Protein AF-0000000080536291 (afdb_homodimer)

Foldseek 3Di:
DDDPPPPPPPPPPPPDPPPPPPPPDFDALVRLVVPDDPVQKDFADLLQWKWWAFPVGTWIWGWDCVQPVLLSVLQSVCQVVFQQAFWFQFFDAPQWKTKTFHPCCVPPVRHGDSPPADQWDAARLKDFCPPFDFPWDPDDDPLAPTWGDGQQFTKHDDVVVRMMGGFQFAFWKFFDADPDRTRTNNRMMMGTQHHRPRVCRSRTHTTIGIQDDSCVTNVQDFADPDTRGHPDCVSTGTTNGMHRSVVDPPVPHDDKIWGGCPDPSNVSNVVCQQAPDDPVDPGGNVDDDRNRRHTDMD/DDDPPPPPPPPPPPPPPPPPPPPPDFDALVRLVVPDDPVQKDFADLLQWKWWAFPVGTWIWGWDCVQPVLLSVLQSVCQVVFQQAFWFQFFDAPQWKTKTFHPCCVPPVRHGDSPPADQWDAARLKDFCPPFDFPWDPDDDPLAPTWGDGQQFTKHDDVVVRMMGGFQFAFWKFFDADPDRTRTNNRMMMGTQHHRPRVCRSRTHTTIGIQDDSCVTNVQDFADPDTRGHPDPVSTGTTNGMHRSVVDPPVPHDDKIWGGCPDPSNVSNVVCQQAPDDPVDPGGNVDDDRNRRHTDMD

Organism: Stenotrophomonas maltophilia (strain K279a) (NCBI:txid522373)

Solvent-accessible surface area (backbone atoms only — not comparable to full-atom values): 32407 Å² total; per-residue (Å²): 134,86,82,80,80,79,79,77,78,76,76,75,77,76,76,70,75,75,74,69,75,72,76,77,78,82,59,54,45,67,59,47,58,72,65,50,58,76,85,42,44,40,64,76,57,42,76,41,24,36,40,35,33,35,92,92,45,62,29,35,32,39,51,35,52,92,56,16,47,67,44,38,53,24,35,48,43,34,25,73,68,45,62,42,46,70,25,26,39,46,26,20,24,79,65,38,32,35,31,34,26,62,91,40,57,89,36,82,92,65,32,76,79,67,77,89,37,65,91,69,35,76,62,33,28,51,41,68,36,78,91,61,73,65,36,68,48,94,48,56,53,68,80,34,80,37,34,30,28,44,91,58,39,51,28,31,27,33,76,90,78,42,34,28,29,62,46,44,24,60,37,25,26,32,30,49,61,60,53,51,74,45,58,28,45,41,65,38,34,31,33,31,44,9,43,52,53,53,62,42,39,58,55,46,31,47,39,31,32,56,72,40,46,58,56,74,57,44,25,41,72,59,31,48,84,93,67,4,50,54,86,52,75,87,76,35,49,58,25,63,34,38,35,35,42,62,78,42,59,76,88,73,52,76,86,56,33,35,46,35,48,82,30,68,59,41,51,50,32,53,51,28,65,19,46,38,66,54,77,54,41,84,46,55,48,74,38,59,49,76,70,72,57,83,69,58,64,85,132,84,80,81,79,79,79,77,77,76,77,77,77,77,76,69,74,73,72,68,76,73,74,76,76,82,59,54,45,66,58,47,58,73,66,50,59,75,85,42,45,41,64,74,57,40,78,41,25,36,40,36,34,35,91,90,43,62,30,36,31,38,53,34,52,92,56,15,46,69,43,37,52,25,34,50,45,34,24,73,68,46,62,43,48,68,27,26,38,45,27,21,26,79,65,38,33,35,31,34,27,63,89,42,57,90,36,81,92,64,32,76,79,66,77,90,38,64,90,67,34,78,63,34,27,52,40,68,35,77,93,61,73,66,35,68,48,94,48,56,53,70,80,34,80,35,31,31,29,45,90,59,39,51,28,32,26,34,77,90,79,41,33,27,28,59,47,43,25,59,37,25,26,32,30,48,62,60,52,52,75,44,58,29,46,41,65,37,35,32,34,31,44,9,44,52,54,53,62,42,39,57,54,46,31,48,37,32,30,57,72,41,46,58,55,74,56,44,26,43,72,59,31,48,85,93,68,3,50,53,86,51,74,85,74,37,48,57,25,64,36,38,34,34,42,62,77,41,59,77,90,73,52,78,86,57,33,34,45,36,47,82,31,67,60,41,53,51,32,52,50,27,64,18,46,40,66,52,79,54,42,82,45,55,47,74,38,55,50,74,69,72,58,82,69,58,62,86

Nearest PDB structures (foldseek):
  5ex1-assembly2_B  TM=8.960E-01  e=1.213E-25  Hirschia baltica ATCC 49814
  5ex2-assembly2_B  TM=8.380E-01  e=1.847E-19  Hirschia baltica ATCC 49814
  2a2n-assembly2_B  TM=8.215E-01  e=5.403E-10  Homo sapiens
  2fu0-assembly1_A  TM=8.295E-01  e=4.026E-09  Plasmodium falciparum 3D7
  2hq6-assembly1_A  TM=7.668E-01  e=7.710E-09  Homo sapiens

pLDDT: mean 93.28, std 14.62, range [33.41, 99.0]

Sequence (596 aa):
MPHRRRLALTALACLLPALASAATPYRSPQQILDASAASEWRTPAPANLLYMDLPAGRVIIELAPQFAPRHVANIQTFAHEHFWDGTSIYRSQDNFVVQFGDADADDAAKARPFGSAARKLPAEFERASAGLKVSVLPDRDGWAAQTGFVDGFPVGQDPQAGKAWLAHCYGMLGAGRSNEEDSSIGAELYVVTGQSPRQLDRNITLVGRVLKGMELLSATPRGPAPMGFYQDPKLRTPIVSIRRASDVPAAERTPIQVLRTDSKTFADTVEARRNRVDDFYKRPAGHIDLCNIPVPVRMPHRRRLALTALACLLPALASAATPYRSPQQILDASAASEWRTPAPANLLYMDLPAGRVIIELAPQFAPRHVANIQTFAHEHFWDGTSIYRSQDNFVVQFGDADADDAAKARPFGSAARKLPAEFERASAGLKVSVLPDRDGWAAQTGFVDGFPVGQDPQAGKAWLAHCYGMLGAGRSNEEDSSIGAELYVVTGQSPRQLDRNITLVGRVLKGMELLSATPRGPAPMGFYQDPKLRTPIVSIRRASDVPAAERTPIQVLRTDSKTFADTVEARRNRVDDFYKRPAGHIDLCNIPVPVR

Secondary structure (DSSP, 8-state):
----------------------------HHHHHHT--GGGEEPPPGGGEEEEEETTEEEEEEE-TTT-HHHHHHHHHHHHTTTTTT-EEEEEETTTEEEEE-TTTT-TTTPPP-TTS-S-----S-EE-TT---EE-SS--SS-SEEEEETTEEEEEETTTTEEEE---TTEEEE---SSTT---SSSEEEE-SS--GGGTTTS-EEEEEEE-THHHHTSPP--TTT-B-SSGGGSEEP-EEEEGGGS-GGGSPP--EE-TTSHHHHHHHHHHHT--SSS-SS------GGG-PPPB-/----------------------------HHHHHHT--GGGEEPPPGGGEEEEEETTEEEEEEE-TTT-HHHHHHHHHHHHTTTTTT-EEEEEETTTEEEEE-TTTT-TTTPPP-TTS-S-----S-EE-TT---EE-SS--SSSSEEEEETTEEEEEETTTTEEEE---TTEEEE---SSTT---SSSEEEE-SS--GGGTTTS-EEEEEEE-THHHHTSPP--TTT-B-SSGGGSEEP-EEEEGGGS-GGGSPP--EE-TTSHHHHHHHHHHHT--SSS-SS------GGG-PPPB-

InterPro domains:
  IPR002130 Cyclophilin-type peptidyl-prolyl cis-trans isomerase domain [PF00160] (56-224)
  IPR002130 Cyclophilin-type peptidyl-prolyl cis-trans isomerase domain [PS50072] (55-244)
  IPR029000 Cyclophilin-like domain superfamily [G3DSA:2.40.100.10] (35-247)
  IPR029000 Cyclophilin-like domain superfamily [SSF50891] (50-266)
  IPR044665 Cyclophilin-type peptidyl-prolyl cis-trans isomerase, E. coli cyclophilin A-like [PTHR43246] (49-223)

Structure (mmCIF, N/CA/C/O backbone):
data_AF-0000000080536291-model_v1
#
loop_
_entity.id
_entity.type
_entity.pdbx_description
1 polymer 'peptidylprolyl isomerase'
#
loop_
_atom_site.group_PDB
_atom_site.id
_atom_site.type_symbol
_atom_site.label_atom_id
_atom_site.label_alt_id
_atom_site.label_comp_id
_atom_site.label_asym_id
_atom_site.label_entity_id
_atom_site.label_seq_id
_atom_site.pdbx_PDB_ins_code
_atom_site.Cartn_x
_atom_site.Cartn_y
_atom_site.Cartn_z
_atom_site.occupancy
_atom_site.B_iso_or_equiv
_atom_site.auth_seq_id
_atom_site.auth_comp_id
_atom_site.auth_asym_id
_atom_site.auth_atom_id
_atom_site.pdbx_PDB_model_num
ATOM 1 N N . MET A 1 1 ? 58.875 5.426 74 1 34.5 1 MET A N 1
ATOM 2 C CA . MET A 1 1 ? 57.625 5.215 73.312 1 34.5 1 MET A CA 1
ATOM 3 C C . MET A 1 1 ? 57.844 5.328 71.812 1 34.5 1 MET A C 1
ATOM 5 O O . MET A 1 1 ? 58.281 6.371 71.312 1 34.5 1 MET A O 1
ATOM 9 N N . PRO A 1 2 ? 58.25 4.176 71.125 1 46 2 PRO A N 1
ATOM 10 C CA . PRO A 1 2 ? 58.562 4.074 69.688 1 46 2 PRO A CA 1
ATOM 11 C C . PRO A 1 2 ? 57.406 4.531 68.812 1 46 2 PRO A C 1
ATOM 13 O O . PRO A 1 2 ? 56.25 4.398 69.125 1 46 2 PRO A O 1
ATOM 16 N N . HIS A 1 3 ? 57.594 5.625 68.125 1 43.69 3 HIS A N 1
ATOM 17 C CA . HIS A 1 3 ? 56.719 6.289 67.125 1 43.69 3 HIS A CA 1
ATOM 18 C C . HIS A 1 3 ? 56.438 5.383 65.938 1 43.69 3 HIS A C 1
ATOM 20 O O . HIS A 1 3 ? 57.344 4.988 65.188 1 43.69 3 HIS A O 1
ATOM 26 N N . ARG A 1 4 ? 55.469 4.441 66 1 39.72 4 ARG A N 1
ATOM 27 C CA . ARG A 1 4 ? 55 3.617 64.938 1 39.72 4 ARG A CA 1
ATOM 28 C C . ARG A 1 4 ? 54.469 4.484 63.781 1 39.72 4 ARG A C 1
ATOM 30 O O . ARG A 1 4 ? 53.531 5.277 63.969 1 39.72 4 ARG A O 1
ATOM 37 N N . ARG A 1 5 ? 55.25 4.75 62.719 1 39.5 5 ARG A N 1
ATOM 38 C CA . ARG A 1 5 ? 54.906 5.418 61.469 1 39.5 5 ARG A CA 1
ATOM 39 C C . ARG A 1 5 ? 53.844 4.613 60.719 1 39.5 5 ARG A C 1
ATOM 41 O O . ARG A 1 5 ? 54.062 3.445 60.406 1 39.5 5 ARG A O 1
ATOM 48 N N . ARG A 1 6 ? 52.594 4.816 60.938 1 37.25 6 ARG A N 1
ATOM 49 C CA . ARG A 1 6 ? 51.469 4.238 60.188 1 37.25 6 ARG A CA 1
ATOM 50 C C . ARG A 1 6 ? 51.625 4.551 58.688 1 37.25 6 ARG A C 1
ATOM 52 O O . ARG A 1 6 ? 51.75 5.711 58.312 1 37.25 6 ARG A O 1
ATOM 59 N N . LEU A 1 7 ? 52.125 3.643 57.844 1 39.19 7 LEU A N 1
ATOM 60 C CA . LEU A 1 7 ? 52.188 3.693 56.406 1 39.19 7 LEU A CA 1
ATOM 61 C C . LEU A 1 7 ? 50.781 3.812 55.812 1 39.19 7 LEU A C 1
ATOM 63 O O . LEU A 1 7 ? 49.938 2.934 56.031 1 39.19 7 LEU A O 1
ATOM 67 N N . ALA A 1 8 ? 50.281 5.004 55.688 1 39.78 8 ALA A N 1
ATOM 68 C CA . ALA A 1 8 ? 49 5.25 54.969 1 39.78 8 ALA A CA 1
ATOM 69 C C . ALA A 1 8 ? 49.062 4.711 53.562 1 39.78 8 ALA A C 1
ATOM 71 O O . ALA A 1 8 ? 49.906 5.141 52.75 1 39.78 8 ALA A O 1
ATOM 72 N N . LEU A 1 9 ? 48.719 3.42 53.281 1 40.41 9 LEU A N 1
ATOM 73 C CA . LEU A 1 9 ? 48.531 2.889 51.938 1 40.41 9 LEU A CA 1
ATOM 74 C C . LEU A 1 9 ? 47.531 3.725 51.156 1 40.41 9 LEU A C 1
ATOM 76 O O . LEU A 1 9 ? 46.375 3.811 51.531 1 40.41 9 LEU A O 1
ATOM 80 N N . THR A 1 10 ? 48.031 4.719 50.469 1 43.41 10 THR A N 1
ATOM 81 C CA . THR A 1 10 ? 47.219 5.461 49.5 1 43.41 10 THR A CA 1
ATOM 82 C C . THR A 1 10 ? 46.719 4.535 48.406 1 43.41 10 THR A C 1
ATOM 84 O O . THR A 1 10 ? 47.5 3.932 47.688 1 43.41 10 THR A O 1
ATOM 87 N N . ALA A 1 11 ? 45.594 3.846 48.562 1 42.19 11 ALA A N 1
ATOM 88 C CA . ALA A 1 11 ? 44.906 3.176 47.5 1 42.19 11 ALA A CA 1
ATOM 89 C C . ALA A 1 11 ? 44.656 4.125 46.312 1 42.19 11 ALA A C 1
ATOM 91 O O . ALA A 1 11 ? 43.938 5.117 46.438 1 42.19 11 ALA A O 1
ATOM 92 N N . LEU A 1 12 ? 45.625 4.082 45.406 1 45.31 12 LEU A N 1
ATOM 93 C CA . LEU A 1 12 ? 45.406 4.711 44.094 1 45.31 12 LEU A CA 1
ATOM 94 C C . LEU A 1 12 ? 44.219 4.07 43.375 1 45.31 12 LEU A C 1
ATOM 96 O O . LEU A 1 12 ? 44.25 2.887 43.031 1 45.31 12 LEU A O 1
ATOM 100 N N . ALA A 1 13 ? 43 4.5 43.656 1 46.62 13 ALA A N 1
ATOM 101 C CA . ALA A 1 13 ? 41.875 4.137 42.781 1 46.62 13 ALA A CA 1
ATOM 102 C C . ALA A 1 13 ? 42.188 4.484 41.344 1 46.62 13 ALA A C 1
ATOM 104 O O . ALA A 1 13 ? 42.281 5.66 40.969 1 46.62 13 ALA A O 1
ATOM 105 N N . CYS A 1 14 ? 42.781 3.578 40.531 1 45.53 14 CYS A N 1
ATOM 106 C CA . CYS A 1 14 ? 42.875 3.672 39.094 1 45.53 14 CYS A CA 1
ATOM 107 C C . CYS A 1 14 ? 41.5 3.865 38.469 1 45.53 14 CYS A C 1
ATOM 109 O O . CYS A 1 14 ? 40.625 2.994 38.594 1 45.53 14 CYS A O 1
ATOM 111 N N . LEU A 1 15 ? 41.062 5.086 38.344 1 46.31 15 LEU A N 1
ATOM 112 C CA . LEU A 1 15 ? 39.906 5.359 37.5 1 46.31 15 LEU A CA 1
ATOM 113 C C . LEU A 1 15 ? 40.125 4.801 36.094 1 46.31 15 LEU A C 1
ATOM 115 O O . LEU A 1 15 ? 41 5.258 35.375 1 46.31 15 LEU A O 1
ATOM 119 N N . LEU A 1 16 ? 39.781 3.557 35.844 1 49.56 16 LEU A N 1
ATOM 120 C CA . LEU A 1 16 ? 39.688 3.092 34.469 1 49.56 16 LEU A CA 1
ATOM 121 C C . LEU A 1 16 ? 38.812 4.035 33.625 1 49.56 16 LEU A C 1
ATOM 123 O O . LEU A 1 16 ? 37.719 4.395 34.031 1 49.56 16 LEU A O 1
ATOM 127 N N . PRO A 1 17 ? 39.5 4.719 32.688 1 50.69 17 PRO A N 1
ATOM 128 C CA . PRO A 1 17 ? 38.625 5.488 31.797 1 50.69 17 PRO A CA 1
ATOM 129 C C . PRO A 1 17 ? 37.469 4.656 31.219 1 50.69 17 PRO A C 1
ATOM 131 O O . PRO A 1 17 ? 37.688 3.52 30.797 1 50.69 17 PRO A O 1
ATOM 134 N N . ALA A 1 18 ? 36.25 4.914 31.656 1 45.53 18 ALA A N 1
ATOM 135 C CA . ALA A 1 18 ? 35.125 4.375 30.891 1 45.53 18 ALA A CA 1
ATOM 136 C C . ALA A 1 18 ? 35.312 4.617 29.406 1 45.53 18 ALA A C 1
ATOM 138 O O . ALA A 1 18 ? 35.406 5.766 28.953 1 45.53 18 ALA A O 1
ATOM 139 N N . LEU A 1 19 ? 35.969 3.764 28.734 1 44.28 19 LEU A N 1
ATOM 140 C CA . LEU A 1 19 ? 35.875 3.838 27.281 1 44.28 19 LEU A CA 1
ATOM 141 C C . LEU A 1 19 ? 34.438 4.152 26.875 1 44.28 19 LEU A C 1
ATOM 143 O O . LEU A 1 19 ? 33.531 3.35 27.094 1 44.28 19 LEU A O 1
ATOM 147 N N . ALA A 1 20 ? 34.062 5.383 26.938 1 43.19 20 ALA A N 1
ATOM 148 C CA . ALA A 1 20 ? 32.844 5.711 26.219 1 43.19 20 ALA A CA 1
ATOM 149 C C . ALA A 1 20 ? 32.75 4.961 24.906 1 43.19 20 ALA A C 1
ATOM 151 O O . ALA A 1 20 ? 33.625 5.094 24.047 1 43.19 20 ALA A O 1
ATOM 152 N N . SER A 1 21 ? 32.188 3.811 24.797 1 43.31 21 SER A N 1
ATOM 153 C CA . SER A 1 21 ? 31.859 3.215 23.516 1 43.31 21 SER A CA 1
ATOM 154 C C . SER A 1 21 ? 31.391 4.27 22.516 1 43.31 21 SER A C 1
ATOM 156 O O . SER A 1 21 ? 30.391 4.938 22.734 1 43.31 21 SER A O 1
ATOM 158 N N . ALA A 1 22 ? 32.25 4.984 21.922 1 48.53 22 ALA A N 1
ATOM 159 C CA . ALA A 1 22 ? 31.906 5.91 20.844 1 48.53 22 ALA A CA 1
ATOM 160 C C . ALA A 1 22 ? 30.75 5.371 20 1 48.53 22 ALA A C 1
ATOM 162 O O . ALA A 1 22 ? 30.828 4.266 19.469 1 48.53 22 ALA A O 1
ATOM 163 N N . ALA A 1 23 ? 29.547 5.707 20.25 1 57.34 23 ALA A N 1
ATOM 164 C CA . ALA A 1 23 ? 28.375 5.352 19.453 1 57.34 23 ALA A CA 1
ATOM 165 C C . ALA A 1 23 ? 28.672 5.461 17.953 1 57.34 23 ALA A C 1
ATOM 167 O O . ALA A 1 23 ? 29.25 6.453 17.5 1 57.34 23 ALA A O 1
ATOM 168 N N . THR A 1 24 ? 28.812 4.324 17.141 1 67.69 24 THR A N 1
ATOM 169 C CA . THR A 1 24 ? 28.953 4.328 15.695 1 67.69 24 THR A CA 1
ATOM 170 C C . THR A 1 24 ? 27.969 5.312 15.062 1 67.69 24 THR A C 1
ATOM 172 O O . THR A 1 24 ? 26.781 5.293 15.359 1 67.69 24 THR A O 1
ATOM 175 N N . PRO A 1 25 ? 28.516 6.238 14.367 1 83.56 25 PRO A N 1
ATOM 176 C CA . PRO A 1 25 ? 27.641 7.219 13.727 1 83.56 25 PRO A CA 1
ATOM 177 C C . PRO A 1 25 ? 26.578 6.57 12.836 1 83.56 25 PRO A C 1
ATOM 179 O O . PRO A 1 25 ? 26.859 5.559 12.188 1 83.56 25 PRO A O 1
ATOM 182 N N . TYR A 1 26 ? 25.328 7.023 12.914 1 87.38 26 TYR A N 1
ATOM 183 C CA . TYR A 1 26 ? 24.234 6.559 12.062 1 87.38 26 TYR A CA 1
ATOM 184 C C . TYR A 1 26 ? 24.578 6.727 10.586 1 87.38 26 TYR A C 1
ATOM 186 O O . TYR A 1 26 ? 25.094 7.773 10.18 1 87.38 26 TYR A O 1
ATOM 194 N N . ARG A 1 27 ? 24.453 5.676 9.852 1 93.19 27 ARG A N 1
ATOM 195 C CA . ARG A 1 27 ? 24.516 5.703 8.391 1 93.19 27 ARG A CA 1
ATOM 196 C C . ARG A 1 27 ? 23.125 5.477 7.785 1 93.19 27 ARG A C 1
ATOM 198 O O . ARG A 1 27 ? 22.406 4.562 8.195 1 93.19 27 ARG A O 1
ATOM 205 N N . SER A 1 28 ? 22.719 6.332 6.785 1 94.5 28 SER A N 1
ATOM 206 C CA . SER A 1 28 ? 21.453 6.133 6.082 1 94.5 28 SER A CA 1
ATOM 207 C C . SER A 1 28 ? 21.484 4.852 5.258 1 94.5 28 SER A C 1
ATOM 209 O O . SER A 1 28 ? 22.547 4.336 4.93 1 94.5 28 SER A O 1
ATOM 211 N N . PRO A 1 29 ? 20.281 4.379 4.914 1 95.12 29 PRO A N 1
ATOM 212 C CA . PRO A 1 29 ? 20.234 3.191 4.055 1 95.12 29 PRO A CA 1
ATOM 213 C C . PRO A 1 29 ? 21.016 3.377 2.756 1 95.12 29 PRO A C 1
ATOM 215 O O . PRO A 1 29 ? 21.719 2.463 2.32 1 95.12 29 PRO A O 1
ATOM 218 N N . GLN A 1 30 ? 20.859 4.523 2.168 1 94.75 30 GLN A N 1
ATOM 219 C CA . GLN A 1 30 ? 21.562 4.758 0.908 1 94.75 30 GLN A CA 1
ATOM 220 C C . GLN A 1 30 ? 23.078 4.75 1.107 1 94.75 30 GLN A C 1
ATOM 222 O O . GLN A 1 30 ? 23.812 4.215 0.278 1 94.75 30 GLN A O 1
ATOM 227 N N . GLN A 1 31 ? 23.531 5.336 2.205 1 96.69 31 GLN A N 1
ATOM 228 C CA . GLN A 1 31 ? 24.953 5.328 2.506 1 96.69 31 GLN A CA 1
ATOM 229 C C . GLN A 1 31 ? 25.469 3.904 2.689 1 96.69 31 GLN A C 1
ATOM 231 O O . GLN A 1 31 ? 26.578 3.574 2.242 1 96.69 31 GLN A O 1
ATOM 236 N N . ILE A 1 32 ? 24.719 3.098 3.326 1 98 32 ILE A N 1
ATOM 237 C CA . ILE A 1 32 ? 25.078 1.703 3.562 1 98 32 ILE A CA 1
ATOM 238 C C . ILE A 1 32 ? 25.156 0.958 2.232 1 98 32 ILE A C 1
ATOM 240 O O . ILE A 1 32 ? 26.109 0.223 1.978 1 98 32 ILE A O 1
ATOM 244 N N . LEU A 1 33 ? 24.234 1.196 1.343 1 97.88 33 LEU A N 1
ATOM 245 C CA . LEU A 1 33 ? 24.188 0.54 0.041 1 97.88 33 LEU A CA 1
ATOM 246 C C . LEU A 1 33 ? 25.344 0.973 -0.837 1 97.88 33 LEU A C 1
ATOM 248 O O . LEU A 1 33 ? 25.938 0.152 -1.546 1 97.88 33 LEU A O 1
ATOM 252 N N . ASP A 1 34 ? 25.672 2.236 -0.75 1 97.75 34 ASP A N 1
ATOM 253 C CA . ASP A 1 34 ? 26.766 2.77 -1.554 1 97.75 34 ASP A CA 1
ATOM 254 C C . ASP A 1 34 ? 28.094 2.117 -1.173 1 97.75 34 ASP A C 1
ATOM 256 O O . ASP A 1 34 ? 29.016 2.018 -1.999 1 97.75 34 ASP A O 1
ATOM 260 N N . ALA A 1 35 ? 28.172 1.665 0.019 1 98 35 ALA A N 1
ATOM 261 C CA . ALA A 1 35 ? 29.406 1.077 0.522 1 98 35 ALA A CA 1
ATOM 262 C C . ALA A 1 35 ? 29.406 -0.439 0.351 1 98 35 ALA A C 1
ATOM 264 O O . ALA A 1 35 ? 30.359 -1.118 0.749 1 98 35 ALA A O 1
ATOM 265 N N . SER A 1 36 ? 28.406 -0.955 -0.234 1 98.38 36 SER A N 1
ATOM 266 C CA . SER A 1 36 ? 28.266 -2.402 -0.35 1 98.38 36 SER A CA 1
ATOM 267 C C . SER A 1 36 ? 29.328 -2.994 -1.268 1 98.38 36 SER A C 1
ATOM 269 O O . SER A 1 36 ? 29.75 -2.348 -2.227 1 98.38 36 SER A O 1
ATOM 271 N N . ALA A 1 37 ? 29.719 -4.23 -0.982 1 98.25 37 ALA A N 1
ATOM 272 C CA . ALA A 1 37 ? 30.672 -4.953 -1.827 1 98.25 37 ALA A CA 1
ATOM 273 C C . ALA A 1 37 ? 29.953 -5.617 -3.004 1 98.25 37 ALA A C 1
ATOM 275 O O . ALA A 1 37 ? 28.781 -6.008 -2.893 1 98.25 37 ALA A O 1
ATOM 276 N N . ALA A 1 38 ? 30.656 -5.785 -4.074 1 97.88 38 ALA A N 1
ATOM 277 C CA . ALA A 1 38 ? 30.109 -6.426 -5.266 1 97.88 38 ALA A CA 1
ATOM 278 C C . ALA A 1 38 ? 29.641 -7.844 -4.957 1 97.88 38 ALA A C 1
ATOM 280 O O . ALA A 1 38 ? 28.656 -8.312 -5.527 1 97.88 38 ALA A O 1
ATOM 281 N N . SER A 1 39 ? 30.297 -8.492 -4.035 1 98.12 39 SER A N 1
ATOM 282 C CA . SER A 1 39 ? 30.016 -9.883 -3.705 1 98.12 39 SER A CA 1
ATOM 283 C C . SER A 1 39 ? 28.672 -10.008 -2.98 1 98.12 39 SER A C 1
ATOM 285 O O . SER A 1 39 ? 28.141 -11.109 -2.838 1 98.12 39 SER A O 1
ATOM 287 N N . GLU A 1 40 ? 28.156 -8.93 -2.588 1 98.62 40 GLU A N 1
ATOM 288 C CA . GLU A 1 40 ? 26.906 -8.961 -1.845 1 98.62 40 GLU A CA 1
ATOM 289 C C . GLU A 1 40 ? 25.703 -8.82 -2.779 1 98.62 40 GLU A C 1
ATOM 291 O O . GLU A 1 40 ? 24.562 -8.758 -2.324 1 98.62 40 GLU A O 1
ATOM 296 N N . TRP A 1 41 ? 25.969 -8.805 -4.012 1 98.69 41 TRP A N 1
ATOM 297 C CA . TRP A 1 41 ? 24.922 -8.719 -5.027 1 98.69 41 TRP A CA 1
ATOM 298 C C . TRP A 1 41 ? 24.859 -10 -5.852 1 98.69 41 TRP A C 1
ATOM 300 O O . TRP A 1 41 ? 25.891 -10.539 -6.25 1 98.69 41 TRP A O 1
ATOM 310 N N . ARG A 1 42 ? 23.688 -10.438 -6.051 1 98.44 42 ARG A N 1
ATOM 311 C CA . ARG A 1 42 ? 23.5 -11.633 -6.867 1 98.44 42 ARG A CA 1
ATOM 312 C C . ARG A 1 42 ? 22.812 -11.289 -8.188 1 98.44 42 ARG A C 1
ATOM 314 O O . ARG A 1 42 ? 22.031 -10.336 -8.258 1 98.44 42 ARG A O 1
ATOM 321 N N . THR A 1 43 ? 23.062 -12.086 -9.156 1 98.19 43 THR A N 1
ATOM 322 C CA . THR A 1 43 ? 22.375 -12.031 -10.438 1 98.19 43 THR A CA 1
ATOM 323 C C . THR A 1 43 ? 21.344 -13.148 -10.547 1 98.19 43 THR A C 1
ATOM 325 O O . THR A 1 43 ? 21.688 -14.328 -10.508 1 98.19 43 THR A O 1
ATOM 328 N N . PRO A 1 44 ? 20.094 -12.781 -10.68 1 98.31 44 PRO A N 1
ATOM 329 C CA . PRO A 1 44 ? 19.109 -13.844 -10.844 1 98.31 44 PRO A CA 1
ATOM 330 C C . PRO A 1 44 ? 19.328 -14.664 -12.109 1 98.31 44 PRO A C 1
ATOM 332 O O . PRO A 1 44 ? 19.781 -14.133 -13.125 1 98.31 44 PRO A O 1
ATOM 335 N N . ALA A 1 45 ? 19 -15.977 -12 1 98.06 45 ALA A N 1
ATOM 336 C CA . ALA A 1 45 ? 19.125 -16.844 -13.172 1 98.06 45 ALA A CA 1
ATOM 337 C C . ALA A 1 45 ? 18.188 -16.391 -14.289 1 98.06 45 ALA A C 1
ATOM 339 O O . ALA A 1 45 ? 17 -16.172 -14.062 1 98.06 45 ALA A O 1
ATOM 340 N N . PRO A 1 46 ? 18.703 -16.297 -15.484 1 98.31 46 PRO A N 1
ATOM 341 C CA . PRO A 1 46 ? 17.859 -15.828 -16.578 1 98.31 46 PRO A CA 1
ATOM 342 C C . PRO A 1 46 ? 16.625 -16.688 -16.781 1 98.31 46 PRO A C 1
ATOM 344 O O . PRO A 1 46 ? 15.578 -16.188 -17.219 1 98.31 46 PRO A O 1
ATOM 347 N N . ALA A 1 47 ? 16.672 -17.969 -16.438 1 97.69 47 ALA A N 1
ATOM 348 C CA . ALA A 1 47 ? 15.531 -18.859 -16.594 1 97.69 47 ALA A CA 1
ATOM 349 C C . ALA A 1 47 ? 14.414 -18.5 -15.617 1 97.69 47 ALA A C 1
ATOM 351 O O . ALA A 1 47 ? 13.25 -18.844 -15.836 1 97.69 47 ALA A O 1
ATOM 352 N N . ASN A 1 48 ? 14.789 -17.766 -14.578 1 98.5 48 ASN A N 1
ATOM 353 C CA . ASN A 1 48 ? 13.828 -17.375 -13.555 1 98.5 48 ASN A CA 1
ATOM 354 C C . ASN A 1 48 ? 13.438 -15.906 -13.68 1 98.5 48 ASN A C 1
ATOM 356 O O . ASN A 1 48 ? 12.797 -15.352 -12.781 1 98.5 48 ASN A O 1
ATOM 360 N N . LEU A 1 49 ? 13.836 -15.297 -14.742 1 98.81 49 LEU A N 1
ATOM 361 C CA . LEU A 1 49 ? 13.484 -13.898 -14.992 1 98.81 49 LEU A CA 1
ATOM 362 C C . LEU A 1 49 ? 12.492 -13.789 -16.141 1 98.81 49 LEU A C 1
ATOM 364 O O . LEU A 1 49 ? 12.703 -14.383 -17.203 1 98.81 49 LEU A O 1
ATOM 368 N N . LEU A 1 50 ? 11.445 -13.062 -15.906 1 98.94 50 LEU A N 1
ATOM 369 C CA . LEU A 1 50 ? 10.477 -12.742 -16.953 1 98.94 50 LEU A CA 1
ATOM 370 C C . LEU A 1 50 ? 10.586 -11.281 -17.359 1 98.94 50 LEU A C 1
ATOM 372 O O . LEU A 1 50 ? 10.727 -10.398 -16.516 1 98.94 50 LEU A O 1
ATOM 376 N N . TYR A 1 51 ? 10.586 -11.086 -18.641 1 98.88 51 TYR A N 1
ATOM 377 C CA . TYR A 1 51 ? 10.414 -9.766 -19.25 1 98.88 51 TYR A CA 1
ATOM 378 C C . TYR A 1 51 ? 8.977 -9.57 -19.719 1 98.88 51 TYR A C 1
ATOM 380 O O . TYR A 1 51 ? 8.539 -10.219 -20.672 1 98.88 51 TYR A O 1
ATOM 388 N N . MET A 1 52 ? 8.281 -8.758 -19.031 1 98.94 52 MET A N 1
ATOM 389 C CA . MET A 1 52 ? 6.961 -8.32 -19.484 1 98.94 52 MET A CA 1
ATOM 390 C C . MET A 1 52 ? 7.055 -6.996 -20.234 1 98.94 52 MET A C 1
ATOM 392 O O . MET A 1 52 ? 7.305 -5.953 -19.625 1 98.94 52 MET A O 1
ATOM 396 N N . ASP A 1 53 ? 6.785 -7.055 -21.469 1 98.75 53 ASP A N 1
ATOM 397 C CA . ASP A 1 53 ? 6.863 -5.844 -22.281 1 98.75 53 ASP A CA 1
ATOM 398 C C . ASP A 1 53 ? 5.477 -5.238 -22.5 1 98.75 53 ASP A C 1
ATOM 400 O O . ASP A 1 53 ? 4.59 -5.883 -23.047 1 98.75 53 ASP A O 1
ATOM 404 N N . LEU A 1 54 ? 5.336 -4.035 -22 1 98.81 54 LEU A N 1
ATOM 405 C CA . LEU A 1 54 ? 4.16 -3.193 -22.188 1 98.81 54 LEU A CA 1
ATOM 406 C C . LEU A 1 54 ? 4.473 -2.031 -23.125 1 98.81 54 LEU A C 1
ATOM 408 O O . LEU A 1 54 ? 5.637 -1.7 -23.344 1 98.81 54 LEU A O 1
ATOM 412 N N . PRO A 1 55 ? 3.42 -1.426 -23.672 1 98.25 55 PRO A N 1
ATOM 413 C CA . PRO A 1 55 ? 3.691 -0.283 -24.547 1 98.25 55 PRO A CA 1
ATOM 414 C C . PRO A 1 55 ? 4.535 0.792 -23.875 1 98.25 55 PRO A C 1
ATOM 416 O O . PRO A 1 55 ? 5.387 1.414 -24.516 1 98.25 55 PRO A O 1
ATOM 419 N N . ALA A 1 56 ? 4.352 0.925 -22.594 1 97.62 56 ALA A N 1
ATOM 420 C CA . ALA A 1 56 ? 5.008 2.016 -21.875 1 97.62 56 ALA A CA 1
ATOM 421 C C . ALA A 1 56 ? 6.406 1.608 -21.422 1 97.62 56 ALA A C 1
ATOM 423 O O . ALA A 1 56 ? 7.176 2.441 -20.938 1 97.62 56 ALA A O 1
ATOM 424 N N . GLY A 1 57 ? 6.719 0.287 -21.5 1 98.25 57 GLY A N 1
ATOM 425 C CA . GLY A 1 57 ? 8.039 -0.153 -21.078 1 98.25 57 GLY A CA 1
ATOM 426 C C . GLY A 1 57 ? 8.07 -1.594 -20.609 1 98.25 57 GLY A C 1
ATOM 427 O O . GLY A 1 57 ? 7.082 -2.32 -20.766 1 98.25 57 GLY A O 1
ATOM 428 N N . ARG A 1 58 ? 9.234 -2.02 -20.062 1 98.56 58 ARG A N 1
ATOM 429 C CA . ARG A 1 58 ? 9.445 -3.398 -19.625 1 98.56 58 ARG A CA 1
ATOM 430 C C . ARG A 1 58 ? 9.344 -3.52 -18.109 1 98.56 58 ARG A C 1
ATOM 432 O O . ARG A 1 58 ? 9.891 -2.689 -17.375 1 98.56 58 ARG A O 1
ATOM 439 N N . VAL A 1 59 ? 8.656 -4.516 -17.688 1 98.94 59 VAL A N 1
ATOM 440 C CA . VAL A 1 59 ? 8.648 -4.965 -16.297 1 98.94 59 VAL A CA 1
ATOM 441 C C . VAL A 1 59 ? 9.5 -6.23 -16.156 1 98.94 59 VAL A C 1
ATOM 443 O O . VAL A 1 59 ? 9.375 -7.156 -16.969 1 98.94 59 VAL A O 1
ATOM 446 N N . ILE A 1 60 ? 10.391 -6.297 -15.164 1 98.94 60 ILE A N 1
ATOM 447 C CA . ILE A 1 60 ? 11.219 -7.469 -14.906 1 98.94 60 ILE A CA 1
ATOM 448 C C . ILE A 1 60 ? 10.75 -8.156 -13.633 1 98.94 60 ILE A C 1
ATOM 450 O O . ILE A 1 60 ? 10.664 -7.527 -12.57 1 98.94 60 ILE A O 1
ATOM 454 N N . ILE A 1 61 ? 10.508 -9.445 -13.766 1 99 61 ILE A N 1
ATOM 455 C CA . ILE A 1 61 ? 9.945 -10.234 -12.672 1 99 61 ILE A CA 1
ATOM 456 C C . ILE A 1 61 ? 10.852 -11.422 -12.383 1 99 61 ILE A C 1
ATOM 458 O O . ILE A 1 61 ? 11.328 -12.094 -13.305 1 99 61 ILE A O 1
ATOM 462 N N . GLU A 1 62 ? 11.141 -11.656 -11.141 1 99 62 GLU A N 1
ATOM 463 C CA . GLU A 1 62 ? 11.852 -12.859 -10.727 1 99 62 GLU A CA 1
ATOM 464 C C . GLU A 1 62 ? 10.883 -13.906 -10.172 1 99 62 GLU A C 1
ATOM 466 O O . GLU A 1 62 ? 10.07 -13.602 -9.297 1 99 62 GLU A O 1
ATOM 471 N N . LEU A 1 63 ? 11.008 -15.102 -10.695 1 98.94 63 LEU A N 1
ATOM 472 C CA . LEU A 1 63 ? 10.188 -16.219 -10.234 1 98.94 63 LEU A CA 1
ATOM 473 C C . LEU A 1 63 ? 10.805 -16.891 -9.008 1 98.94 63 LEU A C 1
ATOM 475 O O . LEU A 1 63 ? 12 -16.719 -8.75 1 98.94 63 LEU A O 1
ATOM 479 N N . ALA A 1 64 ? 9.953 -17.625 -8.289 1 98.88 64 ALA A N 1
ATOM 480 C CA . ALA A 1 64 ? 10.367 -18.234 -7.035 1 98.88 64 ALA A CA 1
ATOM 481 C C . ALA A 1 64 ? 10.219 -19.75 -7.09 1 98.88 64 ALA A C 1
ATOM 483 O O . ALA A 1 64 ? 9.43 -20.344 -6.348 1 98.88 64 ALA A O 1
ATOM 484 N N . PRO A 1 65 ? 11.094 -20.453 -7.758 1 98.69 65 PRO A N 1
ATOM 485 C CA . PRO A 1 65 ? 10.938 -21.906 -7.891 1 98.69 65 PRO A CA 1
ATOM 486 C C . PRO A 1 65 ? 11.125 -22.641 -6.562 1 98.69 65 PRO A C 1
ATOM 488 O O . PRO A 1 65 ? 10.648 -23.766 -6.402 1 98.69 65 PRO A O 1
ATOM 491 N N . GLN A 1 66 ? 11.758 -22.094 -5.574 1 97.94 66 GLN A N 1
ATOM 492 C CA . GLN A 1 66 ? 11.945 -22.734 -4.281 1 97.94 66 GLN A CA 1
ATOM 493 C C . GLN A 1 66 ? 10.625 -22.844 -3.521 1 97.94 66 GLN A C 1
ATOM 495 O O . GLN A 1 66 ? 10.477 -23.688 -2.641 1 97.94 66 GLN A O 1
ATOM 500 N N . PHE A 1 67 ? 9.68 -21.984 -3.844 1 98.81 67 PHE A N 1
ATOM 501 C CA . PHE A 1 67 ? 8.438 -21.938 -3.08 1 98.81 67 PHE A CA 1
ATOM 502 C C . PHE A 1 67 ? 7.281 -22.516 -3.887 1 98.81 67 PHE A C 1
ATOM 504 O O . PHE A 1 67 ? 6.352 -23.078 -3.318 1 98.81 67 PHE A O 1
ATOM 511 N N . ALA A 1 68 ? 7.363 -22.328 -5.191 1 98.88 68 ALA A N 1
ATOM 512 C CA . ALA A 1 68 ? 6.277 -22.812 -6.047 1 98.88 68 ALA A CA 1
ATOM 513 C C . ALA A 1 68 ? 6.824 -23.469 -7.305 1 98.88 68 ALA A C 1
ATOM 515 O O . ALA A 1 68 ? 6.555 -23.016 -8.422 1 98.88 68 ALA A O 1
ATOM 516 N N . PRO A 1 69 ? 7.492 -24.578 -7.133 1 98.81 69 PRO A N 1
ATOM 517 C CA . PRO A 1 69 ? 8.219 -25.172 -8.258 1 98.81 69 PRO A CA 1
ATOM 518 C C . PRO A 1 69 ? 7.301 -25.578 -9.406 1 98.81 69 PRO A C 1
ATOM 520 O O . PRO A 1 69 ? 7.66 -25.438 -10.578 1 98.81 69 PRO A O 1
ATOM 523 N N . ARG A 1 70 ? 6.145 -26.125 -9.164 1 98.94 70 ARG A N 1
ATOM 524 C CA . ARG A 1 70 ? 5.281 -26.609 -10.234 1 98.94 70 ARG A CA 1
ATOM 525 C C . ARG A 1 70 ? 4.641 -25.438 -10.984 1 98.94 70 ARG A C 1
ATOM 527 O O . ARG A 1 70 ? 4.578 -25.453 -12.219 1 98.94 70 ARG A O 1
ATOM 534 N N . HIS A 1 71 ? 4.23 -24.453 -10.266 1 98.94 71 HIS A N 1
ATOM 535 C CA . HIS A 1 71 ? 3.689 -23.266 -10.914 1 98.94 71 HIS A CA 1
ATOM 536 C C . HIS A 1 71 ? 4.754 -22.547 -11.742 1 98.94 71 HIS A C 1
ATOM 538 O O . HIS A 1 71 ? 4.488 -22.125 -12.867 1 98.94 71 HIS A O 1
ATOM 544 N N . VAL A 1 72 ? 5.918 -22.422 -11.18 1 98.94 72 VAL A N 1
ATOM 545 C CA . VAL A 1 72 ? 7 -21.75 -11.898 1 98.94 72 VAL A CA 1
ATOM 546 C C . VAL A 1 72 ? 7.316 -22.516 -13.18 1 98.94 72 VAL A C 1
ATOM 548 O O . VAL A 1 72 ? 7.496 -21.906 -14.242 1 98.94 72 VAL A O 1
ATOM 551 N N . ALA A 1 73 ? 7.348 -23.828 -13.102 1 98.88 73 ALA A N 1
ATOM 552 C CA . ALA A 1 73 ? 7.598 -24.609 -14.297 1 98.88 73 ALA A CA 1
ATOM 553 C C . ALA A 1 73 ? 6.531 -24.359 -15.359 1 98.88 73 ALA A C 1
ATOM 555 O O . ALA A 1 73 ? 6.848 -24.203 -16.547 1 98.88 73 ALA A O 1
ATOM 556 N N . ASN A 1 74 ? 5.285 -24.297 -14.969 1 98.94 74 ASN A N 1
ATOM 557 C CA . ASN A 1 74 ? 4.211 -24 -15.914 1 98.94 74 ASN A CA 1
ATOM 558 C C . ASN A 1 74 ? 4.34 -22.594 -16.484 1 98.94 74 ASN A C 1
ATOM 560 O O . ASN A 1 74 ? 4.105 -22.391 -17.672 1 98.94 74 ASN A O 1
ATOM 564 N N . ILE A 1 75 ? 4.684 -21.625 -15.641 1 98.94 75 ILE A N 1
ATOM 565 C CA . ILE A 1 75 ? 4.828 -20.25 -16.078 1 98.94 75 ILE A CA 1
ATOM 566 C C . ILE A 1 75 ? 5.965 -20.141 -17.094 1 98.94 75 ILE A C 1
ATOM 568 O O . ILE A 1 75 ? 5.836 -19.438 -18.109 1 98.94 75 ILE A O 1
ATOM 572 N N . GLN A 1 76 ? 7.016 -20.828 -16.812 1 98.88 76 GLN A N 1
ATOM 573 C CA . GLN A 1 76 ? 8.125 -20.859 -17.766 1 98.88 76 GLN A CA 1
ATOM 574 C C . GLN A 1 76 ? 7.691 -21.453 -19.094 1 98.88 76 GLN A C 1
ATOM 576 O O . GLN A 1 76 ? 8.078 -20.969 -20.156 1 98.88 76 GLN A O 1
ATOM 581 N N . THR A 1 77 ? 6.898 -22.5 -19.062 1 98.88 77 THR A N 1
ATOM 582 C CA . THR A 1 77 ? 6.359 -23.109 -20.281 1 98.88 77 THR A CA 1
ATOM 583 C C . THR A 1 77 ? 5.461 -22.125 -21.016 1 98.88 77 THR A C 1
ATOM 585 O O . THR A 1 77 ? 5.613 -21.938 -22.234 1 98.88 77 THR A O 1
ATOM 588 N N . PHE A 1 78 ? 4.543 -21.469 -20.281 1 98.88 78 PHE A N 1
ATOM 589 C CA . PHE A 1 78 ? 3.646 -20.469 -20.859 1 98.88 78 PHE A CA 1
ATOM 590 C C . PHE A 1 78 ? 4.441 -19.375 -21.547 1 98.88 78 P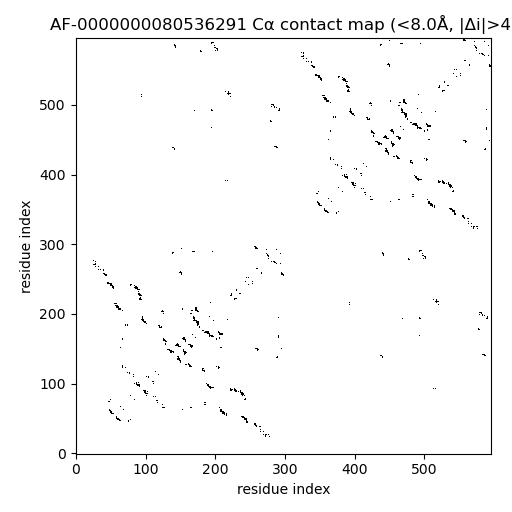HE A C 1
ATOM 592 O O . PHE A 1 78 ? 4.129 -18.984 -22.672 1 98.88 78 PHE A O 1
ATOM 599 N N . ALA A 1 79 ? 5.441 -18.875 -20.875 1 98.81 79 ALA A N 1
ATOM 600 C CA . ALA A 1 79 ? 6.266 -17.812 -21.438 1 98.81 79 ALA A CA 1
ATOM 601 C C . ALA A 1 79 ? 6.98 -18.281 -22.703 1 98.81 79 ALA A C 1
ATOM 603 O O . ALA A 1 79 ? 6.988 -17.578 -23.719 1 98.81 79 ALA A O 1
ATOM 604 N N . HIS A 1 80 ? 7.566 -19.406 -22.609 1 98.44 80 HIS A N 1
ATOM 605 C CA . HIS A 1 80 ? 8.312 -19.969 -23.734 1 98.44 80 HIS A CA 1
ATOM 606 C C . HIS A 1 80 ? 7.41 -20.172 -24.953 1 98.44 80 HIS A C 1
ATOM 608 O O . HIS A 1 80 ? 7.832 -19.922 -26.078 1 98.44 80 HIS A O 1
ATOM 614 N N . GLU A 1 81 ? 6.168 -20.547 -24.656 1 98.62 81 GLU A N 1
ATOM 615 C CA . GLU A 1 81 ? 5.238 -20.859 -25.75 1 98.62 81 GLU A CA 1
ATOM 616 C C . GLU A 1 81 ? 4.363 -19.656 -26.078 1 98.62 81 GLU A C 1
ATOM 618 O O . GLU A 1 81 ? 3.352 -19.781 -26.766 1 98.62 81 GLU A O 1
ATOM 623 N N . HIS A 1 82 ? 4.621 -18.5 -25.562 1 98.44 82 HIS A N 1
ATOM 624 C CA . HIS A 1 82 ? 4.055 -17.203 -25.953 1 98.44 82 HIS A CA 1
ATOM 625 C C . HIS A 1 82 ? 2.572 -17.125 -25.594 1 98.44 82 HIS A C 1
ATOM 627 O O . HIS A 1 82 ? 1.774 -16.578 -26.359 1 98.44 82 HIS A O 1
ATOM 633 N N . PHE A 1 83 ? 2.23 -17.75 -24.516 1 98.75 83 PHE A N 1
ATOM 634 C CA . PHE A 1 83 ? 0.845 -17.797 -24.062 1 98.75 83 PHE A CA 1
ATOM 635 C C . PHE A 1 83 ? 0.299 -16.375 -23.891 1 98.75 83 PHE A C 1
ATOM 637 O O . PHE A 1 83 ? -0.852 -16.109 -24.234 1 98.75 83 PHE A O 1
ATOM 644 N N . TRP A 1 84 ? 1.08 -15.453 -23.375 1 98.88 84 TRP A N 1
ATOM 645 C CA . TRP A 1 84 ? 0.573 -14.156 -22.938 1 98.88 84 TRP A CA 1
ATOM 646 C C . TRP A 1 84 ? 0.681 -13.125 -24.047 1 98.88 84 TRP A C 1
ATOM 648 O O . TRP A 1 84 ? 0.214 -11.992 -23.906 1 98.88 84 TRP A O 1
ATOM 658 N N . ASP A 1 85 ? 1.262 -13.469 -25.188 1 98.44 85 ASP A N 1
ATOM 659 C CA . ASP A 1 85 ? 1.394 -12.516 -26.281 1 98.44 85 ASP A CA 1
ATOM 660 C C . ASP A 1 85 ? 0.025 -12.023 -26.75 1 98.44 85 ASP A C 1
ATOM 662 O O . ASP A 1 85 ? -0.809 -12.82 -27.188 1 98.44 85 ASP A O 1
ATOM 666 N N . GLY A 1 86 ? -0.19 -10.75 -26.578 1 98.12 86 GLY A N 1
ATOM 667 C CA . GLY A 1 86 ? -1.438 -10.172 -27.062 1 98.12 86 GLY A CA 1
ATOM 668 C C . GLY A 1 86 ? -2.545 -10.203 -26.016 1 98.12 86 GLY A C 1
ATOM 669 O O . GLY A 1 86 ? -3.648 -9.719 -26.266 1 98.12 86 GLY A O 1
ATOM 670 N N . THR A 1 87 ? -2.248 -10.797 -24.859 1 98.69 87 THR A N 1
ATOM 671 C CA . THR A 1 87 ? -3.191 -10.656 -23.766 1 98.69 87 THR A CA 1
ATOM 672 C C . THR A 1 87 ? -3.115 -9.25 -23.156 1 98.69 87 THR A C 1
ATOM 674 O O . THR A 1 87 ? -2.635 -8.32 -23.812 1 98.69 87 THR A O 1
ATOM 677 N N . SER A 1 88 ? -3.689 -9.078 -21.891 1 98.88 88 SER A N 1
ATOM 678 C CA . SER A 1 88 ? -3.756 -7.727 -21.344 1 98.88 88 SER A CA 1
ATOM 679 C C . SER A 1 88 ? -3.809 -7.746 -19.812 1 98.88 88 SER A C 1
ATOM 681 O O . SER A 1 88 ? -4.059 -8.789 -19.219 1 98.88 88 SER A O 1
ATOM 683 N N . ILE A 1 89 ? -3.449 -6.672 -19.266 1 98.94 89 ILE A N 1
ATOM 684 C CA . ILE A 1 89 ? -3.926 -6.367 -17.922 1 98.94 89 ILE A CA 1
ATOM 685 C C . ILE A 1 89 ? -5.414 -6.043 -17.953 1 98.94 89 ILE A C 1
ATOM 687 O O . ILE A 1 89 ? -5.816 -5 -18.484 1 98.94 89 ILE A O 1
ATOM 691 N N . TYR A 1 90 ? -6.23 -6.918 -17.391 1 98.88 90 TYR A N 1
ATOM 692 C CA . TYR A 1 90 ? -7.672 -6.781 -17.594 1 98.88 90 TYR A CA 1
ATOM 693 C C . TYR A 1 90 ? -8.375 -6.402 -16.297 1 98.88 90 TYR A C 1
ATOM 695 O O . TYR A 1 90 ? -9.602 -6.27 -16.25 1 98.88 90 TYR A O 1
ATOM 703 N N . ARG A 1 91 ? -7.621 -6.25 -15.258 1 98.88 91 ARG A N 1
ATOM 704 C CA . ARG A 1 91 ? -8.125 -5.855 -13.945 1 98.88 91 ARG A CA 1
ATOM 705 C C . ARG A 1 91 ? -7.105 -4.988 -13.211 1 98.88 91 ARG A C 1
ATOM 707 O O . ARG A 1 91 ? -5.914 -5.301 -13.195 1 98.88 91 ARG A O 1
ATOM 714 N N . SER A 1 92 ? -7.535 -3.879 -12.742 1 98.81 92 SER A N 1
ATOM 715 C CA . SER A 1 92 ? -6.777 -3.033 -11.828 1 98.81 92 SER A CA 1
ATOM 716 C C . SER A 1 92 ? -7.648 -2.545 -10.672 1 98.81 92 SER A C 1
ATOM 718 O O . SER A 1 92 ? -8.477 -1.647 -10.852 1 98.81 92 SER A O 1
ATOM 720 N N . GLN A 1 93 ? -7.43 -3.158 -9.547 1 98.62 93 GLN A N 1
ATOM 721 C CA . GLN A 1 93 ? -8.227 -2.811 -8.367 1 98.62 93 GLN A CA 1
ATOM 722 C C . GLN A 1 93 ? -7.426 -1.941 -7.402 1 98.62 93 GLN A C 1
ATOM 724 O O . GLN A 1 93 ? -6.316 -2.307 -7 1 98.62 93 GLN A O 1
ATOM 729 N N . ASP A 1 94 ? -7.992 -0.81 -7.012 1 98.31 94 ASP A N 1
ATOM 730 C CA . ASP A 1 94 ? -7.297 0.133 -6.141 1 98.31 94 ASP A CA 1
ATOM 731 C C . ASP A 1 94 ? -6.957 -0.509 -4.797 1 98.31 94 ASP A C 1
ATOM 733 O O . ASP A 1 94 ? -7.785 -1.205 -4.211 1 98.31 94 ASP A O 1
ATOM 737 N N . ASN A 1 95 ? -5.676 -0.236 -4.371 1 98.44 95 ASN A N 1
ATOM 738 C CA . ASN A 1 95 ? -5.164 -0.675 -3.078 1 98.44 95 ASN A CA 1
ATOM 739 C C . ASN A 1 95 ? -5.215 -2.193 -2.941 1 98.44 95 ASN A C 1
ATOM 741 O O . ASN A 1 95 ? -5.543 -2.715 -1.873 1 98.44 95 ASN A O 1
ATOM 745 N N . PHE A 1 96 ? -4.988 -2.885 -4.082 1 98.69 96 PHE A N 1
ATOM 746 C CA . PHE A 1 96 ? -5.039 -4.34 -4.012 1 98.69 96 PHE A CA 1
ATOM 747 C C . PHE A 1 96 ? -4.109 -4.965 -5.047 1 98.69 96 PHE A C 1
ATOM 749 O O . PHE A 1 96 ? -2.943 -5.234 -4.758 1 98.69 96 PHE A O 1
ATOM 756 N N . VAL A 1 97 ? -4.621 -5.074 -6.422 1 98.94 97 VAL A N 1
ATOM 757 C CA . VAL A 1 97 ? -3.771 -5.781 -7.375 1 98.94 97 VAL A CA 1
ATOM 758 C C . VAL A 1 97 ? -4.082 -5.305 -8.789 1 98.94 97 VAL A C 1
ATOM 760 O O . VAL A 1 97 ? -5.133 -4.711 -9.039 1 98.94 97 VAL A O 1
ATOM 763 N N . VAL A 1 98 ? -3.092 -5.523 -9.664 1 98.94 98 VAL A N 1
ATOM 764 C CA . VAL A 1 98 ? -3.383 -5.672 -11.086 1 98.94 98 VAL A CA 1
ATOM 765 C C . VAL A 1 98 ? -3.33 -7.148 -11.477 1 98.94 98 VAL A C 1
ATOM 767 O O . VAL A 1 98 ? -2.527 -7.91 -10.93 1 98.94 98 VAL A O 1
ATOM 770 N N . GLN A 1 99 ? -4.176 -7.492 -12.375 1 98.94 99 GLN A N 1
ATOM 771 C CA . GLN A 1 99 ? -4.262 -8.875 -12.836 1 98.94 99 GLN A CA 1
ATOM 772 C C . GLN A 1 99 ? -4.195 -8.945 -14.359 1 98.94 99 GLN A C 1
ATOM 774 O O . GLN A 1 99 ? -4.715 -8.07 -15.055 1 98.94 99 GLN A O 1
ATOM 779 N N . PHE A 1 100 ? -3.535 -9.984 -14.852 1 98.94 100 PHE A N 1
ATOM 780 C CA . PHE A 1 100 ? -3.324 -10.094 -16.297 1 98.94 100 PHE A CA 1
ATOM 781 C C . PHE A 1 100 ? -3.318 -11.555 -16.719 1 98.94 100 PHE A C 1
ATOM 783 O O . PHE A 1 100 ? -3.178 -12.461 -15.891 1 98.94 100 PHE A O 1
ATOM 790 N N . GLY A 1 101 ? -3.445 -11.781 -17.969 1 98.81 101 GLY A N 1
ATOM 791 C CA . GLY A 1 101 ? -3.594 -13.078 -18.609 1 98.81 101 GLY A CA 1
ATOM 792 C C . GLY A 1 101 ? -4.676 -13.094 -19.672 1 98.81 101 GLY A C 1
ATOM 793 O O . GLY A 1 101 ? -4.809 -12.141 -20.438 1 98.81 101 GLY A O 1
ATOM 794 N N . ASP A 1 102 ? -5.348 -14.273 -19.797 1 98.62 102 ASP A N 1
ATOM 795 C CA . ASP A 1 102 ? -6.445 -14.445 -20.75 1 98.62 102 ASP A CA 1
ATOM 796 C C . ASP A 1 102 ? -7.762 -13.938 -20.156 1 98.62 102 ASP A C 1
ATOM 798 O O . ASP A 1 102 ? -8.391 -14.625 -19.359 1 98.62 102 ASP A O 1
ATOM 802 N N . ALA A 1 103 ? -8.211 -12.773 -20.641 1 97.56 103 ALA A N 1
ATOM 803 C CA . ALA A 1 103 ? -9.438 -12.164 -20.141 1 97.56 103 ALA A CA 1
ATOM 804 C C . ALA A 1 103 ? -10.648 -13.039 -20.438 1 97.56 103 ALA A C 1
ATOM 806 O O . ALA A 1 103 ? -11.719 -12.859 -19.844 1 97.56 103 ALA A O 1
ATOM 807 N N . ASP A 1 104 ? -10.492 -14.023 -21.312 1 96.62 104 ASP A N 1
ATOM 808 C CA . ASP A 1 104 ? -11.594 -14.883 -21.719 1 96.62 104 ASP A CA 1
ATOM 809 C C . ASP A 1 104 ? -11.422 -16.297 -21.156 1 96.62 104 ASP A C 1
ATOM 811 O O . ASP A 1 104 ? -12.023 -17.25 -21.672 1 96.62 104 ASP A O 1
ATOM 815 N N . ALA A 1 105 ? -10.68 -16.438 -20.172 1 96.56 105 ALA A N 1
ATOM 816 C CA . ALA A 1 105 ? -10.297 -17.75 -19.656 1 96.56 105 ALA A CA 1
ATOM 817 C C . ALA A 1 105 ? -11.523 -18.547 -19.219 1 96.56 105 ALA A C 1
ATOM 819 O O . ALA A 1 105 ? -11.523 -19.766 -19.266 1 96.56 105 ALA A O 1
ATOM 820 N N . ASP A 1 106 ? -12.625 -17.922 -18.812 1 92.44 106 ASP A N 1
ATOM 821 C CA . ASP A 1 106 ? -13.789 -18.594 -18.266 1 92.44 106 ASP A CA 1
ATOM 822 C C . ASP A 1 106 ? -14.773 -18.969 -19.375 1 92.44 106 ASP A C 1
ATOM 824 O O . ASP A 1 106 ? -15.789 -19.625 -19.109 1 92.44 106 ASP A O 1
ATOM 828 N N . ASP A 1 107 ? -14.445 -18.547 -20.578 1 94.44 107 ASP A N 1
ATOM 829 C CA . ASP A 1 107 ? -15.227 -18.906 -21.75 1 94.44 107 ASP A CA 1
ATOM 830 C C . ASP A 1 107 ? -14.539 -20.031 -22.531 1 94.44 107 ASP A C 1
ATOM 832 O O . ASP A 1 107 ? -13.602 -19.766 -23.297 1 94.44 107 ASP A O 1
ATOM 836 N N . ALA A 1 108 ? -15.055 -21.141 -22.5 1 92.69 108 ALA A N 1
ATOM 837 C CA . ALA A 1 108 ? -14.422 -22.312 -23.094 1 92.69 108 ALA A CA 1
ATOM 838 C C . ALA A 1 108 ? -14.211 -22.141 -24.594 1 92.69 108 ALA A C 1
ATOM 840 O O . ALA A 1 108 ? -13.25 -22.656 -25.156 1 92.69 108 ALA A O 1
ATOM 841 N N . ALA A 1 109 ? -15.086 -21.406 -25.234 1 95.31 109 ALA A N 1
ATOM 842 C CA . ALA A 1 109 ? -15.023 -21.203 -26.672 1 95.31 109 ALA A CA 1
ATOM 843 C C . ALA A 1 109 ? -13.938 -20.203 -27.047 1 95.31 109 ALA A C 1
ATOM 845 O O . ALA A 1 109 ? -13.461 -20.172 -28.188 1 95.31 109 ALA A O 1
ATOM 846 N N . LYS A 1 110 ? -13.555 -19.453 -26.094 1 96.56 110 LYS A N 1
ATOM 847 C CA . LYS A 1 110 ? -12.664 -18.344 -26.422 1 96.56 110 LYS A CA 1
ATOM 848 C C . LYS A 1 110 ? -11.328 -18.469 -25.688 1 96.56 110 LYS A C 1
ATOM 850 O O . LYS A 1 110 ? -10.352 -17.828 -26.047 1 96.56 110 LYS A O 1
ATOM 855 N N . ALA A 1 111 ? -11.305 -19.312 -24.734 1 97.56 111 ALA A N 1
ATOM 856 C CA . ALA A 1 111 ? -10.125 -19.438 -23.891 1 97.56 111 ALA A CA 1
ATOM 857 C C . ALA A 1 111 ? -8.906 -19.875 -24.703 1 97.56 111 ALA A C 1
ATOM 859 O O . ALA A 1 111 ? -9.023 -20.719 -25.594 1 97.56 111 ALA A O 1
ATOM 860 N N . ARG A 1 112 ? -7.781 -19.344 -24.344 1 97.81 112 ARG A N 1
ATOM 861 C CA . ARG A 1 112 ? -6.531 -19.719 -25 1 97.81 112 ARG A CA 1
ATOM 862 C C . ARG A 1 112 ? -6.109 -21.125 -24.609 1 97.81 112 ARG A C 1
ATOM 864 O O . ARG A 1 112 ? -6.27 -21.531 -23.453 1 97.81 112 ARG A O 1
ATOM 871 N N . PRO A 1 113 ? -5.531 -21.812 -25.609 1 97.31 113 PRO A N 1
ATOM 872 C CA . PRO A 1 113 ? -5.016 -23.141 -25.266 1 97.31 113 PRO A CA 1
ATOM 873 C C . PRO A 1 113 ? -3.785 -23.078 -24.359 1 97.31 113 PRO A C 1
ATOM 875 O O . PRO A 1 113 ? -2.979 -22.156 -24.469 1 97.31 113 PRO A O 1
ATOM 878 N N . PHE A 1 114 ? -3.582 -24.125 -23.594 1 97.81 114 PHE A N 1
ATOM 879 C CA . PHE A 1 114 ? -2.504 -24.141 -22.609 1 97.81 114 PHE A CA 1
ATOM 880 C C . PHE A 1 114 ? -1.239 -24.75 -23.203 1 97.81 114 PHE A C 1
ATOM 882 O O . PHE A 1 114 ? -0.183 -24.734 -22.562 1 97.81 114 PHE A O 1
ATOM 889 N N . GLY A 1 115 ? -1.35 -25.188 -24.375 1 97.94 115 GLY A N 1
ATOM 890 C CA . GLY A 1 115 ? -0.181 -25.797 -24.984 1 97.94 115 GLY A CA 1
ATOM 891 C C . GLY A 1 115 ? 0.34 -26.984 -24.188 1 97.94 115 GLY A C 1
ATOM 892 O O . GLY A 1 115 ? -0.42 -27.891 -23.859 1 97.94 115 GLY A O 1
ATOM 893 N N . SER A 1 116 ? 1.667 -27 -23.891 1 98.62 116 SER A N 1
ATOM 894 C CA . SER A 1 116 ? 2.303 -28.141 -23.234 1 98.62 116 SER A CA 1
ATOM 895 C C . SER A 1 116 ? 2.289 -28 -21.719 1 98.62 116 SER A C 1
ATOM 897 O O . SER A 1 116 ? 2.785 -28.859 -21 1 98.62 116 SER A O 1
ATOM 899 N N . ALA A 1 117 ? 1.72 -26.953 -21.203 1 98.62 117 ALA A N 1
ATOM 900 C CA . ALA A 1 117 ? 1.665 -26.734 -19.766 1 98.62 117 ALA A CA 1
ATOM 901 C C . ALA A 1 117 ? 0.744 -27.766 -19.094 1 98.62 117 ALA A C 1
ATOM 903 O O . ALA A 1 117 ? -0.199 -28.25 -19.719 1 98.62 117 ALA A O 1
ATOM 904 N N . ALA A 1 118 ? 1.064 -28.047 -17.859 1 98.69 118 ALA A N 1
ATOM 905 C CA . ALA A 1 118 ? 0.2 -28.922 -17.094 1 98.69 118 ALA A CA 1
ATOM 906 C C . ALA A 1 118 ? -1.178 -28.312 -16.875 1 98.69 118 ALA A C 1
ATOM 908 O O . ALA A 1 118 ? -1.294 -27.094 -16.672 1 98.69 118 ALA A O 1
ATOM 909 N N . ARG A 1 119 ? -2.211 -29.156 -16.844 1 97.56 119 ARG A N 1
ATOM 910 C CA . ARG A 1 119 ? -3.592 -28.688 -16.766 1 97.56 119 ARG A CA 1
ATOM 911 C C . ARG A 1 119 ? -4.082 -28.672 -15.312 1 97.56 119 ARG A C 1
ATOM 913 O O . ARG A 1 119 ? -5.141 -28.109 -15.023 1 97.56 119 ARG A O 1
ATOM 920 N N . LYS A 1 120 ? -3.336 -29.266 -14.5 1 98.38 120 LYS A N 1
ATOM 921 C CA . LYS A 1 120 ? -3.648 -29.328 -13.07 1 98.38 120 LYS A CA 1
ATOM 922 C C . LYS A 1 120 ? -2.377 -29.281 -12.227 1 98.38 120 LYS A C 1
ATOM 924 O O . LYS A 1 120 ? -1.389 -29.953 -12.555 1 98.38 120 LYS A O 1
ATOM 929 N N . LEU A 1 121 ? -2.41 -28.453 -11.227 1 98.81 121 LEU A N 1
ATOM 930 C CA . LEU A 1 121 ? -1.326 -28.344 -10.258 1 98.81 121 LEU A CA 1
ATOM 931 C C . LEU A 1 121 ? -1.868 -28.328 -8.836 1 98.81 121 LEU A C 1
ATOM 933 O O . LEU A 1 121 ? -2.945 -27.781 -8.578 1 98.81 121 LEU A O 1
ATOM 937 N N . PRO A 1 122 ? -1.181 -29 -7.957 1 98.62 122 PRO A N 1
ATOM 938 C CA . PRO A 1 122 ? -1.562 -28.797 -6.559 1 98.62 122 PRO A CA 1
ATOM 939 C C . PRO A 1 122 ? -1.309 -27.359 -6.086 1 98.62 122 PRO A C 1
ATOM 941 O O . PRO A 1 122 ? -0.478 -26.656 -6.664 1 98.62 122 PRO A O 1
ATOM 944 N N . ALA A 1 123 ? -2.02 -26.969 -5.031 1 98.62 123 ALA A N 1
ATOM 945 C CA . ALA A 1 123 ? -1.714 -25.688 -4.391 1 98.62 123 ALA A CA 1
ATOM 946 C C . ALA A 1 123 ? -0.303 -25.688 -3.809 1 98.62 123 ALA A C 1
ATOM 948 O O . ALA A 1 123 ? 0.141 -26.688 -3.238 1 98.62 123 ALA A O 1
ATOM 949 N N . GLU A 1 124 ? 0.356 -24.641 -3.941 1 98.88 124 GLU A N 1
ATOM 950 C CA . GLU A 1 124 ? 1.675 -24.438 -3.35 1 98.88 124 GLU A CA 1
ATOM 951 C C . GLU A 1 124 ? 1.688 -23.203 -2.445 1 98.88 124 GLU A C 1
ATOM 953 O O . GLU A 1 124 ? 2.557 -22.344 -2.576 1 98.88 124 GLU A O 1
ATOM 958 N N . PHE A 1 125 ? 0.796 -23.25 -1.493 1 98.75 125 PHE A N 1
ATOM 959 C CA . PHE A 1 125 ? 0.538 -22.109 -0.618 1 98.75 125 PHE A CA 1
ATOM 960 C C . PHE A 1 125 ? 1.665 -21.938 0.393 1 98.75 125 PHE A C 1
ATOM 962 O O . PHE A 1 125 ? 1.859 -20.844 0.934 1 98.75 125 PHE A O 1
ATOM 969 N N . GLU A 1 126 ? 2.299 -22.984 0.747 1 98.62 126 GLU A N 1
ATOM 970 C CA . GLU A 1 126 ? 3.381 -23.078 1.722 1 98.62 126 GLU A CA 1
ATOM 971 C C . GLU A 1 126 ? 4.281 -24.281 1.43 1 98.62 126 GLU A C 1
ATOM 973 O O . GLU A 1 126 ? 3.971 -25.094 0.563 1 98.62 126 GLU A O 1
ATOM 978 N N . ARG A 1 127 ? 5.398 -24.312 2.051 1 98.56 127 ARG A N 1
ATOM 979 C CA . ARG A 1 127 ? 6.309 -25.453 1.943 1 98.56 127 ARG A CA 1
ATOM 980 C C . ARG A 1 127 ? 6.961 -25.766 3.287 1 98.56 127 ARG A C 1
ATOM 982 O O . ARG A 1 127 ? 6.836 -24.984 4.234 1 98.56 127 ARG A O 1
ATOM 989 N N . ALA A 1 128 ? 7.598 -26.938 3.303 1 98.44 128 ALA A N 1
ATOM 990 C CA . ALA A 1 128 ? 8.422 -27.25 4.465 1 98.44 128 ALA A CA 1
ATOM 991 C C . ALA A 1 128 ? 9.578 -26.266 4.602 1 98.44 128 ALA A C 1
ATOM 993 O O . ALA A 1 128 ? 10.195 -25.875 3.605 1 98.44 128 ALA A O 1
ATOM 994 N N . SER A 1 129 ? 9.852 -25.859 5.82 1 97.12 129 SER A N 1
ATOM 995 C CA . SER A 1 129 ? 10.93 -24.906 6.07 1 97.12 129 SER A CA 1
ATOM 996 C C . SER A 1 129 ? 12.297 -25.578 5.918 1 97.12 129 SER A C 1
ATOM 998 O O . SER A 1 129 ? 13.312 -24.891 5.789 1 97.12 129 SER A O 1
ATOM 1000 N N . ALA A 1 130 ? 12.344 -26.859 6.004 1 96.38 130 ALA A N 1
ATOM 1001 C CA . ALA A 1 130 ? 13.602 -27.594 5.883 1 96.38 130 ALA A CA 1
ATOM 1002 C C . ALA A 1 130 ? 14.328 -27.219 4.59 1 96.38 130 ALA A C 1
ATOM 1004 O O . ALA A 1 130 ? 13.719 -27.188 3.52 1 96.38 130 ALA A O 1
ATOM 1005 N N . GLY A 1 131 ? 15.578 -26.875 4.754 1 95.94 131 GLY A N 1
ATOM 1006 C CA . GLY A 1 131 ? 16.406 -26.578 3.6 1 95.94 131 GLY A CA 1
ATOM 1007 C C . GLY A 1 131 ? 16.375 -25.109 3.221 1 95.94 131 GLY A C 1
ATOM 1008 O O . GLY A 1 131 ? 17.141 -24.672 2.359 1 95.94 131 GLY A O 1
ATOM 1009 N N . LEU A 1 132 ? 15.484 -24.359 3.842 1 95.5 132 LEU A N 1
ATOM 1010 C CA . LEU A 1 132 ? 15.438 -22.922 3.578 1 95.5 132 LEU A CA 1
ATOM 1011 C C . LEU A 1 132 ? 16.359 -22.172 4.523 1 95.5 132 LEU A C 1
ATOM 1013 O O . LEU A 1 132 ? 16.422 -22.484 5.715 1 95.5 132 LEU A O 1
ATOM 1017 N N . LYS A 1 133 ? 17.141 -21.312 4.016 1 94.19 133 LYS A N 1
ATOM 1018 C CA . LYS A 1 133 ? 17.938 -20.406 4.828 1 94.19 133 LYS A CA 1
ATOM 1019 C C . LYS A 1 133 ? 17.266 -19.031 4.934 1 94.19 133 LYS A C 1
ATOM 1021 O O . LYS A 1 133 ? 17.531 -18.141 4.113 1 94.19 133 LYS A O 1
ATOM 1026 N N . VAL A 1 134 ? 16.516 -18.859 5.98 1 95.88 134 VAL A N 1
ATOM 1027 C CA . VAL A 1 134 ? 15.773 -17.625 6.18 1 95.88 134 VAL A CA 1
ATOM 1028 C C . VAL A 1 134 ? 16.641 -16.609 6.926 1 95.88 134 VAL A C 1
ATOM 1030 O O . VAL A 1 134 ? 17.219 -16.922 7.969 1 95.88 134 VAL A O 1
ATOM 1033 N N . SER A 1 135 ? 16.812 -15.414 6.348 1 97.69 135 SER A N 1
ATOM 1034 C CA . SER A 1 135 ? 17.344 -14.273 7.094 1 97.69 135 SER A CA 1
ATOM 1035 C C . SER A 1 135 ? 16.266 -13.648 7.969 1 97.69 135 SER A C 1
ATOM 1037 O O . SER A 1 135 ? 15.5 -12.797 7.508 1 97.69 135 SER A O 1
ATOM 1039 N N . VAL A 1 136 ? 16.25 -14.078 9.227 1 97.31 136 VAL A N 1
ATOM 1040 C CA . VAL A 1 136 ? 15.148 -13.742 10.133 1 97.31 136 VAL A CA 1
ATOM 1041 C C . VAL A 1 136 ? 15.258 -12.273 10.547 1 97.31 136 VAL A C 1
ATOM 1043 O O . VAL A 1 136 ? 16.344 -11.789 10.852 1 97.31 136 VAL A O 1
ATOM 1046 N N . LEU A 1 137 ? 14.125 -11.586 10.516 1 97.5 137 LEU A N 1
ATOM 1047 C CA . LEU A 1 137 ? 14.062 -10.203 10.961 1 97.5 137 LEU A CA 1
ATOM 1048 C C . LEU A 1 137 ? 13.961 -10.125 12.477 1 97.5 137 LEU A C 1
ATOM 1050 O O . LEU A 1 137 ? 13.438 -11.039 13.117 1 97.5 137 LEU A O 1
ATOM 1054 N N . PRO A 1 138 ? 14.438 -9.039 13.008 1 93.69 138 PRO A N 1
ATOM 1055 C CA . PRO A 1 138 ? 14.336 -8.898 14.461 1 93.69 138 PRO A CA 1
ATOM 1056 C C . PRO A 1 138 ? 12.898 -8.641 14.922 1 93.69 138 PRO A C 1
ATOM 1058 O O . PRO A 1 138 ? 12.523 -9.039 16.031 1 93.69 138 PRO A O 1
ATOM 1061 N N . ASP A 1 139 ? 12.141 -8.008 14.094 1 94.94 139 ASP A N 1
ATOM 1062 C CA . ASP A 1 139 ? 10.766 -7.672 14.453 1 94.94 139 ASP A CA 1
ATOM 1063 C C . ASP A 1 139 ? 9.789 -8.711 13.906 1 94.94 139 ASP A C 1
ATOM 1065 O O . ASP A 1 139 ? 10.062 -9.367 12.898 1 94.94 139 ASP A O 1
ATOM 1069 N N . ARG A 1 140 ? 8.734 -8.836 14.633 1 88.5 140 ARG A N 1
ATOM 1070 C CA . ARG A 1 140 ? 7.652 -9.719 14.219 1 88.5 140 ARG A CA 1
ATOM 1071 C C . ARG A 1 140 ? 6.414 -8.93 13.812 1 88.5 140 ARG A C 1
ATOM 1073 O O . ARG A 1 140 ? 6.195 -7.816 14.305 1 88.5 140 ARG A O 1
ATOM 1080 N N . ASP A 1 141 ? 5.781 -9.492 12.766 1 91.38 141 ASP A N 1
ATOM 1081 C CA . ASP A 1 141 ? 4.449 -8.953 12.516 1 91.38 141 ASP A CA 1
ATOM 1082 C C . ASP A 1 141 ? 3.367 -9.922 13 1 91.38 141 ASP A C 1
ATOM 1084 O O . ASP A 1 141 ? 3.67 -10.922 13.648 1 91.38 141 ASP A O 1
ATOM 1088 N N . GLY A 1 142 ? 2.148 -9.586 12.891 1 93.19 142 GLY A N 1
ATOM 1089 C CA . GLY A 1 142 ? 1.081 -10.375 13.484 1 93.19 142 GLY A CA 1
ATOM 1090 C C . GLY A 1 142 ? 0.625 -11.516 12.594 1 93.19 142 GLY A C 1
ATOM 1091 O O . GLY A 1 142 ? -0.198 -12.336 13.008 1 93.19 142 GLY A O 1
ATOM 1092 N N . TRP A 1 143 ? 1.233 -11.727 11.406 1 95.44 143 TRP A N 1
ATOM 1093 C CA . TRP A 1 143 ? 0.699 -12.656 10.414 1 95.44 143 TRP A CA 1
ATOM 1094 C C . TRP A 1 143 ? 1.449 -13.984 10.461 1 95.44 143 TRP A C 1
ATOM 1096 O O . TRP A 1 143 ? 0.98 -14.992 9.914 1 95.44 143 TRP A O 1
ATOM 1106 N N . ALA A 1 144 ? 2.625 -13.969 11.078 1 96.56 144 ALA A N 1
ATOM 1107 C CA . ALA A 1 144 ? 3.451 -15.172 11.156 1 96.56 144 ALA A CA 1
ATOM 1108 C C . ALA A 1 144 ? 4.234 -15.211 12.469 1 96.56 144 ALA A C 1
ATOM 1110 O O . ALA A 1 144 ? 4.527 -14.164 13.055 1 96.56 144 ALA A O 1
ATOM 1111 N N . ALA A 1 145 ? 4.59 -16.391 12.875 1 96.62 145 ALA A N 1
ATOM 1112 C CA . ALA A 1 145 ? 5.418 -16.531 14.078 1 96.62 145 ALA A CA 1
ATOM 1113 C C . ALA A 1 145 ? 6.777 -15.875 13.875 1 96.62 145 ALA A C 1
ATOM 1115 O O . ALA A 1 145 ? 7.336 -15.289 14.805 1 96.62 145 ALA A O 1
ATOM 1116 N N . GLN A 1 146 ? 7.309 -16.031 12.688 1 97.25 146 GLN A N 1
ATOM 1117 C CA . GLN A 1 146 ? 8.555 -15.391 12.281 1 97.25 146 GLN A CA 1
ATOM 1118 C C . GLN A 1 146 ? 8.484 -14.906 10.836 1 97.25 146 GLN A C 1
ATOM 1120 O O . GLN A 1 146 ? 7.82 -15.523 10.008 1 97.25 146 GLN A O 1
ATOM 1125 N N . THR A 1 147 ? 9.164 -13.789 10.609 1 98.19 147 THR A N 1
ATOM 1126 C CA . THR A 1 147 ? 9.258 -13.266 9.25 1 98.19 147 THR A CA 1
ATOM 1127 C C . THR A 1 147 ? 10.719 -13.031 8.867 1 98.19 147 THR A C 1
ATOM 1129 O O . THR A 1 147 ? 11.578 -12.891 9.734 1 98.19 147 THR A O 1
ATOM 1132 N N . GLY A 1 148 ? 10.992 -13.023 7.609 1 98.5 148 GLY A N 1
ATOM 1133 C CA . GLY A 1 148 ? 12.312 -12.766 7.062 1 98.5 148 GLY A CA 1
ATOM 1134 C C . GLY A 1 148 ? 12.359 -12.836 5.547 1 98.5 148 GLY A C 1
ATOM 1135 O O . GLY A 1 148 ? 11.367 -12.539 4.879 1 98.5 148 GLY A O 1
ATOM 1136 N N . PHE A 1 149 ? 13.547 -13.125 5.035 1 98.81 149 PHE A N 1
ATOM 1137 C CA . PHE A 1 149 ? 13.75 -13.18 3.592 1 98.81 149 PHE A CA 1
ATOM 1138 C C . PHE A 1 149 ? 14.531 -14.43 3.203 1 98.81 149 PHE A C 1
ATOM 1140 O O . PHE A 1 149 ? 15.406 -14.883 3.947 1 98.81 149 PHE A O 1
ATOM 1147 N N . VAL A 1 150 ? 14.18 -14.969 2.104 1 98.5 150 VAL A N 1
ATOM 1148 C CA . VAL A 1 150 ? 14.953 -16 1.433 1 98.5 150 VAL A CA 1
ATOM 1149 C C . VAL A 1 150 ? 15.273 -15.57 0.004 1 98.5 150 VAL A C 1
ATOM 1151 O O . VAL A 1 150 ? 14.367 -15.398 -0.816 1 98.5 150 VAL A O 1
ATOM 1154 N N . ASP A 1 151 ? 16.516 -15.328 -0.27 1 97.69 151 ASP A N 1
ATOM 1155 C CA . ASP A 1 151 ? 16.969 -14.953 -1.604 1 97.69 151 ASP A CA 1
ATOM 1156 C C . ASP A 1 151 ? 16.172 -13.773 -2.15 1 97.69 151 ASP A C 1
ATOM 1158 O O . ASP A 1 151 ? 15.742 -13.789 -3.309 1 97.69 151 ASP A O 1
ATOM 1162 N N . GLY A 1 152 ? 15.922 -12.852 -1.294 1 98.44 152 GLY A N 1
ATOM 1163 C CA . GLY A 1 152 ? 15.273 -11.617 -1.708 1 98.44 152 GLY A CA 1
ATOM 1164 C C . GLY A 1 152 ? 13.766 -11.68 -1.617 1 98.44 152 GLY A C 1
ATOM 1165 O O . GLY A 1 152 ? 13.078 -10.68 -1.833 1 98.44 152 GLY A O 1
ATOM 1166 N N . PHE A 1 153 ? 13.195 -12.852 -1.301 1 98.88 153 PHE A N 1
ATOM 1167 C CA . PHE A 1 153 ? 11.75 -13.008 -1.211 1 98.88 153 PHE A CA 1
ATOM 1168 C C . PHE A 1 153 ? 11.281 -12.875 0.232 1 98.88 153 PHE A C 1
ATOM 1170 O O . PHE A 1 153 ? 11.844 -13.492 1.135 1 98.88 153 PHE A O 1
ATOM 1177 N N . PRO A 1 154 ? 10.242 -12.062 0.486 1 98.94 154 PRO A N 1
ATOM 1178 C CA . PRO A 1 154 ? 9.68 -11.969 1.834 1 98.94 154 PRO A CA 1
ATOM 1179 C C . PRO A 1 154 ? 8.906 -13.227 2.236 1 98.94 154 PRO A C 1
ATOM 1181 O O . PRO A 1 154 ? 8.07 -13.711 1.469 1 98.94 154 PRO A O 1
ATOM 1184 N N . VAL A 1 155 ? 9.172 -13.695 3.469 1 98.81 155 VAL A N 1
ATOM 1185 C CA . VAL A 1 155 ? 8.578 -14.969 3.861 1 98.81 155 VAL A CA 1
ATOM 1186 C C . VAL A 1 155 ? 8.047 -14.867 5.289 1 98.81 155 VAL A C 1
ATOM 1188 O O . VAL A 1 155 ? 8.586 -14.125 6.109 1 98.81 155 VAL A O 1
ATOM 1191 N N . GLY A 1 156 ? 6.934 -15.547 5.527 1 98.38 156 GLY A N 1
ATOM 1192 C CA . GLY A 1 156 ? 6.535 -15.961 6.863 1 98.38 156 GLY A CA 1
ATOM 1193 C C . GLY A 1 156 ? 6.898 -17.391 7.176 1 98.38 156 GLY A C 1
ATOM 1194 O O . GLY A 1 156 ? 7.031 -18.219 6.27 1 98.38 156 GLY A O 1
ATOM 1195 N N . GLN A 1 157 ? 7.109 -17.641 8.445 1 97.44 157 GLN A N 1
ATOM 1196 C CA . GLN A 1 157 ? 7.391 -19.016 8.859 1 97.44 157 GLN A CA 1
ATOM 1197 C C . GLN A 1 157 ? 6.754 -19.328 10.211 1 97.44 157 GLN A C 1
ATOM 1199 O O . GLN A 1 157 ? 6.504 -18.422 11.008 1 97.44 157 GLN A O 1
ATOM 1204 N N . ASP A 1 158 ? 6.43 -20.5 10.352 1 96.88 158 ASP A N 1
ATOM 1205 C CA . ASP A 1 158 ? 6.062 -21.125 11.617 1 96.88 158 ASP A CA 1
ATOM 1206 C C . ASP A 1 158 ? 7.027 -22.25 11.984 1 96.88 158 ASP A C 1
ATOM 1208 O O . ASP A 1 158 ? 6.812 -23.391 11.609 1 96.88 158 ASP A O 1
ATOM 1212 N N . PRO A 1 159 ? 8.016 -21.891 12.742 1 95.56 159 PRO A N 1
ATOM 1213 C CA . PRO A 1 159 ? 9.031 -22.891 13.055 1 95.56 159 PRO A CA 1
ATOM 1214 C C . PRO A 1 159 ? 8.461 -24.109 13.789 1 95.56 159 PRO A C 1
ATOM 1216 O O . PRO A 1 159 ? 8.938 -25.234 13.594 1 95.56 159 PRO A O 1
ATOM 1219 N N . GLN A 1 160 ? 7.523 -23.906 14.594 1 96.88 160 GLN A N 1
ATOM 1220 C CA . GLN A 1 160 ? 6.922 -25.016 15.328 1 96.88 160 GLN A CA 1
ATOM 1221 C C . GLN A 1 160 ? 6.238 -25.984 14.375 1 96.88 160 GLN A C 1
ATOM 1223 O O . GLN A 1 160 ? 6.371 -27.203 14.523 1 96.88 160 GLN A O 1
ATOM 1228 N N . ALA A 1 161 ? 5.602 -25.469 13.359 1 97.38 161 ALA A N 1
ATOM 1229 C CA . ALA A 1 161 ? 4.898 -26.297 12.383 1 97.38 161 ALA A CA 1
ATOM 1230 C C . ALA A 1 161 ? 5.848 -26.766 11.281 1 97.38 161 ALA A C 1
ATOM 1232 O O . ALA A 1 161 ? 5.492 -27.625 10.477 1 97.38 161 ALA A O 1
ATOM 1233 N N . GLY A 1 162 ? 7.043 -26.156 11.18 1 98.19 162 GLY A N 1
ATOM 1234 C CA . GLY A 1 162 ? 8 -26.5 10.133 1 98.19 162 GLY A CA 1
ATOM 1235 C C . GLY A 1 162 ? 7.566 -26.047 8.758 1 98.19 162 GLY A C 1
ATOM 1236 O O . GLY A 1 162 ? 7.754 -26.766 7.773 1 98.19 162 GLY A O 1
ATOM 1237 N N . LYS A 1 163 ? 6.863 -24.891 8.719 1 98.38 163 LYS A N 1
ATOM 1238 C CA . LYS A 1 163 ? 6.312 -24.406 7.457 1 98.38 163 LYS A CA 1
ATOM 1239 C C . LYS A 1 163 ? 6.809 -23 7.156 1 98.38 163 LYS A C 1
ATOM 1241 O O . LYS A 1 163 ? 7.059 -22.203 8.078 1 98.38 163 LYS A O 1
ATOM 1246 N N . ALA A 1 164 ? 7 -22.703 5.902 1 98.75 164 ALA A N 1
ATOM 1247 C CA . ALA A 1 164 ? 7.312 -21.375 5.383 1 98.75 164 ALA A CA 1
ATOM 1248 C C . ALA A 1 164 ? 6.469 -21.047 4.152 1 98.75 164 ALA A C 1
ATOM 1250 O O . ALA A 1 164 ? 6 -21.953 3.459 1 98.75 164 ALA A O 1
ATOM 1251 N N . TRP A 1 165 ? 6.266 -19.828 3.904 1 98.81 165 TRP A N 1
ATOM 1252 C CA . TRP A 1 165 ? 5.473 -19.391 2.766 1 98.81 165 TRP A CA 1
ATOM 1253 C C . TRP A 1 165 ? 5.887 -17.984 2.33 1 98.81 165 TRP A C 1
ATOM 1255 O O . TRP A 1 165 ? 6.496 -17.25 3.104 1 98.81 165 TRP A O 1
ATOM 1265 N N . LEU A 1 166 ? 5.652 -17.641 1.105 1 98.94 166 LEU A N 1
ATOM 1266 C CA . LEU A 1 166 ? 5.844 -16.266 0.621 1 98.94 166 LEU A CA 1
ATOM 1267 C C . LEU A 1 166 ? 4.75 -15.352 1.146 1 98.94 166 LEU A C 1
ATOM 1269 O O . LEU A 1 166 ? 3.586 -15.75 1.233 1 98.94 166 LEU A O 1
ATOM 1273 N N . ALA A 1 167 ? 5.145 -14.125 1.46 1 98.88 167 ALA A N 1
ATOM 1274 C CA . ALA A 1 167 ? 4.199 -13.141 1.976 1 98.88 167 ALA A CA 1
ATOM 1275 C C . ALA A 1 167 ? 3.688 -12.234 0.859 1 98.88 167 ALA A C 1
ATOM 1277 O O . ALA A 1 167 ? 4.449 -11.844 -0.03 1 98.88 167 ALA A O 1
ATOM 1278 N N . HIS A 1 168 ? 2.445 -11.852 0.927 1 98.88 168 HIS A N 1
ATOM 1279 C CA . HIS A 1 168 ? 1.799 -11.023 -0.088 1 98.88 168 HIS A CA 1
ATOM 1280 C C . HIS A 1 168 ? 2.186 -9.562 0.066 1 98.88 168 HIS A C 1
ATOM 1282 O O . HIS A 1 168 ? 1.315 -8.695 0.188 1 98.88 168 HIS A O 1
ATOM 1288 N N . CYS A 1 169 ? 3.438 -9.25 -0.033 1 98.94 169 CYS A N 1
ATOM 1289 C CA . CYS A 1 169 ? 3.945 -7.883 0.041 1 98.94 169 CYS A CA 1
ATOM 1290 C C . CYS A 1 169 ? 3.773 -7.164 -1.291 1 98.94 169 CYS A C 1
ATOM 1292 O O . CYS A 1 169 ? 3.514 -7.797 -2.314 1 98.94 169 CYS A O 1
ATOM 1294 N N . TYR A 1 170 ? 3.846 -5.828 -1.267 1 98.94 170 TYR A N 1
ATOM 1295 C CA . TYR A 1 170 ? 3.85 -5 -2.469 1 98.94 170 TYR A CA 1
ATOM 1296 C C . TYR A 1 170 ? 4.836 -5.543 -3.498 1 98.94 170 TYR A C 1
ATOM 1298 O O . TYR A 1 170 ? 5.98 -5.859 -3.166 1 98.94 170 TYR A O 1
ATOM 1306 N N . GLY A 1 171 ? 4.348 -5.742 -4.742 1 98.94 171 GLY A N 1
ATOM 1307 C CA . GLY A 1 171 ? 5.215 -6.148 -5.836 1 98.94 171 GLY A CA 1
ATOM 1308 C C . GLY A 1 171 ? 5.289 -7.656 -6.012 1 98.94 171 GLY A C 1
ATOM 1309 O O . GLY A 1 171 ? 5.859 -8.148 -6.988 1 98.94 171 GLY A O 1
ATOM 1310 N N . MET A 1 172 ? 4.727 -8.398 -5.086 1 99 172 MET A N 1
ATOM 1311 C CA . MET A 1 172 ? 4.73 -9.859 -5.219 1 99 172 MET A CA 1
ATOM 1312 C C . MET A 1 172 ? 3.781 -10.305 -6.324 1 99 172 MET A C 1
ATOM 1314 O O . MET A 1 172 ? 2.752 -9.672 -6.559 1 99 172 MET A O 1
ATOM 1318 N N . LEU A 1 173 ? 4.156 -11.375 -6.977 1 99 173 LEU A N 1
ATOM 1319 C CA . LEU A 1 173 ? 3.404 -11.984 -8.07 1 99 173 LEU A CA 1
ATOM 1320 C C . LEU A 1 173 ? 2.656 -13.227 -7.582 1 99 173 LEU A C 1
ATOM 1322 O O . LEU A 1 173 ? 3.266 -14.156 -7.047 1 99 173 LEU A O 1
ATOM 1326 N N . GLY A 1 174 ? 1.361 -13.219 -7.824 1 98.94 174 GLY A N 1
ATOM 1327 C CA . GLY A 1 174 ? 0.551 -14.367 -7.441 1 98.94 174 GLY A CA 1
ATOM 1328 C C . GLY A 1 174 ? -0.153 -15.016 -8.617 1 98.94 174 GLY A C 1
ATOM 1329 O O . GLY A 1 174 ? -0.32 -14.398 -9.672 1 98.94 174 GLY A O 1
ATOM 1330 N N . ALA A 1 175 ? -0.501 -16.281 -8.414 1 98.94 175 ALA A N 1
ATOM 1331 C CA . ALA A 1 175 ? -1.255 -17.062 -9.398 1 98.94 175 ALA A CA 1
ATOM 1332 C C . ALA A 1 175 ? -2.73 -17.141 -9.016 1 98.94 175 ALA A C 1
ATOM 1334 O O . ALA A 1 175 ? -3.102 -17.875 -8.102 1 98.94 175 ALA A O 1
ATOM 1335 N N . GLY A 1 176 ? -3.477 -16.375 -9.75 1 98.62 176 GLY A N 1
ATOM 1336 C CA . GLY A 1 176 ? -4.898 -16.328 -9.445 1 98.62 176 GLY A CA 1
ATOM 1337 C C . GLY A 1 176 ? -5.551 -17.703 -9.43 1 98.62 176 GLY A C 1
ATOM 1338 O O . GLY A 1 176 ? -5.152 -18.594 -10.188 1 98.62 176 GLY A O 1
ATOM 1339 N N . ARG A 1 177 ? -6.59 -17.781 -8.617 1 97.69 177 ARG A N 1
ATOM 1340 C CA . ARG A 1 177 ? -7.316 -19.047 -8.516 1 97.69 177 ARG A CA 1
ATOM 1341 C C . ARG A 1 177 ? -8.812 -18.797 -8.336 1 97.69 177 ARG A C 1
ATOM 1343 O O . ARG A 1 177 ? -9.234 -17.688 -8.016 1 97.69 177 ARG A O 1
ATOM 1350 N N . SER A 1 178 ? -9.555 -19.875 -8.617 1 96.62 178 SER A N 1
ATOM 1351 C CA . SER A 1 178 ? -10.961 -19.938 -8.227 1 96.62 178 SER A CA 1
ATOM 1352 C C . SER A 1 178 ? -11.117 -20.438 -6.797 1 96.62 178 SER A C 1
ATOM 1354 O O . SER A 1 178 ? -10.188 -20.344 -5.992 1 96.62 178 SER A O 1
ATOM 1356 N N . ASN A 1 179 ? -12.305 -20.828 -6.438 1 97 179 ASN A N 1
ATOM 1357 C CA . ASN A 1 179 ? -12.562 -21.25 -5.066 1 97 179 ASN A CA 1
ATOM 1358 C C . ASN A 1 179 ? -11.758 -22.484 -4.699 1 97 179 ASN A C 1
ATOM 1360 O O . ASN A 1 179 ? -11.305 -22.625 -3.562 1 97 179 ASN A O 1
ATOM 1364 N N . GLU A 1 180 ? -11.562 -23.328 -5.664 1 97.25 180 GLU A N 1
ATOM 1365 C CA . GLU A 1 180 ? -10.82 -24.547 -5.387 1 97.25 180 GLU A CA 1
ATOM 1366 C C . GLU A 1 180 ? -9.336 -24.25 -5.188 1 97.25 180 GLU A C 1
ATOM 1368 O O . GLU A 1 180 ? -8.742 -23.484 -5.941 1 97.25 180 GLU A O 1
ATOM 1373 N N . GLU A 1 181 ? -8.688 -24.906 -4.25 1 97.19 181 GLU A N 1
ATOM 1374 C CA . GLU A 1 181 ? -7.305 -24.641 -3.875 1 97.19 181 GLU A CA 1
ATOM 1375 C C . GLU A 1 181 ? -6.348 -24.969 -5.02 1 97.19 181 GLU A C 1
ATOM 1377 O O . GLU A 1 181 ? -5.301 -24.328 -5.16 1 97.19 181 GLU A O 1
ATOM 1382 N N . ASP A 1 182 ? -6.738 -25.938 -5.82 1 98.06 182 ASP A N 1
ATOM 1383 C CA . ASP A 1 182 ? -5.84 -26.406 -6.867 1 98.06 182 ASP A CA 1
ATOM 1384 C C . ASP A 1 182 ? -6.332 -25.969 -8.25 1 98.06 182 ASP A C 1
ATOM 1386 O O . ASP A 1 182 ? -6.082 -26.656 -9.242 1 98.06 182 ASP A O 1
ATOM 1390 N N . SER A 1 183 ? -6.992 -24.844 -8.273 1 97.5 183 SER A N 1
ATOM 1391 C CA . SER A 1 183 ? -7.582 -24.406 -9.531 1 97.5 183 SER A CA 1
ATOM 1392 C C . SER A 1 183 ? -6.586 -23.594 -10.352 1 97.5 183 SER A C 1
ATOM 1394 O O . SER A 1 183 ? -6.805 -23.359 -11.547 1 97.5 183 SER A O 1
ATOM 1396 N N . SER A 1 184 ? -5.531 -23.125 -9.781 1 98.44 184 SER A N 1
ATOM 1397 C CA . SER A 1 184 ? -4.566 -22.281 -10.492 1 98.44 184 SER A CA 1
ATOM 1398 C C . SER A 1 184 ? -3.514 -23.141 -11.195 1 98.44 184 SER A C 1
ATOM 1400 O O . SER A 1 184 ? -2.986 -24.094 -10.609 1 98.44 184 SER A O 1
ATOM 1402 N N . ILE A 1 185 ? -3.213 -22.719 -12.422 1 98.5 185 ILE A N 1
ATOM 1403 C CA . ILE A 1 185 ? -2.117 -23.391 -13.117 1 98.5 185 ILE A CA 1
ATOM 1404 C C . ILE A 1 185 ? -1.073 -22.359 -13.547 1 98.5 185 ILE A C 1
ATOM 1406 O O . ILE A 1 185 ? -0.199 -22.656 -14.367 1 98.5 185 ILE A O 1
ATOM 1410 N N . GLY A 1 186 ? -1.21 -21.109 -13.109 1 98.81 186 GLY A N 1
ATOM 1411 C CA . GLY A 1 186 ? -0.214 -20.078 -13.367 1 98.81 186 GLY A CA 1
ATOM 1412 C C . GLY A 1 186 ? -0.45 -19.328 -14.664 1 98.81 186 GLY A C 1
ATOM 1413 O O . GLY A 1 186 ? 0.439 -18.625 -15.148 1 98.81 186 GLY A O 1
ATOM 1414 N N . ALA A 1 187 ? -1.657 -19.469 -15.234 1 98.81 187 ALA A N 1
ATOM 1415 C CA . ALA A 1 187 ? -1.979 -18.766 -16.469 1 98.81 187 ALA A CA 1
ATOM 1416 C C . ALA A 1 187 ? -2.488 -17.359 -16.188 1 98.81 187 ALA A C 1
ATOM 1418 O O . ALA A 1 187 ? -2.262 -16.438 -16.984 1 98.81 187 ALA A O 1
ATOM 1419 N N . GLU A 1 188 ? -3.271 -17.219 -15.141 1 98.81 188 GLU A N 1
ATOM 1420 C CA . GLU A 1 188 ? -3.738 -15.938 -14.641 1 98.81 188 GLU A CA 1
ATOM 1421 C C . GLU A 1 188 ? -2.885 -15.453 -13.469 1 98.81 188 GLU A C 1
ATOM 1423 O O . GLU A 1 188 ? -2.797 -16.125 -12.445 1 98.81 188 GLU A O 1
ATOM 1428 N N . LEU A 1 189 ? -2.283 -14.289 -13.672 1 99 189 LEU A N 1
ATOM 1429 C CA . LEU A 1 189 ? -1.336 -13.789 -12.68 1 99 189 LEU A CA 1
ATOM 1430 C C . LEU A 1 189 ? -1.744 -12.406 -12.188 1 99 189 LEU A C 1
ATOM 1432 O O . LEU A 1 189 ? -2.51 -11.703 -12.852 1 99 189 LEU A O 1
ATOM 1436 N N . TYR A 1 190 ? -1.314 -12.016 -11.008 1 98.94 190 TYR A N 1
ATOM 1437 C CA . TYR A 1 190 ? -1.549 -10.68 -10.469 1 98.94 190 TYR A CA 1
ATOM 1438 C C . TYR A 1 190 ? -0.333 -10.18 -9.695 1 98.94 190 TYR A C 1
ATOM 1440 O O . TYR A 1 190 ? 0.481 -10.977 -9.227 1 98.94 190 TYR A O 1
ATOM 1448 N N . VAL A 1 191 ? -0.199 -8.883 -9.617 1 99 191 VAL A N 1
ATOM 1449 C CA . VAL A 1 191 ? 0.827 -8.219 -8.812 1 99 191 VAL A CA 1
ATOM 1450 C C . VAL A 1 191 ? 0.168 -7.34 -7.754 1 99 191 VAL A C 1
ATOM 1452 O O . VAL A 1 191 ? -0.78 -6.605 -8.047 1 99 191 VAL A O 1
ATOM 1455 N N . VAL A 1 192 ? 0.654 -7.449 -6.52 1 98.94 192 VAL A N 1
ATOM 1456 C CA . VAL A 1 192 ? 0.151 -6.617 -5.434 1 98.94 192 VAL A CA 1
ATOM 1457 C C . VAL A 1 192 ? 0.6 -5.172 -5.633 1 98.94 192 VAL A C 1
ATOM 1459 O O . VAL A 1 192 ? 1.797 -4.898 -5.754 1 98.94 192 VAL A O 1
ATOM 1462 N N . THR A 1 193 ? -0.35 -4.191 -5.633 1 98.88 193 THR A N 1
ATOM 1463 C CA . THR A 1 193 ? -0.025 -2.809 -5.969 1 98.88 193 THR A CA 1
ATOM 1464 C C . THR A 1 193 ? -0.47 -1.864 -4.855 1 98.88 193 THR A C 1
ATOM 1466 O O . THR A 1 193 ? -0.522 -0.647 -5.051 1 98.88 193 THR A O 1
ATOM 1469 N N . GLY A 1 194 ? -0.894 -2.324 -3.715 1 98.5 194 GLY A N 1
ATOM 1470 C CA . GLY A 1 194 ? -1.354 -1.526 -2.59 1 98.5 194 GLY A CA 1
ATOM 1471 C C . GLY A 1 194 ? -0.898 -2.068 -1.247 1 98.5 194 GLY A C 1
ATOM 1472 O O . GLY A 1 194 ? 0.15 -2.709 -1.154 1 98.5 194 GLY A O 1
ATOM 1473 N N . GLN A 1 195 ? -1.612 -1.666 -0.193 1 98.62 195 GLN A N 1
ATOM 1474 C CA . GLN A 1 195 ? -1.377 -2.24 1.127 1 98.62 195 GLN A CA 1
ATOM 1475 C C . GLN A 1 195 ? -1.364 -3.766 1.069 1 98.62 195 GLN A C 1
ATOM 1477 O O . GLN A 1 195 ? -2.252 -4.375 0.47 1 98.62 195 GLN A O 1
ATOM 1482 N N . SER A 1 196 ? -0.31 -4.332 1.652 1 98.69 196 SER A N 1
ATOM 1483 C CA . SER A 1 196 ? -0.092 -5.773 1.574 1 98.69 196 SER A CA 1
ATOM 1484 C C . SER A 1 196 ? -1.309 -6.547 2.074 1 98.69 196 SER A C 1
ATOM 1486 O O . SER A 1 196 ? -1.653 -6.473 3.256 1 98.69 196 SER A O 1
ATOM 1488 N N . PRO A 1 197 ? -1.932 -7.316 1.187 1 98.44 197 PRO A N 1
ATOM 1489 C CA . PRO A 1 197 ? -3.09 -8.109 1.603 1 98.44 197 PRO A CA 1
ATOM 1490 C C . PRO A 1 197 ? -2.697 -9.445 2.234 1 98.44 197 PRO A C 1
ATOM 1492 O O . PRO A 1 197 ? -3.002 -10.508 1.687 1 98.44 197 PRO A O 1
ATOM 1495 N N . ARG A 1 198 ? -2.248 -9.43 3.402 1 98 198 ARG A N 1
ATOM 1496 C CA . ARG A 1 198 ? -1.591 -10.562 4.047 1 98 198 ARG A CA 1
ATOM 1497 C C . ARG A 1 198 ? -2.604 -11.633 4.434 1 98 198 ARG A C 1
ATOM 1499 O O . ARG A 1 198 ? -2.227 -12.766 4.75 1 98 198 ARG A O 1
ATOM 1506 N N . GLN A 1 199 ? -3.904 -11.266 4.359 1 97.31 199 GLN A N 1
ATOM 1507 C CA . GLN A 1 199 ? -4.926 -12.281 4.574 1 97.31 199 GLN A CA 1
ATOM 1508 C C . GLN A 1 199 ? -4.883 -13.344 3.479 1 97.31 199 GLN A C 1
ATOM 1510 O O . GLN A 1 199 ? -5.465 -14.422 3.627 1 97.31 199 GLN A O 1
ATOM 1515 N N . LEU A 1 200 ? -4.188 -13.078 2.414 1 98.25 200 LEU A N 1
ATOM 1516 C CA . LEU A 1 200 ? -4.07 -14.023 1.311 1 98.25 200 LEU A CA 1
ATOM 1517 C C . LEU A 1 200 ? -2.928 -15.008 1.552 1 98.25 200 LEU A C 1
ATOM 1519 O O . LEU A 1 200 ? -2.82 -16.031 0.864 1 98.25 200 LEU A O 1
ATOM 1523 N N . ASP A 1 201 ? -2.061 -14.672 2.516 1 98.38 201 ASP A N 1
ATOM 1524 C CA . ASP A 1 201 ? -0.993 -15.609 2.842 1 98.38 201 ASP A CA 1
ATOM 1525 C C . ASP A 1 201 ? -1.547 -17.016 3.074 1 98.38 201 ASP A C 1
ATOM 1527 O O . ASP A 1 201 ? -2.561 -17.188 3.754 1 98.38 201 ASP A O 1
ATOM 1531 N N . ARG A 1 202 ? -0.849 -17.969 2.412 1 97.88 202 ARG A N 1
ATOM 1532 C CA . ARG A 1 202 ? -1.148 -19.375 2.562 1 97.88 202 ARG A CA 1
ATOM 1533 C C . ARG A 1 202 ? -2.531 -19.719 2.01 1 97.88 202 ARG A C 1
ATOM 1535 O O . ARG A 1 202 ? -3.113 -20.75 2.352 1 97.88 202 ARG A O 1
ATOM 1542 N N . ASN A 1 203 ? -3.098 -18.844 1.236 1 98.38 203 ASN A N 1
ATOM 1543 C CA . ASN A 1 203 ? -4.383 -19.109 0.594 1 98.38 203 ASN A CA 1
ATOM 1544 C C . ASN A 1 203 ? -4.277 -19.016 -0.926 1 98.38 203 ASN A C 1
ATOM 1546 O O . ASN A 1 203 ? -5.168 -19.484 -1.643 1 98.38 203 ASN A O 1
ATOM 1550 N N . ILE A 1 204 ? -3.256 -18.406 -1.427 1 98.62 204 ILE A N 1
ATOM 1551 C CA . ILE A 1 204 ? -2.979 -18.312 -2.857 1 98.62 204 ILE A CA 1
ATOM 1552 C C . ILE A 1 204 ? -1.488 -18.531 -3.107 1 98.62 204 ILE A C 1
ATOM 1554 O O . ILE A 1 204 ? -0.647 -18.078 -2.326 1 98.62 204 ILE A O 1
ATOM 1558 N N . THR A 1 205 ? -1.187 -19.203 -4.195 1 98.88 205 THR A N 1
ATOM 1559 C CA . THR A 1 205 ? 0.203 -19.484 -4.547 1 98.88 205 THR A CA 1
ATOM 1560 C C . THR A 1 205 ? 0.886 -18.203 -5.051 1 98.88 205 THR A C 1
ATOM 1562 O O . THR A 1 205 ? 0.461 -17.625 -6.051 1 98.88 205 THR A O 1
ATOM 1565 N N . LEU A 1 206 ? 1.89 -17.797 -4.32 1 98.94 206 LEU A N 1
ATOM 1566 C CA . LEU A 1 206 ? 2.793 -16.766 -4.832 1 98.94 206 LEU A CA 1
ATOM 1567 C C . LEU A 1 206 ? 3.938 -17.391 -5.621 1 98.94 206 LEU A C 1
ATOM 1569 O O . LEU A 1 206 ? 4.461 -18.438 -5.238 1 98.94 206 LEU A O 1
ATOM 1573 N N . VAL A 1 207 ? 4.324 -16.656 -6.758 1 99 207 VAL A N 1
ATOM 1574 C CA . VAL A 1 207 ? 5.199 -17.344 -7.707 1 99 207 VAL A CA 1
ATOM 1575 C C . VAL A 1 207 ? 6.398 -16.453 -8.039 1 99 207 VAL A C 1
ATOM 1577 O O . VAL A 1 207 ? 7.289 -16.859 -8.781 1 99 207 VAL A O 1
ATOM 1580 N N . GLY A 1 208 ? 6.445 -15.227 -7.512 1 98.94 208 GLY A N 1
ATOM 1581 C CA . GLY A 1 208 ? 7.555 -14.344 -7.836 1 98.94 208 GLY A CA 1
ATOM 1582 C C . GLY A 1 208 ? 7.363 -12.93 -7.312 1 98.94 208 GLY A C 1
ATOM 1583 O O . GLY A 1 208 ? 6.547 -12.703 -6.422 1 98.94 208 GLY A O 1
ATOM 1584 N N . ARG A 1 209 ? 8.219 -11.992 -7.852 1 98.94 209 ARG A N 1
ATOM 1585 C CA . ARG A 1 209 ? 8.141 -10.586 -7.473 1 98.94 209 ARG A CA 1
ATOM 1586 C C . ARG A 1 209 ? 8.703 -9.688 -8.578 1 98.94 209 ARG A C 1
ATOM 1588 O O . ARG A 1 209 ? 9.586 -10.102 -9.328 1 98.94 209 ARG A O 1
ATOM 1595 N N . VAL A 1 210 ? 8.234 -8.508 -8.641 1 99 210 VAL A N 1
ATOM 1596 C CA . VAL A 1 210 ? 8.734 -7.512 -9.586 1 99 210 VAL A CA 1
ATOM 1597 C C . VAL A 1 210 ? 10.055 -6.938 -9.07 1 99 210 VAL A C 1
ATOM 1599 O O . VAL A 1 210 ? 10.156 -6.555 -7.902 1 99 210 VAL A O 1
ATOM 1602 N N . LEU A 1 211 ? 11.016 -6.867 -9.945 1 98.88 211 LEU A N 1
ATOM 1603 C CA . LEU A 1 211 ? 12.312 -6.293 -9.602 1 98.88 211 LEU A CA 1
ATOM 1604 C C . LEU A 1 211 ? 12.43 -4.867 -10.133 1 98.88 211 LEU A C 1
ATOM 1606 O O . LEU A 1 211 ? 13.094 -4.027 -9.516 1 98.88 211 LEU A O 1
ATOM 1610 N N . LYS A 1 212 ? 11.875 -4.652 -11.234 1 98.5 212 LYS A N 1
ATOM 1611 C CA . LYS A 1 212 ? 11.961 -3.375 -11.938 1 98.5 212 LYS A CA 1
ATOM 1612 C C . LYS A 1 212 ? 10.695 -3.107 -12.75 1 98.5 212 LYS A C 1
ATOM 1614 O O . LYS A 1 212 ? 10.109 -4.031 -13.305 1 98.5 212 LYS A O 1
ATOM 1619 N N . GLY A 1 213 ? 10.328 -1.795 -12.773 1 98.5 213 GLY A N 1
ATOM 1620 C CA . GLY A 1 213 ? 9.203 -1.407 -13.609 1 98.5 213 GLY A CA 1
ATOM 1621 C C . GLY A 1 213 ? 7.879 -1.448 -12.883 1 98.5 213 GLY A C 1
ATOM 1622 O O . GLY A 1 213 ? 6.82 -1.485 -13.508 1 98.5 213 GLY A O 1
ATOM 1623 N N . MET A 1 214 ? 7.898 -1.434 -11.562 1 98.69 214 MET A N 1
ATOM 1624 C CA . MET A 1 214 ? 6.676 -1.523 -10.766 1 98.69 214 MET A CA 1
ATOM 1625 C C . MET A 1 214 ? 5.727 -0.379 -11.102 1 98.69 214 MET A C 1
ATOM 1627 O O . MET A 1 214 ? 4.508 -0.553 -11.086 1 98.69 214 MET A O 1
ATOM 1631 N N . GLU A 1 215 ? 6.27 0.774 -11.438 1 98.19 215 GLU A N 1
ATOM 1632 C CA . GLU A 1 215 ? 5.469 1.966 -11.711 1 98.19 215 GLU A CA 1
ATOM 1633 C C . GLU A 1 215 ? 4.578 1.769 -12.93 1 98.19 215 GLU A C 1
ATOM 1635 O O . GLU A 1 215 ? 3.521 2.396 -13.039 1 98.19 215 GLU A O 1
ATOM 1640 N N . LEU A 1 216 ? 4.945 0.896 -13.844 1 98.56 216 LEU A N 1
ATOM 1641 C CA . LEU A 1 216 ? 4.148 0.599 -15.031 1 98.56 216 LEU A CA 1
ATOM 1642 C C . LEU A 1 216 ? 2.916 -0.221 -14.672 1 98.56 216 LEU A C 1
ATOM 1644 O O . LEU A 1 216 ? 1.951 -0.271 -15.438 1 98.56 216 LEU A O 1
ATOM 1648 N N . LEU A 1 217 ? 2.977 -0.89 -13.508 1 98.88 217 LEU A N 1
ATOM 1649 C CA . LEU A 1 217 ? 1.858 -1.689 -13.016 1 98.88 217 LEU A CA 1
ATOM 1650 C C . LEU A 1 217 ? 1.065 -0.926 -11.961 1 98.88 217 LEU A C 1
ATOM 1652 O O . LEU A 1 217 ? -0.163 -0.847 -12.039 1 98.88 217 LEU A O 1
ATOM 1656 N N . SER A 1 218 ? 1.718 -0.286 -11.031 1 98.69 218 SER A N 1
ATOM 1657 C CA . SER A 1 218 ? 1.084 0.346 -9.875 1 98.69 218 SER A CA 1
ATOM 1658 C C . SER A 1 218 ? 0.306 1.592 -10.289 1 98.69 218 SER A C 1
ATOM 1660 O O . SER A 1 218 ? -0.641 1.991 -9.609 1 98.69 218 SER A O 1
ATOM 1662 N N . ALA A 1 219 ? 0.667 2.178 -11.445 1 98.12 219 ALA A N 1
ATOM 1663 C CA . ALA A 1 219 ? -0.006 3.395 -11.891 1 98.12 219 ALA A CA 1
ATOM 1664 C C . ALA A 1 219 ? -1.005 3.092 -13 1 98.12 219 ALA A C 1
ATOM 1666 O O . ALA A 1 219 ? -1.463 4 -13.695 1 98.12 219 ALA A O 1
ATOM 1667 N N . THR A 1 220 ? -1.315 1.793 -13.18 1 98.56 220 THR A N 1
ATOM 1668 C CA . THR A 1 220 ? -2.357 1.419 -14.133 1 98.56 220 THR A CA 1
ATOM 1669 C C . THR A 1 220 ? -3.695 2.041 -13.742 1 98.56 220 THR A C 1
ATOM 1671 O O . THR A 1 220 ? -4.094 1.99 -12.578 1 98.56 220 THR A O 1
ATOM 1674 N N . PRO A 1 221 ? -4.363 2.713 -14.75 1 97.88 221 PRO A N 1
ATOM 1675 C CA . PRO A 1 221 ? -5.695 3.225 -14.414 1 97.88 221 PRO A CA 1
ATOM 1676 C C . PRO A 1 221 ? -6.602 2.154 -13.812 1 97.88 221 PRO A C 1
ATOM 1678 O O . PRO A 1 221 ? -6.578 1.001 -14.25 1 97.88 221 PRO A O 1
ATOM 1681 N N . ARG A 1 222 ? -7.352 2.598 -12.82 1 98.5 222 ARG A N 1
ATOM 1682 C CA . ARG A 1 222 ? -8.148 1.625 -12.078 1 98.5 222 ARG A CA 1
ATOM 1683 C C . ARG A 1 222 ? -9.438 1.296 -12.82 1 98.5 222 ARG A C 1
ATOM 1685 O O . ARG A 1 222 ? -10.031 2.166 -13.461 1 98.5 222 ARG A O 1
ATOM 1692 N N . GLY A 1 223 ? -9.789 0.001 -12.742 1 98.06 223 GLY A N 1
ATOM 1693 C CA . GLY A 1 223 ? -11.117 -0.398 -13.195 1 98.06 223 GLY A CA 1
ATOM 1694 C C . GLY A 1 223 ? -12.219 -0.03 -12.227 1 98.06 223 GLY A C 1
ATOM 1695 O O . GLY A 1 223 ? -11.945 0.424 -11.109 1 98.06 223 GLY A O 1
ATOM 1696 N N . PRO A 1 224 ? -13.406 -0.294 -12.625 1 95.5 224 PRO A N 1
ATOM 1697 C CA . PRO A 1 224 ? -14.531 0.113 -11.781 1 95.5 224 PRO A CA 1
ATOM 1698 C C . PRO A 1 224 ? -14.742 -0.82 -10.594 1 95.5 224 PRO A C 1
ATOM 1700 O O . PRO A 1 224 ? -14.258 -1.956 -10.602 1 95.5 224 PRO A O 1
ATOM 1703 N N . ALA A 1 225 ? -15.367 -0.235 -9.547 1 90.56 225 ALA A N 1
ATOM 1704 C CA . ALA A 1 225 ? -15.852 -1.063 -8.438 1 90.56 225 ALA A CA 1
ATOM 1705 C C . ALA A 1 225 ? -16.812 -2.135 -8.938 1 90.56 225 ALA A C 1
ATOM 1707 O O . ALA A 1 225 ? -17.5 -1.944 -9.945 1 90.56 225 ALA A O 1
ATOM 1708 N N . PRO A 1 226 ? -16.828 -3.307 -8.242 1 89.75 226 PRO A N 1
ATOM 1709 C CA . PRO A 1 226 ? -16.188 -3.523 -6.941 1 89.75 226 PRO A CA 1
ATOM 1710 C C . PRO A 1 226 ? -14.82 -4.191 -7.062 1 89.75 226 PRO A C 1
ATOM 1712 O O . PRO A 1 226 ? -14.023 -4.152 -6.121 1 89.75 226 PRO A O 1
ATOM 1715 N N . MET A 1 227 ? -14.492 -4.664 -8.273 1 94.75 227 MET A N 1
ATOM 1716 C CA . MET A 1 227 ? -13.328 -5.555 -8.273 1 94.75 227 MET A CA 1
ATOM 1717 C C . MET A 1 227 ? -12.258 -5.055 -9.234 1 94.75 227 MET A C 1
ATOM 1719 O O . MET A 1 227 ? -11.195 -5.664 -9.359 1 94.75 227 MET A O 1
ATOM 1723 N N . GLY A 1 228 ? -12.531 -4.047 -9.969 1 97.94 228 GLY A N 1
ATOM 1724 C CA . GLY A 1 228 ? -11.508 -3.42 -10.789 1 97.94 228 GLY A CA 1
ATOM 1725 C C . GLY A 1 228 ? -11.391 -4.035 -12.164 1 97.94 228 GLY A C 1
ATOM 1726 O O . GLY A 1 228 ? -10.406 -3.793 -12.875 1 97.94 228 GLY A O 1
ATOM 1727 N N . PHE A 1 229 ? -12.352 -4.914 -12.57 1 98.25 229 PHE A N 1
ATOM 1728 C CA . PHE A 1 229 ? -12.352 -5.477 -13.914 1 98.25 229 PHE A CA 1
ATOM 1729 C C . PHE A 1 229 ? -12.812 -4.441 -14.938 1 98.25 229 PHE A C 1
ATOM 1731 O O . PHE A 1 229 ? -13.828 -3.768 -14.727 1 98.25 229 PHE A O 1
ATOM 1738 N N . TYR A 1 230 ? -12.07 -4.402 -16 1 98.06 230 TYR A N 1
ATOM 1739 C CA . TYR A 1 230 ? -12.508 -3.5 -17.062 1 98.06 230 TYR A CA 1
ATOM 1740 C C . TYR A 1 230 ? -13.68 -4.09 -17.844 1 98.06 230 TYR A C 1
ATOM 1742 O O . TYR A 1 230 ? -13.617 -5.234 -18.297 1 98.06 230 TYR A O 1
ATOM 1750 N N . GLN A 1 231 ? -14.633 -3.266 -18.016 1 95.31 231 GLN A N 1
ATOM 1751 C CA . GLN A 1 231 ? -15.797 -3.693 -18.781 1 95.31 231 GLN A CA 1
ATOM 1752 C C . GLN A 1 231 ? -15.562 -3.506 -20.281 1 95.31 231 GLN A C 1
ATOM 1754 O O . GLN A 1 231 ? -16 -4.324 -21.094 1 95.31 231 GLN A O 1
ATOM 1759 N N . ASP A 1 232 ? -14.883 -2.5 -20.641 1 96.81 232 ASP A N 1
ATOM 1760 C CA . ASP A 1 232 ? -14.516 -2.191 -22.016 1 96.81 232 ASP A CA 1
ATOM 1761 C C . ASP A 1 232 ? -13.086 -2.641 -22.312 1 96.81 232 ASP A C 1
ATOM 1763 O O . ASP A 1 232 ? -12.133 -2.086 -21.781 1 96.81 232 ASP A O 1
ATOM 1767 N N . PRO A 1 233 ? -12.938 -3.625 -23.219 1 96.44 233 PRO A N 1
ATOM 1768 C CA . PRO A 1 233 ? -11.602 -4.145 -23.516 1 96.44 233 PRO A CA 1
ATOM 1769 C C . PRO A 1 233 ? -10.641 -3.057 -23.984 1 96.44 233 PRO A C 1
ATOM 1771 O O . PRO A 1 233 ? -9.422 -3.193 -23.812 1 96.44 233 PRO A O 1
ATOM 1774 N N . LYS A 1 234 ? -11.164 -1.98 -24.484 1 97.25 234 LYS A N 1
ATOM 1775 C CA . LYS A 1 234 ? -10.312 -0.904 -24.984 1 97.25 234 LYS A CA 1
ATOM 1776 C C . LYS A 1 234 ? -9.562 -0.223 -23.844 1 97.25 234 LYS A C 1
ATOM 1778 O O . LYS A 1 234 ? -8.57 0.475 -24.078 1 97.25 234 LYS A O 1
ATOM 1783 N N . LEU A 1 235 ? -10.055 -0.423 -22.641 1 97.25 235 LEU A N 1
ATOM 1784 C CA . LEU A 1 235 ? -9.453 0.215 -21.469 1 97.25 235 LEU A CA 1
ATOM 1785 C C . LEU A 1 235 ? -8.344 -0.658 -20.891 1 97.25 235 LEU A C 1
ATOM 1787 O O . LEU A 1 235 ? -7.605 -0.222 -20 1 97.25 235 LEU A O 1
ATOM 1791 N N . ARG A 1 236 ? -8.211 -1.842 -21.422 1 98.62 236 ARG A N 1
ATOM 1792 C CA . ARG A 1 236 ? -7.184 -2.744 -20.922 1 98.62 236 ARG A CA 1
ATOM 1793 C C . ARG A 1 236 ? -5.805 -2.338 -21.422 1 98.62 236 ARG A C 1
ATOM 1795 O O . ARG A 1 236 ? -5.684 -1.729 -22.484 1 98.62 236 ARG A O 1
ATOM 1802 N N . THR A 1 237 ? -4.785 -2.602 -20.672 1 98.69 237 THR A N 1
ATOM 1803 C CA . THR A 1 237 ? -3.414 -2.414 -21.125 1 98.69 237 THR A CA 1
ATOM 1804 C C . THR A 1 237 ? -2.906 -3.662 -21.844 1 98.69 237 THR A C 1
ATOM 1806 O O . THR A 1 237 ? -2.781 -4.727 -21.234 1 98.69 237 THR A O 1
ATOM 1809 N N . PRO A 1 238 ? -2.607 -3.535 -23.078 1 98.69 238 PRO A N 1
ATOM 1810 C CA . PRO A 1 238 ? -2.139 -4.723 -23.797 1 98.69 238 PRO A CA 1
ATOM 1811 C C . PRO A 1 238 ? -0.753 -5.176 -23.344 1 98.69 238 PRO A C 1
ATOM 1813 O O . PRO A 1 238 ? 0.097 -4.344 -23.016 1 98.69 238 PRO A O 1
ATOM 1816 N N . ILE A 1 239 ? -0.583 -6.449 -23.328 1 98.88 239 ILE A N 1
ATOM 1817 C CA . ILE A 1 239 ? 0.727 -7.059 -23.125 1 98.88 239 ILE A CA 1
ATOM 1818 C C . ILE A 1 239 ? 1.321 -7.457 -24.469 1 98.88 239 ILE A C 1
ATOM 1820 O O . ILE A 1 239 ? 0.764 -8.305 -25.188 1 98.88 239 ILE A O 1
ATOM 1824 N N . VAL A 1 240 ? 2.443 -6.844 -24.781 1 98.81 240 VAL A N 1
ATOM 1825 C CA . VAL A 1 240 ? 3.115 -7.191 -26.031 1 98.81 240 VAL A CA 1
ATOM 1826 C C . VAL A 1 240 ? 3.648 -8.617 -25.953 1 98.81 240 VAL A C 1
ATOM 1828 O O . VAL A 1 240 ? 3.354 -9.453 -26.812 1 98.81 240 VAL A O 1
ATOM 1831 N N . SER A 1 241 ? 4.391 -8.852 -24.906 1 98.69 241 SER A N 1
ATOM 1832 C CA . SER A 1 241 ? 4.895 -10.203 -24.672 1 98.69 241 SER A CA 1
ATOM 1833 C C . SER A 1 241 ? 5.359 -10.375 -23.219 1 98.69 241 SER A C 1
ATOM 1835 O O . SER A 1 241 ? 5.605 -9.391 -22.516 1 98.69 241 SER A O 1
ATOM 1837 N N . ILE A 1 242 ? 5.352 -11.586 -22.797 1 98.88 242 ILE A N 1
ATOM 1838 C CA . ILE A 1 242 ? 6.082 -12.031 -21.609 1 98.88 242 ILE A CA 1
ATOM 1839 C C . ILE A 1 242 ? 7.02 -13.18 -22 1 98.88 242 ILE A C 1
ATOM 1841 O O . ILE A 1 242 ? 6.574 -14.219 -22.469 1 98.88 242 ILE A O 1
ATOM 1845 N N . ARG A 1 243 ? 8.305 -12.969 -21.766 1 98.62 243 ARG A N 1
ATOM 1846 C CA . ARG A 1 243 ? 9.312 -13.945 -22.141 1 98.62 243 ARG A CA 1
ATOM 1847 C C . ARG A 1 243 ? 10.305 -14.188 -21.016 1 98.62 243 ARG A C 1
ATOM 1849 O O . ARG A 1 243 ? 10.57 -13.281 -20.219 1 98.62 243 ARG A O 1
ATOM 1856 N N . ARG A 1 244 ? 10.883 -15.406 -21.031 1 98.69 244 ARG A N 1
ATOM 1857 C CA . ARG A 1 244 ? 12.016 -15.609 -20.141 1 98.69 244 ARG A CA 1
ATOM 1858 C C . ARG A 1 244 ? 13.25 -14.867 -20.641 1 98.69 244 ARG A C 1
ATOM 1860 O O . ARG A 1 244 ? 13.508 -14.812 -21.844 1 98.69 244 ARG A O 1
ATOM 1867 N N . ALA A 1 245 ? 13.906 -14.32 -19.672 1 98.69 245 ALA A N 1
ATOM 1868 C CA . ALA A 1 245 ? 15.164 -13.695 -20.062 1 98.69 245 ALA A CA 1
ATOM 1869 C C . ALA A 1 245 ? 16.062 -14.695 -20.797 1 98.69 245 ALA A C 1
ATOM 1871 O O . ALA A 1 245 ? 16.797 -14.312 -21.719 1 98.69 245 ALA A O 1
ATOM 1872 N N . SER A 1 246 ? 15.984 -15.961 -20.469 1 98.44 246 SER A N 1
ATOM 1873 C CA . SER A 1 246 ? 16.812 -16.984 -21.094 1 98.44 246 SER A CA 1
ATOM 1874 C C . SER A 1 246 ? 16.422 -17.188 -22.547 1 98.44 246 SER A C 1
ATOM 1876 O O . SER A 1 246 ? 17.172 -17.797 -23.328 1 98.44 246 SER A O 1
ATOM 1878 N N . ASP A 1 247 ? 15.266 -16.75 -22.906 1 98.19 247 ASP A N 1
ATOM 1879 C CA . ASP A 1 247 ? 14.797 -16.906 -24.281 1 98.19 247 ASP A CA 1
ATOM 1880 C C . ASP A 1 247 ? 15.164 -15.695 -25.125 1 98.19 247 ASP A C 1
ATOM 1882 O O . ASP A 1 247 ? 14.859 -15.648 -26.312 1 98.19 247 ASP A O 1
ATOM 1886 N N . VAL A 1 248 ? 15.75 -14.75 -24.516 1 97.38 248 VAL A N 1
ATOM 1887 C CA . VAL A 1 248 ? 16.188 -13.523 -25.172 1 97.38 248 VAL A CA 1
ATOM 1888 C C . VAL A 1 248 ? 17.703 -13.562 -25.391 1 97.38 248 VAL A C 1
ATOM 1890 O O . VAL A 1 248 ? 18.453 -14.023 -24.531 1 97.38 248 VAL A O 1
ATOM 1893 N N . PRO A 1 249 ? 18.156 -13.07 -26.609 1 97.38 249 PRO A N 1
ATOM 1894 C CA . PRO A 1 249 ? 19.594 -13.039 -26.812 1 97.38 249 PRO A CA 1
ATOM 1895 C C . PRO A 1 249 ? 20.328 -12.305 -25.688 1 97.38 249 PRO A C 1
ATOM 1897 O O . PRO A 1 249 ? 19.844 -11.297 -25.188 1 97.38 249 PRO A O 1
ATOM 1900 N N . ALA A 1 250 ? 21.469 -12.852 -25.359 1 96.31 250 ALA A N 1
ATOM 1901 C CA . ALA A 1 250 ? 22.234 -12.359 -24.219 1 96.31 250 ALA A CA 1
ATOM 1902 C C . ALA A 1 250 ? 22.469 -10.859 -24.328 1 96.31 250 ALA A C 1
ATOM 1904 O O . ALA A 1 250 ? 22.391 -10.133 -23.328 1 96.31 250 ALA A O 1
ATOM 1905 N N . ALA A 1 251 ? 22.672 -10.398 -25.484 1 96.5 251 ALA A N 1
ATOM 1906 C CA . ALA A 1 251 ? 23.016 -8.992 -25.719 1 96.5 251 ALA A CA 1
ATOM 1907 C C . ALA A 1 251 ? 21.812 -8.094 -25.469 1 96.5 251 ALA A C 1
ATOM 1909 O O . ALA A 1 251 ? 21.969 -6.883 -25.266 1 96.5 251 ALA A O 1
ATOM 1910 N N . GLU A 1 252 ? 20.641 -8.688 -25.406 1 95.94 252 GLU A N 1
ATOM 1911 C CA . GLU A 1 252 ? 19.406 -7.918 -25.25 1 95.94 252 GLU A CA 1
ATOM 1912 C C . GLU A 1 252 ? 18.875 -7.996 -23.828 1 95.94 252 GLU A C 1
ATOM 1914 O O . GLU A 1 252 ? 17.875 -7.367 -23.5 1 95.94 252 GLU A O 1
ATOM 1919 N N . ARG A 1 253 ? 19.609 -8.703 -23.047 1 98.06 253 ARG A N 1
ATOM 1920 C CA . ARG A 1 253 ? 19.156 -8.859 -21.672 1 98.06 253 ARG A CA 1
ATOM 1921 C C . ARG A 1 253 ? 19.5 -7.621 -20.844 1 98.06 253 ARG A C 1
ATOM 1923 O O . ARG A 1 253 ? 20.547 -7 -21.047 1 98.06 253 ARG A O 1
ATOM 1930 N N . THR A 1 254 ? 18.594 -7.227 -20 1 97.44 254 THR A N 1
ATOM 1931 C CA . THR A 1 254 ? 18.812 -6.105 -19.094 1 97.44 254 THR A CA 1
ATOM 1932 C C . THR A 1 254 ? 19.688 -6.527 -17.922 1 97.44 254 THR A C 1
ATOM 1934 O O . THR A 1 254 ? 19.344 -7.449 -17.172 1 97.44 254 THR A O 1
ATOM 1937 N N . PRO A 1 255 ? 20.859 -5.895 -17.781 1 97.44 255 PRO A N 1
ATOM 1938 C CA . PRO A 1 255 ? 21.625 -6.191 -16.578 1 97.44 255 PRO A CA 1
ATOM 1939 C C . PRO A 1 255 ? 20.859 -5.867 -15.297 1 97.44 255 PRO A C 1
ATOM 1941 O O . PRO A 1 255 ? 20.234 -4.812 -15.195 1 97.44 255 PRO A O 1
ATOM 1944 N N . ILE A 1 256 ? 20.875 -6.852 -14.367 1 98.5 256 ILE A N 1
ATOM 1945 C CA . ILE A 1 256 ? 20.141 -6.641 -13.125 1 98.5 256 ILE A CA 1
ATOM 1946 C C . ILE A 1 256 ? 20.766 -7.473 -12.008 1 98.5 256 ILE A C 1
ATOM 1948 O O . ILE A 1 256 ? 21.172 -8.617 -12.234 1 98.5 256 ILE A O 1
ATOM 1952 N N . GLN A 1 257 ? 20.922 -6.852 -10.844 1 98.75 257 GLN A N 1
ATOM 1953 C CA . GLN A 1 257 ? 21.375 -7.543 -9.641 1 98.75 257 GLN A CA 1
ATOM 1954 C C . GLN A 1 257 ? 20.469 -7.23 -8.445 1 98.75 257 GLN A C 1
ATOM 1956 O O . GLN A 1 257 ? 19.797 -6.199 -8.43 1 98.75 257 GLN A O 1
ATOM 1961 N N . VAL A 1 258 ? 20.438 -8.133 -7.555 1 98.88 258 VAL A N 1
ATOM 1962 C CA . VAL A 1 258 ? 19.641 -8.023 -6.332 1 98.88 258 VAL A CA 1
ATOM 1963 C C . VAL A 1 258 ? 20.547 -8.172 -5.113 1 98.88 258 VAL A C 1
ATOM 1965 O O . VAL A 1 258 ? 21.406 -9.055 -5.07 1 98.88 258 VAL A O 1
ATOM 1968 N N . LEU A 1 259 ? 20.375 -7.297 -4.16 1 98.88 259 LEU A N 1
ATOM 1969 C CA . LEU A 1 259 ? 21.156 -7.426 -2.932 1 98.88 259 LEU A CA 1
ATOM 1970 C C . LEU A 1 259 ? 20.828 -8.727 -2.213 1 98.88 259 LEU A C 1
ATOM 1972 O O . LEU A 1 259 ? 19.656 -9.078 -2.061 1 98.88 259 LEU A O 1
ATOM 1976 N N . ARG A 1 260 ? 21.891 -9.414 -1.812 1 98.81 260 ARG A N 1
ATOM 1977 C CA . ARG A 1 260 ? 21.703 -10.633 -1.035 1 98.81 260 ARG A CA 1
ATOM 1978 C C . ARG A 1 260 ? 21.094 -10.32 0.331 1 98.81 260 ARG A C 1
ATOM 1980 O O . ARG A 1 260 ? 21.656 -9.516 1.086 1 98.81 260 ARG A O 1
ATOM 1987 N N . THR A 1 261 ? 20.047 -11.016 0.625 1 98.69 261 THR A N 1
ATOM 1988 C CA . THR A 1 261 ? 19.359 -10.711 1.872 1 98.69 261 THR A CA 1
ATOM 1989 C C . THR A 1 261 ? 20.031 -11.414 3.049 1 98.69 261 THR A C 1
ATOM 1991 O O . THR A 1 261 ? 19.641 -11.211 4.203 1 98.69 261 THR A O 1
ATOM 1994 N N . ASP A 1 262 ? 21.016 -12.242 2.783 1 98.19 262 ASP A N 1
ATOM 1995 C CA . ASP A 1 262 ? 21.828 -12.836 3.85 1 98.19 262 ASP A CA 1
ATOM 1996 C C . ASP A 1 262 ? 23.109 -12.055 4.07 1 98.19 262 ASP A C 1
ATOM 1998 O O . ASP A 1 262 ? 23.984 -12.484 4.824 1 98.19 262 ASP A O 1
ATOM 2002 N N . SER A 1 263 ? 23.281 -10.93 3.463 1 98.44 263 SER A N 1
ATOM 2003 C CA . SER A 1 263 ? 24.484 -10.109 3.576 1 98.44 263 SER A CA 1
ATOM 2004 C C . SER A 1 263 ? 24.406 -9.188 4.785 1 98.44 263 SER A C 1
ATOM 2006 O O . SER A 1 263 ? 23.328 -8.883 5.277 1 98.44 263 SER A O 1
ATOM 2008 N N . LYS A 1 264 ? 25.562 -8.773 5.219 1 97.69 264 LYS A N 1
ATOM 2009 C CA . LYS A 1 264 ? 25.656 -7.777 6.285 1 97.69 264 LYS A CA 1
ATOM 2010 C C . LYS A 1 264 ? 25.062 -6.441 5.836 1 97.69 264 LYS A C 1
ATOM 2012 O O . LYS A 1 264 ? 24.422 -5.746 6.621 1 97.69 264 LYS A O 1
ATOM 2017 N N . THR A 1 265 ? 25.312 -6.129 4.605 1 98.5 265 THR A N 1
ATOM 2018 C CA . THR A 1 265 ? 24.766 -4.883 4.066 1 98.5 265 THR A CA 1
ATOM 2019 C C . THR A 1 265 ? 23.25 -4.844 4.199 1 98.5 265 THR A C 1
ATOM 2021 O O . THR A 1 265 ? 22.688 -3.836 4.625 1 98.5 265 THR A O 1
ATOM 2024 N N . PHE A 1 266 ? 22.641 -5.938 3.885 1 98.69 266 PHE A N 1
ATOM 2025 C CA . PHE A 1 266 ? 21.188 -5.988 3.998 1 98.69 266 PHE A CA 1
ATOM 2026 C C . PHE A 1 266 ? 20.75 -5.832 5.449 1 98.69 266 PHE A C 1
ATOM 2028 O O . PHE A 1 266 ? 19.859 -5.043 5.754 1 98.69 266 PHE A O 1
ATOM 2035 N N . ALA A 1 267 ? 21.344 -6.52 6.316 1 98.19 267 ALA A N 1
ATOM 2036 C CA . ALA A 1 267 ? 21.016 -6.434 7.734 1 98.19 267 ALA A CA 1
ATOM 2037 C C . ALA A 1 267 ? 21.172 -5.004 8.25 1 98.19 267 ALA A C 1
ATOM 2039 O O . ALA A 1 267 ? 20.328 -4.508 8.992 1 98.19 267 ALA A O 1
ATOM 2040 N N . ASP A 1 268 ? 22.266 -4.383 7.836 1 97.69 268 ASP A N 1
ATOM 2041 C CA . ASP A 1 268 ? 22.531 -3.016 8.266 1 97.69 268 ASP A CA 1
ATOM 2042 C C . ASP A 1 268 ? 21.484 -2.047 7.711 1 97.69 268 ASP A C 1
ATOM 2044 O O . ASP A 1 268 ? 21.078 -1.111 8.398 1 97.69 268 ASP A O 1
ATOM 2048 N N . THR A 1 269 ? 21.094 -2.283 6.453 1 97.69 269 THR A N 1
ATOM 2049 C CA . THR A 1 269 ? 20.078 -1.421 5.855 1 97.69 269 THR A CA 1
ATOM 2050 C C . THR A 1 269 ? 18.734 -1.571 6.578 1 97.69 269 THR A C 1
ATOM 2052 O O . THR A 1 269 ? 18.047 -0.583 6.82 1 97.69 269 THR A O 1
ATOM 2055 N N . VAL A 1 270 ? 18.359 -2.789 6.938 1 97.88 270 VAL A N 1
ATOM 2056 C CA . VAL A 1 270 ? 17.125 -3.049 7.664 1 97.88 270 VAL A CA 1
ATOM 2057 C C . VAL A 1 270 ? 17.156 -2.332 9.016 1 97.88 270 VAL A C 1
ATOM 2059 O O . VAL A 1 270 ? 16.188 -1.668 9.391 1 97.88 270 VAL A O 1
ATOM 2062 N N . GLU A 1 271 ? 18.281 -2.439 9.688 1 96.94 271 GLU A N 1
ATOM 2063 C CA . GLU A 1 271 ? 18.406 -1.782 10.984 1 96.94 271 GLU A CA 1
ATOM 2064 C C . GLU A 1 271 ? 18.312 -0.266 10.852 1 96.94 271 GLU A C 1
ATOM 2066 O O . GLU A 1 271 ? 17.672 0.4 11.672 1 96.94 271 GLU A O 1
ATOM 2071 N N . ALA A 1 272 ? 18.953 0.238 9.836 1 96.62 272 ALA A N 1
ATOM 2072 C CA . ALA A 1 272 ? 18.906 1.678 9.602 1 96.62 272 ALA A CA 1
ATOM 2073 C C . ALA A 1 272 ? 17.469 2.145 9.359 1 96.62 272 ALA A C 1
ATOM 2075 O O . ALA A 1 272 ? 17.078 3.227 9.797 1 96.62 272 ALA A O 1
ATOM 2076 N N . ARG A 1 273 ? 16.688 1.324 8.695 1 96.31 273 ARG A N 1
ATOM 2077 C CA . ARG A 1 273 ? 15.297 1.672 8.406 1 96.31 273 ARG A CA 1
ATOM 2078 C C . ARG A 1 273 ? 14.43 1.526 9.648 1 96.31 273 ARG A C 1
ATOM 2080 O O . ARG A 1 273 ? 13.5 2.309 9.859 1 96.31 273 ARG A O 1
ATOM 2087 N N . ARG A 1 274 ? 14.711 0.599 10.438 1 95.06 274 ARG A N 1
ATOM 2088 C CA . ARG A 1 274 ? 13.992 0.316 11.672 1 95.06 274 ARG A CA 1
ATOM 2089 C C . ARG A 1 274 ? 14.133 1.464 12.664 1 95.06 274 ARG A C 1
ATOM 2091 O O . ARG A 1 274 ? 13.195 1.774 13.398 1 95.06 274 ARG A O 1
ATOM 2098 N N . ASN A 1 275 ? 15.289 2.061 12.594 1 93 275 ASN A N 1
ATOM 2099 C CA . ASN A 1 275 ? 15.641 3.072 13.586 1 93 275 ASN A CA 1
ATOM 2100 C C . ASN A 1 275 ? 16.234 4.312 12.938 1 93 275 ASN A C 1
ATOM 2102 O O . ASN A 1 275 ? 17.328 4.75 13.312 1 93 275 ASN A O 1
ATOM 2106 N N . ARG A 1 276 ? 15.484 4.871 12.094 1 90.69 276 ARG A N 1
ATOM 2107 C CA . ARG A 1 276 ? 15.977 6.047 11.375 1 90.69 276 ARG A CA 1
ATOM 2108 C C . ARG A 1 276 ? 16.266 7.191 12.336 1 90.69 276 ARG A C 1
ATOM 2110 O O . ARG A 1 276 ? 15.438 7.516 13.195 1 90.69 276 ARG A O 1
ATOM 2117 N N . VAL A 1 277 ? 17.438 7.656 12.195 1 85.94 277 VAL A N 1
ATOM 2118 C CA . VAL A 1 277 ? 17.859 8.836 12.945 1 85.94 277 VAL A CA 1
ATOM 2119 C C . VAL A 1 277 ? 18.641 9.781 12.039 1 85.94 277 VAL A C 1
ATOM 2121 O O . VAL A 1 277 ? 19.75 9.461 11.617 1 85.94 277 VAL A O 1
ATOM 2124 N N . ASP A 1 278 ? 18 10.805 11.719 1 89.56 278 ASP A N 1
ATOM 2125 C CA . ASP A 1 278 ? 18.641 11.852 10.93 1 89.56 278 ASP A CA 1
ATOM 2126 C C . ASP A 1 278 ? 18.016 13.211 11.195 1 89.56 278 ASP A C 1
ATOM 2128 O O . ASP A 1 278 ? 17.391 13.422 12.242 1 89.56 278 ASP A O 1
ATOM 2132 N N . ASP A 1 279 ? 18.312 14.164 10.383 1 91.75 279 ASP A N 1
ATOM 2133 C CA . ASP A 1 279 ? 17.828 15.516 10.625 1 91.75 279 ASP A CA 1
ATOM 2134 C C . ASP A 1 279 ? 16.312 15.578 10.547 1 91.75 279 ASP A C 1
ATOM 2136 O O . ASP A 1 279 ? 15.68 16.422 11.195 1 91.75 279 ASP A O 1
ATOM 2140 N N . PHE A 1 280 ? 15.742 14.672 9.898 1 94.62 280 PHE A N 1
ATOM 2141 C CA . PHE A 1 280 ? 14.305 14.703 9.641 1 94.62 280 PHE A CA 1
ATOM 2142 C C . PHE A 1 280 ? 13.547 13.945 10.719 1 94.62 280 PHE A C 1
ATOM 2144 O O . PHE A 1 280 ? 12.57 14.453 11.266 1 94.62 280 PHE A O 1
ATOM 2151 N N . TYR A 1 281 ? 14.008 12.742 11.008 1 95 281 TYR A N 1
ATOM 2152 C CA . TYR A 1 281 ? 13.336 11.898 11.992 1 95 281 TYR A CA 1
ATOM 2153 C C . TYR A 1 281 ? 13.695 12.312 13.414 1 95 281 TYR A C 1
ATOM 2155 O O . TYR A 1 281 ? 14.859 12.203 13.82 1 95 281 TYR A O 1
ATOM 2163 N N . LYS A 1 282 ? 12.641 12.633 14.141 1 92.81 282 LYS A N 1
ATOM 2164 C CA . LYS A 1 282 ? 12.828 13.047 15.531 1 92.81 282 LYS A CA 1
ATOM 2165 C C . LYS A 1 282 ? 12.625 11.875 16.484 1 92.81 282 LYS A C 1
ATOM 2167 O O . LYS A 1 282 ? 13.102 11.906 17.625 1 92.81 282 LYS A O 1
ATOM 2172 N N . ARG A 1 283 ? 11.938 10.945 16 1 93.25 283 ARG A N 1
ATOM 2173 C CA . ARG A 1 283 ? 11.625 9.734 16.75 1 93.25 283 ARG A CA 1
ATOM 2174 C C . ARG A 1 283 ? 11.797 8.492 15.898 1 93.25 283 ARG A C 1
ATOM 2176 O O . ARG A 1 283 ? 11.141 8.344 14.859 1 93.25 283 ARG A O 1
ATOM 2183 N N . PRO A 1 284 ? 12.68 7.613 16.391 1 93.5 284 PRO A N 1
ATOM 2184 C CA . PRO A 1 284 ? 12.742 6.344 15.656 1 93.5 284 PRO A CA 1
ATOM 2185 C C . PRO A 1 284 ? 11.484 5.496 15.844 1 93.5 284 PRO A C 1
ATOM 2187 O O . PRO A 1 284 ? 10.875 5.516 16.922 1 93.5 284 PRO A O 1
ATOM 2190 N N . ALA A 1 285 ? 11.102 4.758 14.852 1 93.38 285 ALA A N 1
ATOM 2191 C CA . ALA A 1 285 ? 9.938 3.885 14.953 1 93.38 285 ALA A CA 1
ATOM 2192 C C . ALA A 1 285 ? 10.219 2.707 15.883 1 93.38 285 ALA A C 1
ATOM 2194 O O . ALA A 1 285 ? 9.328 2.26 16.609 1 93.38 285 ALA A O 1
ATOM 2195 N N . GLY A 1 286 ? 11.531 2.238 15.812 1 94.62 286 GLY A N 1
ATOM 2196 C CA . GLY A 1 286 ? 11.914 1.098 16.625 1 94.62 286 GLY A CA 1
ATOM 2197 C C . GLY A 1 286 ? 11.312 -0.208 16.156 1 94.62 286 GLY A C 1
ATOM 2198 O O . GLY A 1 286 ? 11.312 -1.202 16.875 1 94.62 286 GLY A O 1
ATOM 2199 N N . HIS A 1 287 ? 10.703 -0.172 15.039 1 96.25 287 HIS A N 1
ATOM 2200 C CA . HIS A 1 287 ? 10.016 -1.317 14.453 1 96.25 287 HIS A CA 1
ATOM 2201 C C . HIS A 1 287 ? 9.945 -1.201 12.938 1 96.25 287 HIS A C 1
ATOM 2203 O O . HIS A 1 287 ? 9.875 -0.095 12.398 1 96.25 287 HIS A O 1
ATOM 2209 N N . ILE A 1 288 ? 9.977 -2.34 12.281 1 96.62 288 ILE A N 1
ATOM 2210 C CA . ILE A 1 288 ? 9.719 -2.377 10.844 1 96.62 288 ILE A CA 1
ATOM 2211 C C . ILE A 1 288 ? 9.062 -3.701 10.469 1 96.62 288 ILE A C 1
ATOM 2213 O O . ILE A 1 288 ? 9.492 -4.77 10.914 1 96.62 288 ILE A O 1
ATOM 2217 N N . ASP A 1 289 ? 7.973 -3.586 9.727 1 96.88 289 ASP A N 1
ATOM 2218 C CA . ASP A 1 289 ? 7.289 -4.785 9.258 1 96.88 289 ASP A CA 1
ATOM 2219 C C . ASP A 1 289 ? 7.984 -5.371 8.031 1 96.88 289 ASP A C 1
ATOM 2221 O O . ASP A 1 289 ? 8.602 -4.641 7.254 1 96.88 289 ASP A O 1
ATOM 2225 N N . LEU A 1 290 ? 7.75 -6.648 7.832 1 98.31 290 LEU A N 1
ATOM 2226 C CA . LEU A 1 290 ? 8.297 -7.395 6.703 1 98.31 290 LEU A CA 1
ATOM 2227 C C . LEU A 1 290 ? 8.062 -6.648 5.395 1 98.31 290 LEU A C 1
ATOM 2229 O O . LEU A 1 290 ? 9 -6.418 4.629 1 98.31 290 LEU A O 1
ATOM 2233 N N . CYS A 1 291 ? 6.848 -6.211 5.156 1 98.56 291 CYS A N 1
ATOM 2234 C CA . CYS A 1 291 ? 6.461 -5.703 3.848 1 98.56 291 CYS A CA 1
ATOM 2235 C C . CYS A 1 291 ? 6.836 -4.234 3.701 1 98.56 291 CYS A C 1
ATOM 2237 O O . CYS A 1 291 ? 6.578 -3.623 2.66 1 98.56 291 CYS A O 1
ATOM 2239 N N . ASN A 1 292 ? 7.449 -3.639 4.699 1 98.12 292 ASN A N 1
ATOM 2240 C CA . ASN A 1 292 ? 7.98 -2.283 4.609 1 98.12 292 ASN A CA 1
ATOM 2241 C C . ASN A 1 292 ? 9.469 -2.287 4.262 1 98.12 292 ASN A C 1
ATOM 2243 O O . ASN A 1 292 ? 10.094 -1.229 4.18 1 98.12 292 ASN A O 1
ATOM 2247 N N . ILE A 1 293 ? 10.039 -3.441 4.035 1 98.25 293 ILE A N 1
ATOM 2248 C CA . ILE A 1 293 ? 11.469 -3.559 3.766 1 98.25 293 ILE A CA 1
ATOM 2249 C C . ILE A 1 293 ? 11.695 -3.834 2.279 1 98.25 293 ILE A C 1
ATOM 2251 O O . ILE A 1 293 ? 11.438 -4.941 1.803 1 98.25 293 ILE A O 1
ATOM 2255 N N . PRO A 1 294 ? 12.164 -2.875 1.543 1 97.31 294 PRO A N 1
ATOM 2256 C CA . PRO A 1 294 ? 12.516 -3.148 0.148 1 97.31 294 PRO A CA 1
ATOM 2257 C C . PRO A 1 294 ? 13.812 -3.947 0.015 1 97.31 294 PRO A C 1
ATOM 2259 O O . PRO A 1 294 ? 14.727 -3.785 0.824 1 97.31 294 PRO A O 1
ATOM 2262 N N . VAL A 1 295 ? 13.859 -4.77 -0.906 1 98.69 295 VAL A N 1
ATOM 2263 C CA . VAL A 1 295 ? 15.109 -5.418 -1.29 1 98.69 295 VAL A CA 1
ATOM 2264 C C . VAL A 1 295 ? 15.742 -4.664 -2.455 1 98.69 295 VAL A C 1
ATOM 2266 O O . VAL A 1 295 ? 15.195 -4.629 -3.557 1 98.69 295 VAL A O 1
ATOM 2269 N N . PRO A 1 296 ? 16.938 -4.098 -2.256 1 98.56 296 PRO A N 1
ATOM 2270 C CA . PRO A 1 296 ? 17.562 -3.256 -3.277 1 98.56 296 PRO A CA 1
ATOM 2271 C C . PRO A 1 296 ? 17.875 -4.02 -4.559 1 98.56 296 PRO A C 1
ATOM 2273 O O . PRO A 1 296 ? 18.312 -5.176 -4.496 1 98.56 296 PRO A O 1
ATOM 2276 N N . VAL A 1 297 ? 17.641 -3.359 -5.672 1 98.38 297 VAL A N 1
ATOM 2277 C CA . VAL A 1 297 ? 17.922 -3.854 -7.012 1 98.38 297 VAL A CA 1
ATOM 2278 C C . VAL A 1 297 ? 18.766 -2.824 -7.77 1 98.38 297 VAL A C 1
ATOM 2280 O O . VAL A 1 297 ? 18.531 -1.618 -7.648 1 98.38 297 VAL A O 1
ATOM 2283 N N . ARG A 1 298 ? 19.734 -3.266 -8.531 1 97.31 298 ARG A N 1
ATOM 2284 C CA . ARG A 1 298 ? 20.531 -2.352 -9.352 1 97.31 298 ARG A CA 1
ATOM 2285 C C . ARG A 1 298 ? 20.797 -2.945 -10.727 1 97.31 298 ARG A C 1
ATOM 2287 O O . ARG A 1 298 ? 20.703 -4.16 -10.914 1 97.31 298 ARG A O 1
ATOM 2294 N N . MET B 1 1 ? -36.625 -64.562 58.469 1 33.41 1 MET B N 1
ATOM 2295 C CA . MET B 1 1 ? -35.594 -64 57.625 1 33.41 1 MET B CA 1
ATOM 2296 C C . MET B 1 1 ? -36.156 -62.938 56.719 1 33.41 1 MET B C 1
ATOM 2298 O O . MET B 1 1 ? -36.938 -63.219 55.812 1 33.41 1 MET B O 1
ATOM 2302 N N . PRO B 1 2 ? -36.531 -61.719 57.281 1 43.31 2 PRO B N 1
ATOM 2303 C CA . PRO B 1 2 ? -37.156 -60.594 56.594 1 43.31 2 PRO B CA 1
ATOM 2304 C C . PRO B 1 2 ? -36.375 -60.125 55.375 1 43.31 2 PRO B C 1
ATOM 2306 O O . PRO B 1 2 ? -35.125 -60.188 55.375 1 43.31 2 PRO B O 1
ATOM 2309 N N . HIS B 1 3 ? -36.875 -60.312 54.219 1 41.81 3 HIS B N 1
ATOM 2310 C CA . HIS B 1 3 ? -36.438 -59.938 52.875 1 41.81 3 HIS B CA 1
ATOM 2311 C C . HIS B 1 3 ? -36.344 -58.438 52.719 1 41.81 3 HIS B C 1
ATOM 2313 O O . HIS B 1 3 ? -37.344 -57.719 52.812 1 41.81 3 HIS B O 1
ATOM 2319 N N . ARG B 1 4 ? -35.281 -57.75 53.219 1 39.78 4 ARG B N 1
ATOM 2320 C CA . ARG B 1 4 ? -35 -56.344 53 1 39.78 4 ARG B CA 1
ATOM 2321 C C . ARG B 1 4 ? -34.906 -56.031 51.5 1 39.78 4 ARG B C 1
ATOM 2323 O O . ARG B 1 4 ? -34.062 -56.594 50.781 1 39.78 4 ARG B O 1
ATOM 2330 N N . ARG B 1 5 ? -36 -55.594 50.875 1 39.53 5 ARG B N 1
ATOM 2331 C CA . ARG B 1 5 ? -36.062 -55.094 49.5 1 39.53 5 ARG B CA 1
ATOM 2332 C C . ARG B 1 5 ? -35.156 -53.875 49.344 1 39.53 5 ARG B C 1
ATOM 2334 O O . ARG B 1 5 ? -35.344 -52.875 50.031 1 39.53 5 ARG B O 1
ATOM 2341 N N . ARG B 1 6 ? -33.906 -54.031 49.031 1 37.78 6 ARG B N 1
ATOM 2342 C CA . ARG B 1 6 ? -33 -52.906 48.688 1 37.78 6 ARG B CA 1
ATOM 2343 C C . ARG B 1 6 ? -33.562 -52.094 47.531 1 37.78 6 ARG B C 1
ATOM 2345 O O . ARG B 1 6 ? -33.906 -52.656 46.469 1 37.78 6 ARG B O 1
ATOM 2352 N N . LEU B 1 7 ? -34.219 -50.969 47.781 1 38.59 7 LEU B N 1
ATOM 2353 C CA . LEU B 1 7 ? -34.656 -49.969 46.812 1 38.59 7 LEU B CA 1
ATOM 2354 C C . LEU B 1 7 ? -33.469 -49.438 46 1 38.59 7 LEU B C 1
ATOM 2356 O O . LEU B 1 7 ? -32.531 -48.875 46.562 1 38.59 7 LEU B O 1
ATOM 2360 N N . ALA B 1 8 ? -33.125 -50.094 44.906 1 39.31 8 ALA B N 1
ATOM 2361 C CA . ALA B 1 8 ? -32.156 -49.594 43.938 1 39.31 8 ALA B CA 1
ATOM 2362 C C . ALA B 1 8 ? -32.531 -48.219 43.438 1 39.31 8 ALA B C 1
ATOM 2364 O O . ALA B 1 8 ? -33.625 -48.031 42.875 1 39.31 8 ALA B O 1
ATOM 2365 N N . LEU B 1 9 ? -32.125 -47.094 44.125 1 40.38 9 LEU B N 1
ATOM 2366 C CA . LEU B 1 9 ? -32.25 -45.75 43.625 1 40.38 9 LEU B CA 1
ATOM 2367 C C . LEU B 1 9 ? -31.609 -45.625 42.219 1 40.38 9 LEU B C 1
ATOM 2369 O O . LEU B 1 9 ? -30.406 -45.812 42.094 1 40.38 9 LEU B O 1
ATOM 2373 N N . THR B 1 10 ? -32.406 -45.875 41.219 1 43.59 10 THR B N 1
ATOM 2374 C CA . THR B 1 10 ? -31.969 -45.562 39.844 1 43.59 10 THR B CA 1
ATOM 2375 C C . THR B 1 10 ? -31.688 -44.094 39.688 1 43.59 10 THR B C 1
ATOM 2377 O O . THR B 1 10 ? -32.594 -43.25 39.875 1 43.59 10 THR B O 1
ATOM 2380 N N . ALA B 1 11 ? -30.484 -43.594 39.969 1 42 11 ALA B N 1
ATOM 2381 C CA . ALA B 1 11 ? -30.062 -42.25 39.594 1 42 11 ALA B CA 1
ATOM 2382 C C . ALA B 1 11 ? -30.266 -42.031 38.094 1 42 11 ALA B C 1
ATOM 2384 O O . ALA B 1 11 ? -29.641 -42.719 37.25 1 42 11 ALA B O 1
ATOM 2385 N N . LEU B 1 12 ? -31.422 -41.469 37.75 1 45.53 12 LEU B N 1
ATOM 2386 C CA . LEU B 1 12 ? -31.641 -40.938 36.438 1 45.53 12 LEU B CA 1
ATOM 2387 C C . LEU B 1 12 ? -30.641 -39.844 36.125 1 45.53 12 LEU B C 1
ATOM 2389 O O . LEU B 1 12 ? -30.656 -38.781 36.75 1 45.53 12 LEU B O 1
ATOM 2393 N N . ALA B 1 13 ? -29.422 -40.188 35.656 1 46.31 13 ALA B N 1
ATOM 2394 C CA . ALA B 1 13 ? -28.562 -39.156 35.062 1 46.31 13 ALA B CA 1
ATOM 2395 C C . ALA B 1 13 ? -29.281 -38.406 33.938 1 46.31 13 ALA B C 1
ATOM 2397 O O . ALA B 1 13 ? -29.625 -38.969 32.906 1 46.31 13 ALA B O 1
ATOM 2398 N N . CYS B 1 14 ? -30 -37.281 34.25 1 45.16 14 CYS B N 1
ATOM 2399 C CA . CYS B 1 14 ? -30.484 -36.312 33.281 1 45.16 14 CYS B CA 1
ATOM 2400 C C . CYS B 1 14 ? -29.344 -35.844 32.375 1 45.16 14 CYS B C 1
ATOM 2402 O O . CYS B 1 14 ? -28.391 -35.219 32.844 1 45.16 14 CYS B O 1
ATOM 2404 N N . LEU B 1 15 ? -29.094 -36.562 31.312 1 46.16 15 LEU B N 1
ATOM 2405 C CA . LEU B 1 15 ? -28.25 -36 30.25 1 46.16 15 LEU B CA 1
ATOM 2406 C C . LEU B 1 15 ? -28.781 -34.625 29.812 1 46.16 15 LEU B C 1
ATOM 2408 O O . LEU B 1 15 ? -29.859 -34.562 29.234 1 46.16 15 LEU B O 1
ATOM 2412 N N . LEU B 1 16 ? -28.406 -33.562 30.453 1 48.78 16 LEU B N 1
ATOM 2413 C CA . LEU B 1 16 ? -28.641 -32.25 29.859 1 48.78 16 LEU B CA 1
ATOM 2414 C C . LEU B 1 16 ? -28.141 -32.188 28.422 1 48.78 16 LEU B C 1
ATOM 2416 O O . LEU B 1 16 ? -27 -32.594 28.156 1 48.78 16 LEU B O 1
ATOM 2420 N N . PRO B 1 17 ? -29.078 -32.094 27.5 1 50.47 17 PRO B N 1
ATOM 2421 C CA . PRO B 1 17 ? -28.562 -31.891 26.141 1 50.47 17 PRO B CA 1
ATOM 2422 C C . PRO B 1 17 ? -27.516 -30.766 26.078 1 50.47 17 PRO B C 1
ATOM 2424 O O . PRO B 1 17 ? -27.719 -29.703 26.672 1 50.47 17 PRO B O 1
ATOM 2427 N N . ALA B 1 18 ? -26.281 -31.094 25.859 1 45.34 18 ALA B N 1
ATOM 2428 C CA . ALA B 1 18 ? -25.344 -30.047 25.469 1 45.34 18 ALA B CA 1
ATOM 2429 C C . ALA B 1 18 ? -25.953 -29.156 24.391 1 45.34 18 ALA B C 1
ATOM 2431 O O . ALA B 1 18 ? -26.281 -29.625 23.297 1 45.34 18 ALA B O 1
ATOM 2432 N N . LEU B 1 19 ? -26.672 -28.188 24.75 1 44.31 19 LEU B N 1
ATOM 2433 C CA . LEU B 1 19 ? -26.938 -27.172 23.734 1 44.31 19 LEU B CA 1
ATOM 2434 C C . LEU B 1 19 ? -25.719 -26.922 22.859 1 44.31 19 LEU B C 1
ATOM 2436 O O . LEU B 1 19 ? -24.703 -26.438 23.359 1 44.31 19 LEU B O 1
ATOM 2440 N N . ALA B 1 20 ? -25.484 -27.766 21.922 1 43.19 20 ALA B N 1
ATOM 2441 C CA . ALA B 1 20 ? -24.531 -27.344 20.906 1 43.19 20 ALA B CA 1
ATOM 2442 C C . ALA B 1 20 ? -24.703 -25.859 20.594 1 43.19 20 ALA B C 1
ATOM 2444 O O . ALA B 1 20 ? -25.781 -25.422 20.172 1 43.19 20 ALA B O 1
ATOM 2445 N N . SER B 1 21 ? -24.047 -24.938 21.234 1 43.34 21 SER B N 1
ATOM 2446 C CA . SER B 1 21 ? -24 -23.562 20.75 1 43.34 21 SER B CA 1
ATOM 2447 C C . SER B 1 21 ? -23.938 -23.5 19.234 1 43.34 21 SER B C 1
ATOM 2449 O O . SER B 1 21 ? -23 -24 18.625 1 43.34 21 SER B O 1
ATOM 2451 N N . ALA B 1 22 ? -25 -23.656 18.547 1 48.22 22 ALA B N 1
ATOM 2452 C CA . ALA B 1 22 ? -25.062 -23.469 17.094 1 48.22 22 ALA B CA 1
ATOM 2453 C C . ALA B 1 22 ? -24.109 -22.359 16.656 1 48.22 22 ALA B C 1
ATOM 2455 O O . ALA B 1 22 ? -24.203 -21.219 17.125 1 48.22 22 ALA B O 1
ATOM 2456 N N . ALA B 1 23 ? -22.938 -22.609 16.25 1 57.31 23 ALA B N 1
ATOM 2457 C CA . ALA B 1 23 ? -21.984 -21.656 15.703 1 57.31 23 ALA B CA 1
ATOM 2458 C C . ALA B 1 23 ? -22.656 -20.688 14.742 1 57.31 23 ALA B C 1
ATOM 2460 O O . ALA B 1 23 ? -23.453 -21.094 13.891 1 57.31 23 ALA B O 1
ATOM 2461 N N . THR B 1 24 ? -22.875 -19.344 15.086 1 68.06 24 THR B N 1
ATOM 2462 C CA . THR B 1 24 ? -23.406 -18.312 14.203 1 68.06 24 THR B CA 1
ATOM 2463 C C . THR B 1 24 ? -22.75 -18.391 12.82 1 68.06 24 THR B C 1
ATOM 2465 O O . THR B 1 24 ? -21.516 -18.469 12.719 1 68.06 24 THR B O 1
ATOM 2468 N N . PRO B 1 25 ? -23.562 -18.594 11.859 1 83.94 25 PRO B N 1
ATOM 2469 C CA . PRO B 1 25 ? -23 -18.688 10.508 1 83.94 25 PRO B CA 1
ATOM 2470 C C . PRO B 1 25 ? -22.156 -17.469 10.133 1 83.94 25 PRO B C 1
ATOM 2472 O O . PRO B 1 25 ? -22.469 -16.344 10.531 1 83.94 25 PRO B O 1
ATOM 2475 N N . TYR B 1 26 ? -20.984 -17.688 9.516 1 87.88 26 TYR B N 1
ATOM 2476 C CA . TYR B 1 26 ? -20.109 -16.625 9.023 1 87.88 26 TYR B CA 1
ATOM 2477 C C . TYR B 1 26 ? -20.859 -15.703 8.062 1 87.88 26 TYR B C 1
ATOM 2479 O O . TYR B 1 26 ? -21.594 -16.172 7.188 1 87.88 26 TYR B O 1
ATOM 2487 N N . ARG B 1 27 ? -20.812 -14.445 8.328 1 93.38 27 ARG B N 1
ATOM 2488 C CA . ARG B 1 27 ? -21.266 -13.406 7.398 1 93.38 27 ARG B CA 1
ATOM 2489 C C . ARG B 1 27 ? -20.078 -12.648 6.816 1 93.38 27 ARG B C 1
ATOM 2491 O O . ARG B 1 27 ? -19.172 -12.25 7.547 1 93.38 27 ARG B O 1
ATOM 2498 N N . SER B 1 28 ? -20.047 -12.438 5.445 1 94.69 28 SER B N 1
ATOM 2499 C CA . SER B 1 28 ? -19 -11.648 4.812 1 94.69 28 SER B CA 1
ATOM 2500 C C . SER B 1 28 ? -19.094 -10.18 5.227 1 94.69 28 SER B C 1
ATOM 2502 O O . SER B 1 28 ? -20.141 -9.727 5.684 1 94.69 28 SER B O 1
ATOM 2504 N N . PRO B 1 29 ? -17.984 -9.461 5.043 1 95.25 29 PRO B N 1
ATOM 2505 C CA . PRO B 1 29 ? -18.031 -8.031 5.348 1 95.25 29 PRO B CA 1
ATOM 2506 C C . PRO B 1 29 ? -19.156 -7.309 4.605 1 95.25 29 PRO B C 1
ATOM 2508 O O . PRO B 1 29 ? -19.844 -6.461 5.184 1 95.25 29 PRO B O 1
ATOM 2511 N N . GLN B 1 30 ? -19.297 -7.637 3.344 1 94.88 30 GLN B N 1
ATOM 2512 C CA . GLN B 1 30 ? -20.328 -6.965 2.564 1 94.88 30 GLN B CA 1
ATOM 2513 C C . GLN B 1 30 ? -21.719 -7.285 3.1 1 94.88 30 GLN B C 1
ATOM 2515 O O . GLN B 1 30 ? -22.594 -6.406 3.164 1 94.88 30 GLN B O 1
ATOM 2520 N N . GLN B 1 31 ? -21.938 -8.523 3.496 1 96.81 31 GLN B N 1
ATOM 2521 C CA . GLN B 1 31 ? -23.219 -8.906 4.07 1 96.81 31 GLN B CA 1
ATOM 2522 C C . GLN B 1 31 ? -23.484 -8.141 5.363 1 96.81 31 GLN B C 1
ATOM 2524 O O . GLN B 1 31 ? -24.625 -7.723 5.613 1 96.81 31 GLN B O 1
ATOM 2529 N N . ILE B 1 32 ? -22.5 -7.98 6.152 1 98.06 32 ILE B N 1
ATOM 2530 C CA . ILE B 1 32 ? -22.609 -7.258 7.414 1 98.06 32 ILE B CA 1
ATOM 2531 C C . ILE B 1 32 ? -22.953 -5.793 7.145 1 98.06 32 ILE B C 1
ATOM 2533 O O . ILE B 1 32 ? -23.844 -5.227 7.773 1 98.06 32 ILE B O 1
ATOM 2537 N N . LEU B 1 33 ? -22.344 -5.199 6.16 1 97.94 33 LEU B N 1
ATOM 2538 C CA . LEU B 1 33 ? -22.547 -3.799 5.805 1 97.94 33 LEU B CA 1
ATOM 2539 C C . LEU B 1 33 ? -23.953 -3.586 5.246 1 97.94 33 LEU B C 1
ATOM 2541 O O . LEU B 1 33 ? -24.609 -2.588 5.555 1 97.94 33 LEU B O 1
ATOM 2545 N N . ASP B 1 34 ? -24.406 -4.535 4.469 1 97.75 34 ASP B N 1
ATOM 2546 C CA . ASP 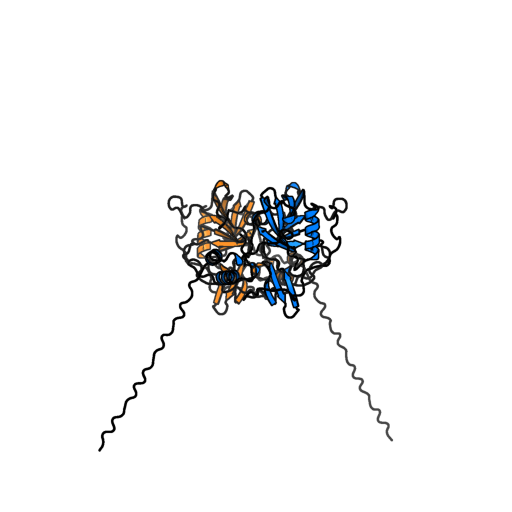B 1 34 ? -25.734 -4.434 3.865 1 97.75 34 ASP B CA 1
ATOM 2547 C C . ASP B 1 34 ? -26.812 -4.434 4.934 1 97.75 34 ASP B C 1
ATOM 2549 O O . ASP B 1 34 ? -27.891 -3.873 4.73 1 97.75 34 ASP B O 1
ATOM 2553 N N . ALA B 1 35 ? -26.516 -5.008 6.039 1 98 35 ALA B N 1
ATOM 2554 C CA . ALA B 1 35 ? -27.5 -5.129 7.117 1 98 35 ALA B CA 1
ATOM 2555 C C . ALA B 1 35 ? -27.359 -3.982 8.117 1 98 35 ALA B C 1
ATOM 2557 O O . ALA B 1 35 ? -28.078 -3.932 9.109 1 98 35 ALA B O 1
ATOM 2558 N N . SER B 1 36 ? -26.5 -3.096 7.852 1 98.38 36 SER B N 1
ATOM 2559 C CA . SER B 1 36 ? -26.219 -2.02 8.797 1 98.38 36 SER B CA 1
ATOM 2560 C C . SER B 1 36 ? -27.422 -1.083 8.938 1 98.38 36 SER B C 1
ATOM 2562 O O . SER B 1 36 ? -28.156 -0.872 7.984 1 98.38 36 SER B O 1
ATOM 2564 N N . ALA B 1 37 ? -27.562 -0.501 10.133 1 98.25 37 ALA B N 1
ATOM 2565 C CA . ALA B 1 37 ? -28.594 0.487 10.383 1 98.25 37 ALA B CA 1
ATOM 2566 C C . ALA B 1 37 ? -28.156 1.878 9.93 1 98.25 37 ALA B C 1
ATOM 2568 O O . ALA B 1 37 ? -26.969 2.203 9.977 1 98.25 37 ALA B O 1
ATOM 2569 N N . ALA B 1 38 ? -29.109 2.697 9.562 1 97.88 38 ALA B N 1
ATOM 2570 C CA . ALA B 1 38 ? -28.828 4.066 9.133 1 97.88 38 ALA B CA 1
ATOM 2571 C C . ALA B 1 38 ? -28.125 4.855 10.227 1 97.88 38 ALA B C 1
ATOM 2573 O O . ALA B 1 38 ? -27.281 5.707 9.945 1 97.88 38 ALA B O 1
ATOM 2574 N N . SER B 1 39 ? -28.438 4.531 11.469 1 98.12 39 SER B N 1
ATOM 2575 C CA . SER B 1 39 ? -27.906 5.266 12.609 1 98.12 39 SER B CA 1
ATOM 2576 C C . SER B 1 39 ? -26.406 4.992 12.797 1 98.12 39 SER B C 1
ATOM 2578 O O . SER B 1 39 ? -25.734 5.695 13.547 1 98.12 39 SER B O 1
ATOM 2580 N N . GLU B 1 40 ? -25.938 4.035 12.117 1 98.62 40 GLU B N 1
ATOM 2581 C CA . GLU B 1 40 ? -24.531 3.666 12.266 1 98.62 40 GLU B CA 1
ATOM 2582 C C . GLU B 1 40 ? -23.656 4.395 11.25 1 98.62 40 GLU B C 1
ATOM 2584 O O . GLU B 1 40 ? -22.453 4.16 11.188 1 98.62 40 GLU B O 1
ATOM 2589 N N . TRP B 1 41 ? -24.25 5.25 10.531 1 98.69 41 TRP B N 1
ATOM 2590 C CA . TRP B 1 41 ? -23.531 6.055 9.547 1 98.69 41 TRP B CA 1
ATOM 2591 C C . TRP B 1 41 ? -23.547 7.531 9.945 1 98.69 41 TRP B C 1
ATOM 2593 O O . TRP B 1 41 ? -24.562 8.062 10.375 1 98.69 41 TRP B O 1
ATOM 2603 N N . ARG B 1 42 ? -22.422 8.117 9.82 1 98.44 42 ARG B N 1
ATOM 2604 C CA . ARG B 1 42 ? -22.312 9.547 10.133 1 98.44 42 ARG B CA 1
ATOM 2605 C C . ARG B 1 42 ? -22.047 10.359 8.875 1 98.44 42 ARG B C 1
ATOM 2607 O O . ARG B 1 42 ? -21.422 9.859 7.926 1 98.44 42 ARG B O 1
ATOM 2614 N N . THR B 1 43 ? -22.453 11.562 8.898 1 98.19 43 THR B N 1
ATOM 2615 C CA . THR B 1 43 ? -22.141 12.539 7.863 1 98.19 43 THR B CA 1
ATOM 2616 C C . THR B 1 43 ? -21.047 13.5 8.336 1 98.19 43 THR B C 1
ATOM 2618 O O . THR B 1 43 ? -21.234 14.227 9.32 1 98.19 43 THR B O 1
ATOM 2621 N N . PRO B 1 44 ? -19.953 13.492 7.652 1 98.31 44 PRO B N 1
ATOM 2622 C CA . PRO B 1 44 ? -18.922 14.445 8.055 1 98.31 44 PRO B CA 1
ATOM 2623 C C . PRO B 1 44 ? -19.375 15.898 7.918 1 98.31 44 PRO B C 1
ATOM 2625 O O . PRO B 1 44 ? -20.125 16.219 7.008 1 98.31 44 PRO B O 1
ATOM 2628 N N . ALA B 1 45 ? -18.859 16.766 8.852 1 98.06 45 ALA B N 1
ATOM 2629 C CA . ALA B 1 45 ? -19.188 18.188 8.781 1 98.06 45 ALA B CA 1
ATOM 2630 C C . ALA B 1 45 ? -18.656 18.797 7.496 1 98.06 45 ALA B C 1
ATOM 2632 O O . ALA B 1 45 ? -17.484 18.641 7.164 1 98.06 45 ALA B O 1
ATOM 2633 N N . PRO B 1 46 ? -19.484 19.531 6.812 1 98.31 46 PRO B N 1
ATOM 2634 C CA . PRO B 1 46 ? -19.031 20.125 5.551 1 98.31 46 PRO B CA 1
ATOM 2635 C C . PRO B 1 46 ? -17.781 21 5.719 1 98.31 46 PRO B C 1
ATOM 2637 O O . PRO B 1 46 ? -16.969 21.109 4.801 1 98.31 46 PRO B O 1
ATOM 2640 N N . ALA B 1 47 ? -17.594 21.609 6.887 1 97.69 47 ALA B N 1
ATOM 2641 C CA . ALA B 1 47 ? -16.438 22.453 7.129 1 97.69 47 ALA B CA 1
ATOM 2642 C C . ALA B 1 47 ? -15.148 21.641 7.176 1 97.69 47 ALA B C 1
ATOM 2644 O O . ALA B 1 47 ? -14.055 22.172 6.977 1 97.69 47 ALA B O 1
ATOM 2645 N N . ASN B 1 48 ? -15.312 20.328 7.395 1 98.5 48 ASN B N 1
ATOM 2646 C CA . ASN B 1 48 ? -14.164 19.438 7.496 1 98.5 48 ASN B CA 1
ATOM 2647 C C . ASN B 1 48 ? -14 18.578 6.242 1 98.5 48 ASN B C 1
ATOM 2649 O O . ASN B 1 48 ? -13.227 17.625 6.23 1 98.5 48 ASN B O 1
ATOM 2653 N N . LEU B 1 49 ? -14.75 18.891 5.238 1 98.81 49 LEU B N 1
ATOM 2654 C CA . LEU B 1 49 ? -14.656 18.188 3.969 1 98.81 49 LEU B CA 1
ATOM 2655 C C . LEU B 1 49 ? -14.031 19.062 2.895 1 98.81 49 LEU B C 1
ATOM 2657 O O . LEU B 1 49 ? -14.438 20.219 2.711 1 98.81 49 LEU B O 1
ATOM 2661 N N . LEU B 1 50 ? -13.047 18.531 2.24 1 98.94 50 LEU B N 1
ATOM 2662 C CA . LEU B 1 50 ? -12.438 19.188 1.091 1 98.94 50 LEU B CA 1
ATOM 2663 C C . LEU B 1 50 ? -12.828 18.5 -0.208 1 98.94 50 LEU B C 1
ATOM 2665 O O . LEU B 1 50 ? -12.828 17.266 -0.28 1 98.94 50 LEU B O 1
ATOM 2669 N N . TYR B 1 51 ? -13.195 19.297 -1.154 1 98.88 51 TYR B N 1
ATOM 2670 C CA . TYR B 1 51 ? -13.352 18.859 -2.541 1 98.88 51 TYR B CA 1
ATOM 2671 C C . TYR B 1 51 ? -12.125 19.25 -3.367 1 98.88 51 TYR B C 1
ATOM 2673 O O . TYR B 1 51 ? -11.891 20.422 -3.621 1 98.88 51 TYR B O 1
ATOM 2681 N N . MET B 1 52 ? -11.375 18.281 -3.715 1 98.94 52 MET B N 1
ATOM 2682 C CA . MET B 1 52 ? -10.297 18.484 -4.676 1 98.94 52 MET B CA 1
ATOM 2683 C C . MET B 1 52 ? -10.75 18.125 -6.086 1 98.94 52 MET B C 1
ATOM 2685 O O . MET B 1 52 ? -10.953 16.953 -6.398 1 98.94 52 MET B O 1
ATOM 2689 N N . ASP B 1 53 ? -10.812 19.094 -6.895 1 98.75 53 ASP B N 1
ATOM 2690 C CA . ASP B 1 53 ? -11.25 18.859 -8.273 1 98.75 53 ASP B CA 1
ATOM 2691 C C . ASP B 1 53 ? -10.055 18.766 -9.219 1 98.75 53 ASP B C 1
ATOM 2693 O O . ASP B 1 53 ? -9.281 19.719 -9.336 1 98.75 53 ASP B O 1
ATOM 2697 N N . LEU B 1 54 ? -9.938 17.609 -9.82 1 98.81 54 LEU B N 1
ATOM 2698 C CA . LEU B 1 54 ? -8.961 17.328 -10.867 1 98.81 54 LEU B CA 1
ATOM 2699 C C . LEU B 1 54 ? -9.656 17.188 -12.227 1 98.81 54 LEU B C 1
ATOM 2701 O O . LEU B 1 54 ? -10.867 16.984 -12.289 1 98.81 54 LEU B O 1
ATOM 2705 N N . PRO B 1 55 ? -8.859 17.297 -13.289 1 98.31 55 PRO B N 1
ATOM 2706 C CA . PRO B 1 55 ? -9.492 17.125 -14.602 1 98.31 55 PRO B CA 1
ATOM 2707 C C . PRO B 1 55 ? -10.25 15.812 -14.727 1 98.31 55 PRO B C 1
ATOM 2709 O O . PRO B 1 55 ? -11.312 15.766 -15.352 1 98.31 55 PRO B O 1
ATOM 2712 N N . ALA B 1 56 ? -9.75 14.812 -14.07 1 97.69 56 ALA B N 1
ATOM 2713 C CA . ALA B 1 56 ? -10.32 13.477 -14.234 1 97.69 56 ALA B CA 1
ATOM 2714 C C . ALA B 1 56 ? -11.484 13.258 -13.273 1 97.69 56 ALA B C 1
ATOM 2716 O O . ALA B 1 56 ? -12.188 12.25 -13.367 1 97.69 56 ALA B O 1
ATOM 2717 N N . GLY B 1 57 ? -11.648 14.164 -12.281 1 98.25 57 GLY B N 1
ATOM 2718 C CA . GLY B 1 57 ? -12.742 14 -11.344 1 98.25 57 GLY B CA 1
ATOM 2719 C C . GLY B 1 57 ? -12.469 14.625 -9.992 1 98.25 57 GLY B C 1
ATOM 2720 O O . GLY B 1 57 ? -11.484 15.344 -9.82 1 98.25 57 GLY B O 1
ATOM 2721 N N . ARG B 1 58 ? -13.383 14.375 -9.008 1 98.56 58 ARG B N 1
ATOM 2722 C CA . ARG B 1 58 ? -13.297 14.969 -7.676 1 98.56 58 ARG B CA 1
ATOM 2723 C C . ARG B 1 58 ? -12.781 13.953 -6.66 1 98.56 58 ARG B C 1
ATOM 2725 O O . ARG B 1 58 ? -13.211 12.797 -6.656 1 98.56 58 ARG B O 1
ATOM 2732 N N . VAL B 1 59 ? -11.891 14.391 -5.855 1 98.94 59 VAL B N 1
ATOM 2733 C CA . VAL B 1 59 ? -11.461 13.688 -4.652 1 98.94 59 VAL B CA 1
ATOM 2734 C C . VAL B 1 59 ? -12.078 14.336 -3.42 1 98.94 59 VAL B C 1
ATOM 2736 O O . VAL B 1 59 ? -12.07 15.562 -3.285 1 98.94 59 VAL B O 1
ATOM 2739 N N . ILE B 1 60 ? -12.656 13.555 -2.506 1 98.94 60 ILE B N 1
ATOM 2740 C CA . ILE B 1 60 ? -13.242 14.062 -1.27 1 98.94 60 ILE B CA 1
ATOM 2741 C C . ILE B 1 60 ? -12.367 13.648 -0.083 1 98.94 60 ILE B C 1
ATOM 2743 O O . ILE B 1 60 ? -12.078 12.469 0.101 1 98.94 60 ILE B O 1
ATOM 2747 N N . ILE B 1 61 ? -12.016 14.633 0.7 1 99 61 ILE B N 1
ATOM 2748 C CA . ILE B 1 61 ? -11.094 14.445 1.812 1 99 61 ILE B CA 1
ATOM 2749 C C . ILE B 1 61 ? -11.742 14.922 3.109 1 99 61 ILE B C 1
ATOM 2751 O O . ILE B 1 61 ? -12.359 15.984 3.145 1 99 61 ILE B O 1
ATOM 2755 N N . GLU B 1 62 ? -11.641 14.141 4.129 1 99 62 GLU B N 1
ATOM 2756 C CA . GLU B 1 62 ? -12.07 14.57 5.457 1 99 62 GLU B CA 1
ATOM 2757 C C . GLU B 1 62 ? -10.875 14.984 6.312 1 99 62 GLU B C 1
ATOM 2759 O O . GLU B 1 62 ? -9.898 14.234 6.43 1 99 62 GLU B O 1
ATOM 2764 N N . LEU B 1 63 ? -10.984 16.156 6.895 1 98.94 63 LEU B N 1
ATOM 2765 C CA . LEU B 1 63 ? -9.945 16.672 7.773 1 98.94 63 LEU B CA 1
ATOM 2766 C C . LEU B 1 63 ? -10.133 16.156 9.195 1 98.94 63 LEU B C 1
ATOM 2768 O O . LEU B 1 63 ? -11.219 15.719 9.562 1 98.94 63 LEU B O 1
ATOM 2772 N N . ALA B 1 64 ? -9.031 16.234 9.961 1 98.88 64 ALA B N 1
ATOM 2773 C CA . ALA B 1 64 ? -9.016 15.68 11.312 1 98.88 64 ALA B CA 1
ATOM 2774 C C . ALA B 1 64 ? -8.711 16.766 12.344 1 98.88 64 ALA B C 1
ATOM 2776 O O . ALA B 1 64 ? -7.68 16.703 13.023 1 98.88 64 ALA B O 1
ATOM 2777 N N . PRO B 1 65 ? -9.625 17.625 12.664 1 98.69 65 PRO B N 1
ATOM 2778 C CA . PRO B 1 65 ? -9.336 18.719 13.594 1 98.69 65 PRO B CA 1
ATOM 2779 C C . PRO B 1 65 ? -9.078 18.219 15.016 1 98.69 65 PRO B C 1
ATOM 2781 O O . PRO B 1 65 ? -8.445 18.922 15.812 1 98.69 65 PRO B O 1
ATOM 2784 N N . GLN B 1 66 ? -9.484 17.047 15.406 1 97.94 66 GLN B N 1
ATOM 2785 C CA . GLN B 1 66 ? -9.234 16.516 16.75 1 97.94 66 GLN B CA 1
ATOM 2786 C C . GLN B 1 66 ? -7.762 16.188 16.938 1 97.94 66 GLN B C 1
ATOM 2788 O O . GLN B 1 66 ? -7.281 16.141 18.078 1 97.94 66 GLN B O 1
ATOM 2793 N N . PHE B 1 67 ? -7.051 15.977 15.867 1 98.81 67 PHE B N 1
ATOM 2794 C CA . PHE B 1 67 ? -5.668 15.523 15.977 1 98.81 67 PHE B CA 1
ATOM 2795 C C . PHE B 1 67 ? -4.707 16.641 15.578 1 98.81 67 PHE B C 1
ATOM 2797 O O . PHE B 1 67 ? -3.598 16.734 16.109 1 98.81 67 PHE B O 1
ATOM 2804 N N . ALA B 1 68 ? -5.164 17.469 14.648 1 98.88 68 ALA B N 1
ATOM 2805 C CA . ALA B 1 68 ? -4.297 18.531 14.164 1 98.88 68 ALA B CA 1
ATOM 2806 C C . ALA B 1 68 ? -5.078 19.844 14 1 98.88 68 ALA B C 1
ATOM 2808 O O . ALA B 1 68 ? -5.172 20.375 12.891 1 98.88 68 ALA B O 1
ATOM 2809 N N . PRO B 1 69 ? -5.543 20.375 15.094 1 98.81 69 PRO B N 1
ATOM 2810 C CA . PRO B 1 69 ? -6.469 21.5 15.016 1 98.81 69 PRO B CA 1
ATOM 2811 C C . PRO B 1 69 ? -5.848 22.734 14.344 1 98.81 69 PRO B C 1
ATOM 2813 O O . PRO B 1 69 ? -6.523 23.438 13.594 1 98.81 69 PRO B O 1
ATOM 2816 N N . ARG B 1 70 ? -4.602 23.062 14.586 1 98.94 70 ARG B N 1
ATOM 2817 C CA . ARG B 1 70 ? -4.008 24.266 14.023 1 98.94 70 ARG B CA 1
ATOM 2818 C C . ARG B 1 70 ? -3.738 24.109 12.531 1 98.94 70 ARG B C 1
ATOM 2820 O O . ARG B 1 70 ? -4.004 25.016 11.742 1 98.94 70 ARG B O 1
ATOM 2827 N N . HIS B 1 71 ? -3.273 22.953 12.156 1 98.94 71 HIS B N 1
ATOM 2828 C CA . HIS B 1 71 ? -3.07 22.688 10.734 1 98.94 71 HIS B CA 1
ATOM 2829 C C . HIS B 1 71 ? -4.395 22.688 9.984 1 98.94 71 HIS B C 1
ATOM 2831 O O . HIS B 1 71 ? -4.492 23.25 8.891 1 98.94 71 HIS B O 1
ATOM 2837 N N . VAL B 1 72 ? -5.371 22.047 10.555 1 98.94 72 VAL B N 1
ATOM 2838 C CA . VAL B 1 72 ? -6.676 22 9.906 1 98.94 72 VAL B CA 1
ATOM 2839 C C . VAL B 1 72 ? -7.23 23.406 9.734 1 98.94 72 VAL B C 1
ATOM 2841 O O . VAL B 1 72 ? -7.762 23.75 8.672 1 98.94 72 VAL B O 1
ATOM 2844 N N . ALA B 1 73 ? -7.082 24.234 10.75 1 98.88 73 ALA B N 1
ATOM 2845 C CA . ALA B 1 73 ? -7.547 25.609 10.633 1 98.88 73 ALA B CA 1
ATOM 2846 C C . ALA B 1 73 ? -6.84 26.344 9.5 1 98.88 73 ALA B C 1
ATOM 2848 O O . ALA B 1 73 ? -7.477 27.047 8.719 1 98.88 73 ALA B O 1
ATOM 2849 N N . ASN B 1 74 ? -5.551 26.156 9.359 1 98.94 74 ASN B N 1
ATOM 2850 C CA . ASN B 1 74 ? -4.809 26.766 8.266 1 98.94 74 ASN B CA 1
ATOM 2851 C C . ASN B 1 74 ? -5.254 26.219 6.914 1 98.94 74 ASN B C 1
ATOM 2853 O O . ASN B 1 74 ? -5.375 26.969 5.945 1 98.94 74 ASN B O 1
ATOM 2857 N N . ILE B 1 75 ? -5.48 24.922 6.836 1 98.94 75 ILE B N 1
ATOM 2858 C CA . ILE B 1 75 ? -5.898 24.281 5.59 1 98.94 75 ILE B CA 1
ATOM 2859 C C . ILE B 1 75 ? -7.27 24.812 5.176 1 98.94 75 ILE B C 1
ATOM 2861 O O . ILE B 1 75 ? -7.5 25.094 4 1 98.94 75 ILE B O 1
ATOM 2865 N N . GLN B 1 76 ? -8.117 24.953 6.133 1 98.88 76 GLN B N 1
ATOM 2866 C CA . GLN B 1 76 ? -9.43 25.531 5.852 1 98.88 76 GLN B CA 1
ATOM 2867 C C . GLN B 1 76 ? -9.297 26.953 5.336 1 98.88 76 GLN B C 1
ATOM 2869 O O . GLN B 1 76 ? -10.016 27.359 4.414 1 98.88 76 GLN B O 1
ATOM 2874 N N . THR B 1 77 ? -8.406 27.734 5.906 1 98.88 77 THR B N 1
ATOM 2875 C CA . THR B 1 77 ? -8.148 29.094 5.445 1 98.88 77 THR B CA 1
ATOM 2876 C C . THR B 1 77 ? -7.605 29.094 4.02 1 98.88 77 THR B C 1
ATOM 2878 O O . THR B 1 77 ? -8.102 29.812 3.158 1 98.88 77 THR B O 1
ATOM 2881 N N . PHE B 1 78 ? -6.609 28.203 3.752 1 98.88 78 PHE B N 1
ATOM 2882 C CA . PHE B 1 78 ? -6.031 28.078 2.418 1 98.88 78 PHE B CA 1
ATOM 2883 C C . PHE B 1 78 ? -7.105 27.734 1.395 1 98.88 78 PHE B C 1
ATOM 2885 O O . PHE B 1 78 ? -7.16 28.328 0.317 1 98.88 78 PHE B O 1
ATOM 2892 N N . ALA B 1 79 ? -7.941 26.781 1.724 1 98.81 79 ALA B N 1
ATOM 2893 C CA . ALA B 1 79 ? -9.008 26.375 0.814 1 98.81 79 ALA B CA 1
ATOM 2894 C C . ALA B 1 79 ? -9.977 27.531 0.55 1 98.81 79 ALA B C 1
ATOM 2896 O O . ALA B 1 79 ? -10.344 27.781 -0.598 1 98.81 79 ALA B O 1
ATOM 2897 N N . HIS B 1 80 ? -10.375 28.156 1.592 1 98.44 80 HIS B N 1
ATOM 2898 C CA . HIS B 1 80 ? -11.32 29.266 1.494 1 98.44 80 HIS B CA 1
ATOM 2899 C C . HIS B 1 80 ? -10.758 30.391 0.624 1 98.44 80 HIS B C 1
ATOM 2901 O O . HIS B 1 80 ? -11.492 31 -0.151 1 98.44 80 HIS B O 1
ATOM 2907 N N . GLU B 1 81 ? -9.445 30.594 0.758 1 98.62 81 GLU B N 1
ATOM 2908 C CA . GLU B 1 81 ? -8.805 31.703 0.047 1 98.62 81 GLU B CA 1
ATOM 2909 C C . GLU B 1 81 ? -8.203 31.234 -1.275 1 98.62 81 GLU B C 1
ATOM 2911 O O . GLU B 1 81 ? -7.414 31.953 -1.891 1 98.62 81 GLU B O 1
ATOM 2916 N N . HIS B 1 82 ? -8.461 30.047 -1.723 1 98.44 82 HIS B N 1
ATOM 2917 C CA . HIS B 1 82 ? -8.18 29.531 -3.057 1 98.44 82 HIS B CA 1
ATOM 2918 C C . HIS B 1 82 ? -6.68 29.391 -3.289 1 98.44 82 HIS B C 1
ATOM 2920 O O . HIS B 1 82 ? -6.188 29.672 -4.383 1 98.44 82 HIS B O 1
ATOM 2926 N N . PHE B 1 83 ? -5.98 29.062 -2.242 1 98.75 83 PHE B N 1
ATOM 2927 C CA . PHE B 1 83 ? -4.531 28.922 -2.307 1 98.75 83 PHE B CA 1
ATOM 2928 C C . PHE B 1 83 ? -4.129 27.906 -3.365 1 98.75 83 PHE B C 1
ATOM 2930 O O . PHE B 1 83 ? -3.154 28.109 -4.09 1 98.75 83 PHE B O 1
ATOM 2937 N N . TRP B 1 84 ? -4.852 26.812 -3.498 1 98.88 84 TRP B N 1
ATOM 2938 C CA . TRP B 1 84 ? -4.406 25.688 -4.305 1 98.88 84 TRP B CA 1
ATOM 2939 C C . TRP B 1 84 ? -4.934 25.781 -5.73 1 98.88 84 TRP B C 1
ATOM 2941 O O . TRP B 1 84 ? -4.586 24.969 -6.59 1 98.88 84 TRP B O 1
ATOM 2951 N N . ASP B 1 85 ? -5.754 26.781 -6.043 1 98.38 85 ASP B N 1
ATOM 2952 C CA . ASP B 1 85 ? -6.285 26.922 -7.395 1 98.38 85 ASP B CA 1
ATOM 2953 C C . ASP B 1 85 ? -5.16 27.094 -8.414 1 98.38 85 ASP B C 1
ATOM 2955 O O . ASP B 1 85 ? -4.383 28.047 -8.328 1 98.38 85 ASP B O 1
ATOM 2959 N N . GLY B 1 86 ? -5.07 26.141 -9.305 1 98.06 86 GLY B N 1
ATOM 2960 C CA . GLY B 1 86 ? -4.078 26.25 -10.359 1 98.06 86 GLY B CA 1
ATOM 2961 C C . GLY B 1 86 ? -2.736 25.641 -9.977 1 98.06 86 GLY B C 1
ATOM 2962 O O . GLY B 1 86 ? -1.807 25.625 -10.781 1 98.06 86 GLY B O 1
ATOM 2963 N N . THR B 1 87 ? -2.633 25.156 -8.734 1 98.69 87 THR B N 1
ATOM 2964 C CA . THR B 1 87 ? -1.452 24.375 -8.398 1 98.69 87 THR B CA 1
ATOM 2965 C C . THR B 1 87 ? -1.533 22.984 -9.023 1 98.69 87 THR B C 1
ATOM 2967 O O . THR B 1 87 ? -2.281 22.766 -9.977 1 98.69 87 THR B O 1
ATOM 2970 N N . SER B 1 88 ? -0.66 22 -8.5 1 98.88 88 SER B N 1
ATOM 2971 C CA . SER B 1 88 ? -0.613 20.703 -9.156 1 98.88 88 SER B CA 1
ATOM 2972 C C . SER B 1 88 ? -0.15 19.609 -8.195 1 98.88 88 SER B C 1
ATOM 2974 O O . SER B 1 88 ? 0.38 19.906 -7.121 1 98.88 88 SER B O 1
ATOM 2976 N N . ILE B 1 89 ? -0.489 18.438 -8.539 1 98.94 89 ILE B N 1
ATOM 2977 C CA . ILE B 1 89 ? 0.288 17.312 -8.039 1 98.94 89 ILE B CA 1
ATOM 2978 C C . ILE B 1 89 ? 1.663 17.297 -8.703 1 98.94 89 ILE B C 1
ATOM 2980 O O . ILE B 1 89 ? 1.778 17.031 -9.898 1 98.94 89 ILE B O 1
ATOM 2984 N N . TYR B 1 90 ? 2.709 17.578 -7.91 1 98.88 90 TYR B N 1
ATOM 2985 C CA . TYR B 1 90 ? 4.012 17.812 -8.523 1 98.88 90 TYR B CA 1
ATOM 2986 C C . TYR B 1 90 ? 4.988 16.703 -8.172 1 98.88 90 TYR B C 1
ATOM 2988 O O . TYR B 1 90 ? 6.152 16.734 -8.578 1 98.88 90 TYR B O 1
ATOM 2996 N N . ARG B 1 91 ? 4.523 15.75 -7.434 1 98.88 91 ARG B N 1
ATOM 2997 C CA . ARG B 1 91 ? 5.309 14.586 -7.027 1 98.88 91 ARG B CA 1
ATOM 2998 C C . ARG B 1 91 ? 4.434 13.344 -6.922 1 98.88 91 ARG B C 1
ATOM 3000 O O . ARG B 1 91 ? 3.334 13.398 -6.367 1 98.88 91 ARG B O 1
ATOM 3007 N N . SER B 1 92 ? 4.836 12.297 -7.555 1 98.81 92 SER B N 1
ATOM 3008 C CA . SER B 1 92 ? 4.258 10.969 -7.391 1 98.81 92 SER B CA 1
ATOM 3009 C C . SER B 1 92 ? 5.34 9.906 -7.258 1 98.81 92 SER B C 1
ATOM 3011 O O . SER B 1 92 ? 5.977 9.531 -8.242 1 98.81 92 SER B O 1
ATOM 3013 N N . GLN B 1 93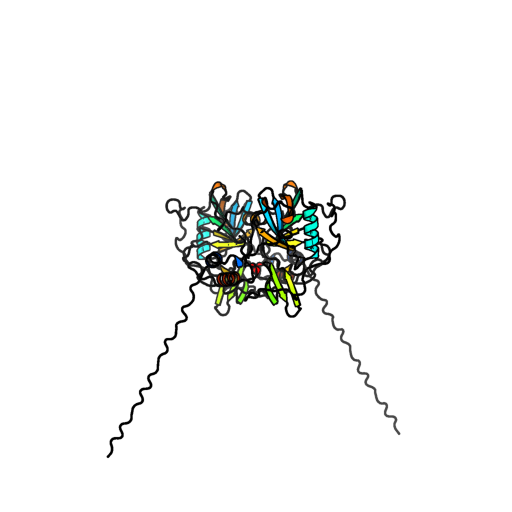 ? 5.504 9.477 -6.031 1 98.62 93 GLN B N 1
ATOM 3014 C CA . GLN B 1 93 ? 6.539 8.484 -5.762 1 98.62 93 GLN B CA 1
ATOM 3015 C C . GLN B 1 93 ? 5.934 7.094 -5.566 1 98.62 93 GLN B C 1
ATOM 3017 O O . GLN B 1 93 ? 5.027 6.918 -4.75 1 98.62 93 GLN B O 1
ATOM 3022 N N . ASP B 1 94 ? 6.441 6.113 -6.305 1 98.31 94 ASP B N 1
ATOM 3023 C CA . ASP B 1 94 ? 5.902 4.758 -6.25 1 98.31 94 ASP B CA 1
ATOM 3024 C C . ASP B 1 94 ? 6.02 4.172 -4.844 1 98.31 94 ASP B C 1
ATOM 3026 O O . ASP B 1 94 ? 7.059 4.316 -4.191 1 98.31 94 ASP B O 1
ATOM 3030 N N . ASN B 1 95 ? 4.883 3.521 -4.426 1 98.44 95 ASN B N 1
ATOM 3031 C CA . ASN B 1 95 ? 4.801 2.814 -3.152 1 98.44 95 ASN B CA 1
ATOM 3032 C C . ASN B 1 95 ? 5.062 3.748 -1.975 1 98.44 95 ASN B C 1
ATOM 3034 O O . ASN B 1 95 ? 5.727 3.365 -1.01 1 98.44 95 ASN B O 1
ATOM 3038 N N . PHE B 1 96 ? 4.617 5.016 -2.131 1 98.69 96 PHE B N 1
ATOM 3039 C CA . PHE B 1 96 ? 4.859 5.957 -1.043 1 98.69 96 PHE B CA 1
ATOM 3040 C C . PHE B 1 96 ? 3.764 7.016 -0.989 1 98.69 96 PHE B C 1
ATOM 3042 O O . PHE B 1 96 ? 2.756 6.84 -0.301 1 98.69 96 PHE B O 1
ATOM 3049 N N . VAL B 1 97 ? 3.896 8.148 -1.907 1 98.94 97 VAL B N 1
ATOM 3050 C CA . VAL B 1 97 ? 2.91 9.219 -1.769 1 98.94 97 VAL B CA 1
ATOM 3051 C C . VAL B 1 97 ? 2.77 9.969 -3.09 1 98.94 97 VAL B C 1
ATOM 3053 O O . VAL B 1 97 ? 3.639 9.875 -3.961 1 98.94 97 VAL B O 1
ATOM 3056 N N . VAL B 1 98 ? 1.618 10.641 -3.217 1 98.94 98 VAL B N 1
ATOM 3057 C CA . VAL B 1 98 ? 1.53 11.812 -4.082 1 98.94 98 VAL B CA 1
ATOM 3058 C C . VAL B 1 98 ? 1.55 13.086 -3.238 1 98.94 98 VAL B C 1
ATOM 3060 O O . VAL B 1 98 ? 1.015 13.109 -2.127 1 98.94 98 VAL B O 1
ATOM 3063 N N . GLN B 1 99 ? 2.166 14.062 -3.781 1 98.94 99 GLN B N 1
ATOM 3064 C CA . GLN B 1 99 ? 2.287 15.344 -3.092 1 98.94 99 GLN B CA 1
ATOM 3065 C C . GLN B 1 99 ? 1.825 16.5 -3.98 1 98.94 99 GLN B C 1
ATOM 3067 O O . GLN B 1 99 ? 2.033 16.469 -5.195 1 98.94 99 GLN B O 1
ATOM 3072 N N . PHE B 1 100 ? 1.183 17.469 -3.354 1 98.94 100 PHE B N 1
ATOM 3073 C CA . PHE B 1 100 ? 0.609 18.562 -4.121 1 98.94 100 PHE B CA 1
ATOM 3074 C C . PHE B 1 100 ? 0.664 19.875 -3.33 1 98.94 100 PHE B C 1
ATOM 3076 O O . PHE B 1 100 ? 0.861 19.859 -2.113 1 98.94 100 PHE B O 1
ATOM 3083 N N . GLY B 1 101 ? 0.478 20.938 -3.984 1 98.81 101 GLY B N 1
ATOM 3084 C CA . GLY B 1 101 ? 0.603 22.297 -3.488 1 98.81 101 GLY B CA 1
ATOM 3085 C C . GLY B 1 101 ? 1.354 23.219 -4.438 1 98.81 101 GLY B C 1
ATOM 3086 O O . GLY B 1 101 ? 1.157 23.156 -5.652 1 98.81 101 GLY B O 1
ATOM 3087 N N . ASP B 1 102 ? 2.111 24.188 -3.836 1 98.62 102 ASP B N 1
ATOM 3088 C CA . ASP B 1 102 ? 2.926 25.125 -4.602 1 98.62 102 ASP B CA 1
ATOM 3089 C C . ASP B 1 102 ? 4.281 24.516 -4.953 1 98.62 102 ASP B C 1
ATOM 3091 O O . ASP B 1 102 ? 5.18 24.453 -4.113 1 98.62 102 ASP B O 1
ATOM 3095 N N . ALA B 1 103 ? 4.441 24.125 -6.223 1 97.5 103 ALA B N 1
ATOM 3096 C CA . ALA B 1 103 ? 5.676 23.484 -6.68 1 97.5 103 ALA B CA 1
ATOM 3097 C C . ALA B 1 103 ? 6.859 24.453 -6.551 1 97.5 103 ALA B C 1
ATOM 3099 O O . ALA B 1 103 ? 8.016 24.016 -6.594 1 97.5 103 ALA B O 1
ATOM 3100 N N . ASP B 1 104 ? 6.578 25.734 -6.359 1 96.56 104 ASP B N 1
ATOM 3101 C CA . ASP B 1 104 ? 7.621 26.75 -6.285 1 96.56 104 ASP B CA 1
ATOM 3102 C C . ASP B 1 104 ? 7.789 27.266 -4.855 1 96.56 104 ASP B C 1
ATOM 3104 O O . ASP B 1 104 ? 8.336 28.344 -4.641 1 96.56 104 ASP B O 1
ATOM 3108 N N . ALA B 1 105 ? 7.352 26.547 -3.932 1 96.56 105 ALA B N 1
ATOM 3109 C CA . ALA B 1 105 ? 7.285 27.016 -2.547 1 96.56 105 ALA B CA 1
ATOM 3110 C C . ALA B 1 105 ? 8.672 27.375 -2.023 1 96.56 105 ALA B C 1
ATOM 3112 O O . ALA B 1 105 ? 8.805 28.25 -1.153 1 96.56 105 ALA B O 1
ATOM 3113 N N . ASP B 1 106 ? 9.75 26.797 -2.51 1 92.38 106 ASP B N 1
ATOM 3114 C CA . ASP B 1 106 ? 11.102 26.984 -1.984 1 92.38 106 ASP B CA 1
ATOM 3115 C C . ASP B 1 106 ? 11.789 28.172 -2.672 1 92.38 106 ASP B C 1
ATOM 3117 O O . ASP B 1 106 ? 12.906 28.531 -2.307 1 92.38 106 ASP B O 1
ATOM 3121 N N . ASP B 1 107 ? 11.109 28.719 -3.65 1 94.44 107 ASP B N 1
ATOM 3122 C CA . ASP B 1 107 ? 11.586 29.922 -4.328 1 94.44 107 ASP B CA 1
ATOM 3123 C C . ASP B 1 107 ? 10.859 31.172 -3.824 1 94.44 107 ASP B C 1
ATOM 3125 O O . ASP B 1 107 ? 9.719 31.438 -4.223 1 94.44 107 ASP B O 1
ATOM 3129 N N . ALA B 1 108 ? 11.5 31.953 -3.137 1 92.75 108 ALA B N 1
ATOM 3130 C CA . ALA B 1 108 ? 10.883 33.094 -2.475 1 92.75 108 ALA B CA 1
ATOM 3131 C C . ALA B 1 108 ? 10.258 34.062 -3.49 1 92.75 108 ALA B C 1
ATOM 3133 O O . ALA B 1 108 ? 9.25 34.688 -3.201 1 92.75 108 ALA B O 1
ATOM 3134 N N . ALA B 1 109 ? 10.836 34.125 -4.676 1 95.38 109 ALA B N 1
ATOM 3135 C CA . ALA B 1 109 ? 10.352 35.031 -5.703 1 95.38 109 ALA B CA 1
ATOM 3136 C C . ALA B 1 109 ? 9.094 34.5 -6.379 1 95.38 109 ALA B C 1
ATOM 3138 O O . ALA B 1 109 ? 8.336 35.25 -6.984 1 95.38 109 ALA B O 1
ATOM 3139 N N . LYS B 1 110 ? 8.891 33.25 -6.215 1 96.56 110 LYS B N 1
ATOM 3140 C CA . LYS B 1 110 ? 7.82 32.625 -6.992 1 96.56 110 LYS B CA 1
ATOM 3141 C C . LYS B 1 110 ? 6.754 32.031 -6.082 1 96.56 110 LYS B C 1
ATOM 3143 O O . LYS B 1 110 ? 5.641 31.75 -6.523 1 96.56 110 LYS B O 1
ATOM 3148 N N . ALA B 1 111 ? 7.086 31.906 -4.863 1 97.56 111 ALA B N 1
ATOM 3149 C CA . ALA B 1 111 ? 6.195 31.234 -3.922 1 97.56 111 ALA B CA 1
ATOM 3150 C C . ALA B 1 111 ? 4.871 31.969 -3.789 1 97.56 111 ALA B C 1
ATOM 3152 O O . ALA B 1 111 ? 4.848 33.219 -3.762 1 97.56 111 ALA B O 1
ATOM 3153 N N . ARG B 1 112 ? 3.832 31.219 -3.662 1 97.81 112 ARG B N 1
ATOM 3154 C CA . ARG B 1 112 ? 2.506 31.797 -3.467 1 97.81 112 ARG B CA 1
ATOM 3155 C C . ARG B 1 112 ? 2.379 32.406 -2.078 1 97.81 112 ARG B C 1
ATOM 3157 O O . ARG B 1 112 ? 2.891 31.875 -1.1 1 97.81 112 ARG B O 1
ATOM 3164 N N . PRO B 1 113 ? 1.633 33.531 -2.053 1 97.31 113 PRO B N 1
ATOM 3165 C CA . PRO B 1 113 ? 1.394 34.125 -0.729 1 97.31 113 PRO B CA 1
ATOM 3166 C C . PRO B 1 113 ? 0.455 33.281 0.126 1 97.31 113 PRO B C 1
ATOM 3168 O O . PRO B 1 113 ? -0.457 32.625 -0.403 1 97.31 113 PRO B O 1
ATOM 3171 N N . PHE B 1 114 ? 0.596 33.406 1.431 1 97.81 114 PHE B N 1
ATOM 3172 C CA . PHE B 1 114 ? -0.169 32.562 2.344 1 97.81 114 PHE B CA 1
ATOM 3173 C C . PHE B 1 114 ? -1.463 33.25 2.762 1 97.81 114 PHE B C 1
ATOM 3175 O O . PHE B 1 114 ? -2.303 32.625 3.434 1 97.81 114 PHE B O 1
ATOM 3182 N N . GLY B 1 115 ? -1.611 34.406 2.303 1 97.88 115 GLY B N 1
ATOM 3183 C CA . GLY B 1 115 ? -2.818 35.125 2.686 1 97.88 115 GLY B CA 1
ATOM 3184 C C . GLY B 1 115 ? -2.967 35.281 4.188 1 97.88 115 GLY B C 1
ATOM 3185 O O . GLY B 1 115 ? -2.041 35.75 4.863 1 97.88 115 GLY B O 1
ATOM 3186 N N . SER B 1 116 ? -4.156 34.906 4.742 1 98.62 116 SER B N 1
ATOM 3187 C CA . SER B 1 116 ? -4.457 35.125 6.156 1 98.62 116 SER B CA 1
ATOM 3188 C C . SER B 1 116 ? -4.059 33.938 6.996 1 98.62 116 SER B C 1
ATOM 3190 O O . SER B 1 116 ? -4.238 33.938 8.219 1 98.62 116 SER B O 1
ATOM 3192 N N . ALA B 1 117 ? -3.498 32.906 6.402 1 98.62 117 ALA B N 1
ATOM 3193 C CA . ALA B 1 117 ? -3.084 31.719 7.145 1 98.62 117 ALA B CA 1
ATOM 3194 C C . ALA B 1 117 ? -1.904 32.031 8.062 1 98.62 117 ALA B C 1
ATOM 3196 O O . ALA B 1 117 ? -1.11 32.938 7.777 1 98.62 117 ALA B O 1
ATOM 3197 N N . ALA B 1 118 ? -1.841 31.297 9.133 1 98.69 118 ALA B N 1
ATOM 3198 C CA . ALA B 1 118 ? -0.7 31.422 10.039 1 98.69 118 ALA B CA 1
ATOM 3199 C C . ALA B 1 118 ? 0.597 31.016 9.344 1 98.69 118 ALA B C 1
ATOM 3201 O O . ALA B 1 118 ? 0.619 30.062 8.562 1 98.69 118 ALA B O 1
ATOM 3202 N N . ARG B 1 119 ? 1.701 31.688 9.719 1 97.56 119 ARG B N 1
ATOM 3203 C CA . ARG B 1 119 ? 2.984 31.484 9.055 1 97.56 119 ARG B CA 1
ATOM 3204 C C . ARG B 1 119 ? 3.836 30.469 9.812 1 97.56 119 ARG B C 1
ATOM 3206 O O . ARG B 1 119 ? 4.855 30 9.305 1 97.56 119 ARG B O 1
ATOM 3213 N N . LYS B 1 120 ? 3.402 30.188 10.961 1 98.31 120 LYS B N 1
ATOM 3214 C CA . LYS B 1 120 ? 4.09 29.219 11.82 1 98.31 120 LYS B CA 1
ATOM 3215 C C . LYS B 1 120 ? 3.096 28.438 12.664 1 98.31 120 LYS B C 1
ATOM 3217 O O . LYS B 1 120 ? 2.146 29 13.211 1 98.31 120 LYS B O 1
ATOM 3222 N N . LEU B 1 121 ? 3.301 27.156 12.68 1 98.81 121 LEU B N 1
ATOM 3223 C CA . LEU B 1 121 ? 2.508 26.234 13.5 1 98.81 121 LEU B CA 1
ATOM 3224 C C . LEU B 1 121 ? 3.406 25.25 14.242 1 98.81 121 LEU B C 1
ATOM 3226 O O . LEU B 1 121 ? 4.43 24.812 13.711 1 98.81 121 LEU B O 1
ATOM 3230 N N . PRO B 1 122 ? 3.062 24.984 15.484 1 98.62 122 PRO B N 1
ATOM 3231 C CA . PRO B 1 122 ? 3.775 23.875 16.109 1 98.62 122 PRO B CA 1
ATOM 3232 C C . PRO B 1 122 ? 3.484 22.531 15.43 1 98.62 122 PRO B C 1
ATOM 3234 O O . PRO B 1 122 ? 2.447 22.375 14.781 1 98.62 122 PRO B O 1
ATOM 3237 N N . ALA B 1 123 ? 4.402 21.578 15.625 1 98.62 123 ALA B N 1
ATOM 3238 C CA . ALA B 1 123 ? 4.133 20.219 15.172 1 98.62 123 ALA B CA 1
ATOM 3239 C C . ALA B 1 123 ? 2.939 19.625 15.922 1 98.62 123 ALA B C 1
ATOM 3241 O O . ALA B 1 123 ? 2.789 19.828 17.125 1 98.62 123 ALA B O 1
ATOM 3242 N N . GLU B 1 124 ? 2.146 18.938 15.234 1 98.88 124 GLU B N 1
ATOM 3243 C CA . GLU B 1 124 ? 1.021 18.203 15.812 1 98.88 124 GLU B CA 1
ATOM 3244 C C . GLU B 1 124 ? 1.105 16.719 15.492 1 98.88 124 GLU B C 1
ATOM 3246 O O . GLU B 1 124 ? 0.137 16.125 15.008 1 98.88 124 GLU B O 1
ATOM 3251 N N . PHE B 1 125 ? 2.221 16.156 15.891 1 98.75 125 PHE B N 1
ATOM 3252 C CA . PHE B 1 125 ? 2.566 14.789 15.547 1 98.75 125 PHE B CA 1
ATOM 3253 C C . PHE B 1 125 ? 1.739 13.797 16.359 1 98.75 125 PHE B C 1
ATOM 3255 O O . PHE B 1 125 ? 1.569 12.648 15.961 1 98.75 125 PHE B O 1
ATOM 3262 N N . GLU B 1 126 ? 1.36 14.172 17.516 1 98.62 126 GLU B N 1
ATOM 3263 C CA . GLU B 1 126 ? 0.599 13.398 18.484 1 98.62 126 GLU B CA 1
ATOM 3264 C C . GLU B 1 126 ? -0.196 14.312 19.422 1 98.62 126 GLU B C 1
ATOM 3266 O O . GLU B 1 126 ? -0.024 15.531 19.391 1 98.62 126 GLU B O 1
ATOM 3271 N N . ARG B 1 127 ? -1.095 13.758 20.141 1 98.56 127 ARG B N 1
ATOM 3272 C CA . ARG B 1 127 ? -1.857 14.492 21.141 1 98.56 127 ARG B CA 1
ATOM 3273 C C . ARG B 1 127 ? -2.086 13.641 22.391 1 98.56 127 ARG B C 1
ATOM 3275 O O . ARG B 1 127 ? -1.808 12.438 22.375 1 98.56 127 ARG B O 1
ATOM 3282 N N . ALA B 1 128 ? -2.541 14.344 23.422 1 98.44 128 ALA B N 1
ATOM 3283 C CA . ALA B 1 128 ? -2.982 13.617 24.609 1 98.44 128 ALA B CA 1
ATOM 3284 C C . ALA B 1 128 ? -4.172 12.711 24.281 1 98.44 128 ALA B C 1
ATOM 3286 O O . ALA B 1 128 ? -5.07 13.102 23.547 1 98.44 128 ALA B O 1
ATOM 3287 N N . SER B 1 129 ? -4.156 11.508 24.828 1 97.12 129 SER B N 1
ATOM 3288 C CA . SER B 1 129 ? -5.238 10.562 24.578 1 97.12 129 SER B CA 1
ATOM 3289 C C . SER B 1 129 ? -6.504 10.953 25.344 1 97.12 129 SER B C 1
ATOM 3291 O O . SER B 1 129 ? -7.594 10.469 25.031 1 97.12 129 SER B O 1
ATOM 3293 N N . ALA B 1 130 ? -6.355 11.773 26.344 1 96.31 130 ALA B N 1
ATOM 3294 C CA . ALA B 1 130 ? -7.504 12.203 27.141 1 96.31 130 ALA B CA 1
ATOM 3295 C C . ALA B 1 130 ? -8.594 12.797 26.25 1 96.31 130 ALA B C 1
ATOM 3297 O O . ALA B 1 130 ? -8.305 13.625 25.375 1 96.31 130 ALA B O 1
ATOM 3298 N N . GLY B 1 131 ? -9.797 12.297 26.438 1 95.81 131 GLY B N 1
ATOM 3299 C CA . GLY B 1 131 ? -10.938 12.828 25.719 1 95.81 131 GLY B CA 1
ATOM 3300 C C . GLY B 1 131 ? -11.188 12.117 24.406 1 95.81 131 GLY B C 1
ATOM 3301 O O . GLY B 1 131 ? -12.203 12.359 23.734 1 95.81 131 GLY B O 1
ATOM 3302 N N . LEU B 1 132 ? -10.258 11.273 24 1 95.44 132 LEU B N 1
ATOM 3303 C CA . LEU B 1 132 ? -10.453 10.508 22.781 1 95.44 132 LEU B CA 1
ATOM 3304 C C . LEU B 1 132 ? -11.172 9.195 23.078 1 95.44 132 LEU B C 1
ATOM 3306 O O . LEU B 1 132 ? -10.883 8.531 24.062 1 95.44 132 LEU B O 1
ATOM 3310 N N . LYS B 1 133 ? -12.156 8.906 22.328 1 94.06 133 LYS B N 1
ATOM 3311 C CA . LYS B 1 133 ? -12.812 7.598 22.391 1 94.06 133 LYS B CA 1
ATOM 3312 C C . LYS B 1 133 ? -12.305 6.68 21.281 1 94.06 133 LYS B C 1
ATOM 3314 O O . LYS B 1 133 ? -12.859 6.664 20.188 1 94.06 133 LYS B O 1
ATOM 3319 N N . VAL B 1 134 ? -11.336 5.887 21.625 1 95.81 134 VAL B N 1
ATOM 3320 C CA . VAL B 1 134 ? -10.719 4.996 20.641 1 95.81 134 VAL B CA 1
ATOM 3321 C C . VAL B 1 134 ? -11.469 3.666 20.609 1 95.81 134 VAL B C 1
ATOM 3323 O O . VAL B 1 134 ? -11.703 3.051 21.641 1 95.81 134 VAL B O 1
ATOM 3326 N N . SER B 1 135 ? -11.914 3.254 19.422 1 97.69 135 SER B N 1
ATOM 3327 C CA . SER B 1 135 ? -12.352 1.878 19.203 1 97.69 135 SER B CA 1
ATOM 3328 C C . SER B 1 135 ? -11.164 0.945 19 1 97.69 135 SER B C 1
ATOM 3330 O O . SER B 1 135 ? -10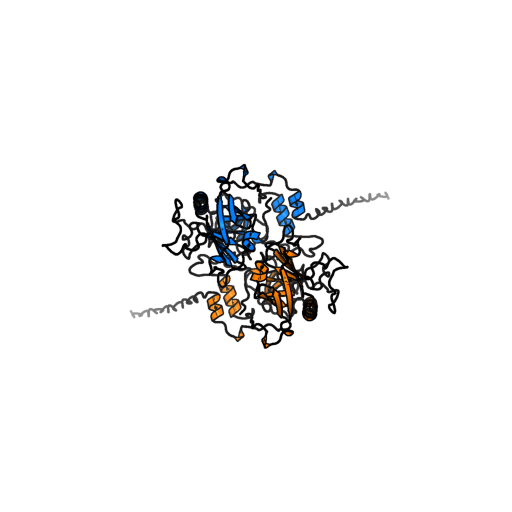.656 0.803 17.891 1 97.69 135 SER B O 1
ATOM 3332 N N . VAL B 1 136 ? -10.766 0.324 20.109 1 97.31 136 VAL B N 1
ATOM 3333 C CA . VAL B 1 136 ? -9.516 -0.431 20.141 1 97.31 136 VAL B CA 1
ATOM 3334 C C . VAL B 1 136 ? -9.68 -1.734 19.359 1 97.31 136 VAL B C 1
ATOM 3336 O O . VAL B 1 136 ? -10.703 -2.414 19.484 1 97.31 136 VAL B O 1
ATOM 3339 N N . LEU B 1 137 ? -8.688 -2.031 18.531 1 97.44 137 LEU B N 1
ATOM 3340 C CA . LEU B 1 137 ? -8.664 -3.285 17.781 1 97.44 137 LEU B CA 1
ATOM 3341 C C . LEU B 1 137 ? -8.172 -4.434 18.656 1 97.44 137 LEU B C 1
ATOM 3343 O O . LEU B 1 137 ? -7.387 -4.219 19.594 1 97.44 137 LEU B O 1
ATOM 3347 N N . PRO B 1 138 ? -8.617 -5.609 18.344 1 93.75 138 PRO B N 1
ATOM 3348 C CA . PRO B 1 138 ? -8.141 -6.758 19.125 1 93.75 138 PRO B CA 1
ATOM 3349 C C . PRO B 1 138 ? -6.676 -7.094 18.844 1 93.75 138 PRO B C 1
ATOM 3351 O O . PRO B 1 138 ? -5.973 -7.59 19.734 1 93.75 138 PRO B O 1
ATOM 3354 N N . ASP B 1 139 ? -6.258 -6.836 17.641 1 94.94 139 ASP B N 1
ATOM 3355 C CA . ASP B 1 139 ? -4.891 -7.16 17.25 1 94.94 139 ASP B CA 1
ATOM 3356 C C . ASP B 1 139 ? -3.975 -5.949 17.406 1 94.94 139 ASP B C 1
ATOM 3358 O O . ASP B 1 139 ? -4.426 -4.805 17.312 1 94.94 139 ASP B O 1
ATOM 3362 N N . ARG B 1 140 ? -2.756 -6.258 17.672 1 88.75 140 ARG B N 1
ATOM 3363 C CA . ARG B 1 140 ? -1.727 -5.23 17.766 1 88.75 140 ARG B CA 1
ATOM 3364 C C . ARG B 1 140 ? -0.753 -5.324 16.594 1 88.75 140 ARG B C 1
ATOM 3366 O O . ARG B 1 140 ? -0.546 -6.406 16.031 1 88.75 140 ARG B O 1
ATOM 3373 N N . ASP B 1 141 ? -0.369 -4.117 16.172 1 91.56 141 ASP B N 1
ATOM 3374 C CA . ASP B 1 141 ? 0.777 -4.141 15.258 1 91.56 141 ASP B CA 1
ATOM 3375 C C . ASP B 1 141 ? 2.053 -3.707 15.984 1 91.56 141 ASP B C 1
ATOM 3377 O O . ASP B 1 141 ? 2.051 -3.521 17.203 1 91.56 141 ASP B O 1
ATOM 3381 N N . GLY B 1 142 ? 3.154 -3.723 15.344 1 93.06 142 GLY B N 1
ATOM 3382 C CA . GLY B 1 142 ? 4.426 -3.48 16.016 1 93.06 142 GLY B CA 1
ATOM 3383 C C . GLY B 1 142 ? 4.754 -2.006 16.156 1 93.06 142 GLY B C 1
ATOM 3384 O O . GLY B 1 142 ? 5.75 -1.644 16.781 1 93.06 142 GLY B O 1
ATOM 3385 N N . TRP B 1 143 ? 3.861 -1.079 15.711 1 95.25 143 TRP B N 1
ATOM 3386 C CA . TRP B 1 143 ? 4.211 0.334 15.602 1 95.25 143 TRP B CA 1
ATOM 3387 C C . TRP B 1 143 ? 3.68 1.117 16.797 1 95.25 143 TRP B C 1
ATOM 3389 O O . TRP B 1 143 ? 4.102 2.248 17.047 1 95.25 143 TRP B O 1
ATOM 3399 N N . ALA B 1 144 ? 2.734 0.53 17.516 1 96.5 144 ALA B N 1
ATOM 3400 C CA . ALA B 1 144 ? 2.123 1.188 18.672 1 96.5 144 ALA B CA 1
ATOM 3401 C C . ALA B 1 144 ? 1.735 0.17 19.734 1 96.5 144 ALA B C 1
ATOM 3403 O O . ALA B 1 144 ? 1.494 -1 19.438 1 96.5 144 ALA B O 1
ATOM 3404 N N . ALA B 1 145 ? 1.647 0.636 20.953 1 96.56 145 ALA B N 1
ATOM 3405 C CA . ALA B 1 145 ? 1.196 -0.242 22.031 1 96.56 145 ALA B CA 1
ATOM 3406 C C . ALA B 1 145 ? -0.239 -0.704 21.797 1 96.56 145 ALA B C 1
ATOM 3408 O O . ALA B 1 145 ? -0.591 -1.843 22.109 1 96.56 145 ALA B O 1
ATOM 3409 N N . GLN B 1 146 ? -1.046 0.195 21.312 1 97.25 146 GLN B N 1
ATOM 3410 C CA . GLN B 1 146 ? -2.424 -0.097 20.922 1 97.25 146 GLN B C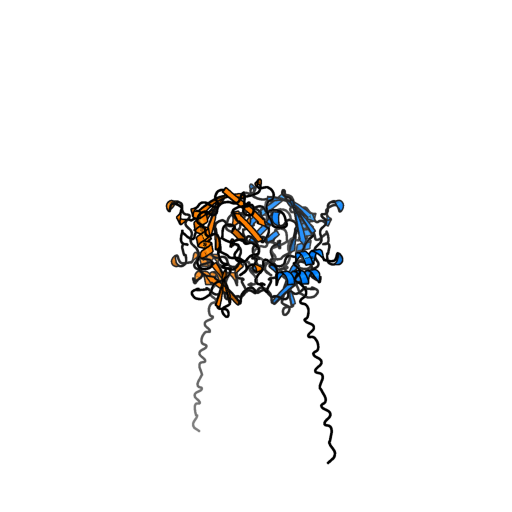A 1
ATOM 3411 C C . GLN B 1 146 ? -2.807 0.64 19.641 1 97.25 146 GLN B C 1
ATOM 3413 O O . GLN B 1 146 ? -2.328 1.747 19.391 1 97.25 146 GLN B O 1
ATOM 3418 N N . THR B 1 147 ? -3.645 -0.037 18.859 1 98.19 147 THR B N 1
ATOM 3419 C CA . THR B 1 147 ? -4.168 0.592 17.656 1 98.19 147 THR B CA 1
ATOM 3420 C C . THR B 1 147 ? -5.691 0.535 17.625 1 98.19 147 THR B C 1
ATOM 3422 O O . THR B 1 147 ? -6.297 -0.302 18.297 1 98.19 147 THR B O 1
ATOM 3425 N N . GLY B 1 148 ? -6.301 1.42 16.906 1 98.5 148 GLY B N 1
ATOM 3426 C CA . GLY B 1 148 ? -7.742 1.484 16.734 1 98.5 148 GLY B CA 1
ATOM 3427 C C . GLY B 1 148 ? -8.18 2.633 15.844 1 98.5 148 GLY B C 1
ATOM 3428 O O . GLY B 1 148 ? -7.445 3.039 14.938 1 98.5 148 GLY B O 1
ATOM 3429 N N . PHE B 1 149 ? -9.43 3.053 16.047 1 98.81 149 PHE B N 1
ATOM 3430 C CA . PHE B 1 149 ? -9.992 4.121 15.234 1 98.81 149 PHE B CA 1
ATOM 3431 C C . PHE B 1 149 ? -10.695 5.152 16.109 1 98.81 149 PHE B C 1
ATOM 3433 O O . PHE B 1 149 ? -11.273 4.812 17.141 1 98.81 149 PHE B O 1
ATOM 3440 N N . VAL B 1 150 ? -10.586 6.359 15.703 1 98.5 150 VAL B N 1
ATOM 3441 C CA . VAL B 1 150 ? -11.383 7.457 16.25 1 98.5 150 VAL B CA 1
ATOM 3442 C C . VAL B 1 150 ? -12.125 8.164 15.117 1 98.5 150 VAL B C 1
ATOM 3444 O O . VAL B 1 150 ? -11.5 8.75 14.227 1 98.5 150 VAL B O 1
ATOM 3447 N N . ASP B 1 151 ? -13.414 8.055 15.102 1 97.69 151 ASP B N 1
ATOM 3448 C CA . ASP B 1 151 ? -14.258 8.719 14.109 1 97.69 151 ASP B CA 1
ATOM 3449 C C . ASP B 1 151 ? -13.773 8.414 12.688 1 97.69 151 ASP B C 1
ATOM 3451 O O . ASP B 1 151 ? -13.68 9.32 11.859 1 97.69 151 ASP B O 1
ATOM 3455 N N . GLY B 1 152 ? -13.43 7.199 12.492 1 98.44 152 GLY B N 1
ATOM 3456 C CA . GLY B 1 152 ? -13.07 6.746 11.164 1 98.44 152 GLY B CA 1
ATOM 3457 C C . GLY B 1 152 ? -11.586 6.898 10.859 1 98.44 152 GLY B C 1
ATOM 3458 O O . GLY B 1 152 ? -11.109 6.449 9.812 1 98.44 152 GLY B O 1
ATOM 3459 N N . PHE B 1 153 ? -10.82 7.527 11.758 1 98.88 153 PHE B N 1
ATOM 3460 C CA . PHE B 1 153 ? -9.398 7.738 11.539 1 98.88 153 PHE B CA 1
ATOM 3461 C C . PHE B 1 153 ? -8.578 6.652 12.227 1 98.88 153 PHE B C 1
ATOM 3463 O O . P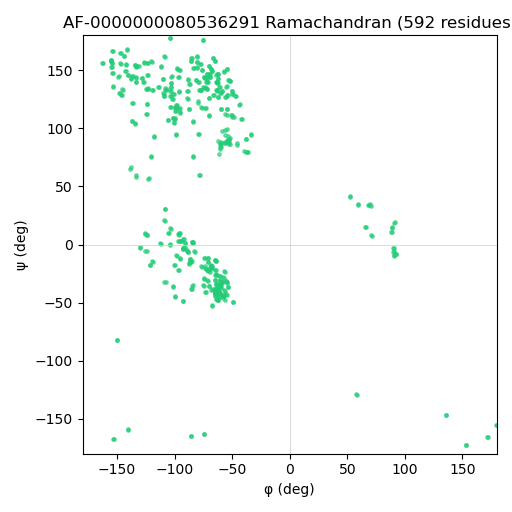HE B 1 153 ? -8.797 6.348 13.398 1 98.88 153 PHE B O 1
ATOM 3470 N N . PRO B 1 154 ? -7.617 6.047 11.516 1 98.94 154 PRO B N 1
ATOM 3471 C CA . PRO B 1 154 ? -6.727 5.07 12.148 1 98.94 154 PRO B CA 1
ATOM 3472 C C . PRO B 1 154 ? -5.727 5.719 13.109 1 98.94 154 PRO B C 1
ATOM 3474 O O . PRO B 1 154 ? -5.078 6.707 12.758 1 98.94 154 PRO B O 1
ATOM 3477 N N . VAL B 1 155 ? -5.598 5.113 14.305 1 98.81 155 VAL B N 1
ATOM 3478 C CA . VAL B 1 155 ? -4.766 5.758 15.32 1 98.81 155 VAL B CA 1
ATOM 3479 C C . VAL B 1 155 ? -3.887 4.715 16 1 98.81 155 VAL B C 1
ATOM 3481 O O . VAL B 1 155 ? -4.273 3.551 16.125 1 98.81 155 VAL B O 1
ATOM 3484 N N . GLY B 1 156 ? -2.676 5.137 16.344 1 98.38 156 GLY B N 1
ATOM 3485 C CA . GLY B 1 156 ? -1.886 4.492 17.391 1 98.38 156 GLY B CA 1
ATOM 3486 C C . GLY B 1 156 ? -1.976 5.188 18.734 1 98.38 156 GLY B C 1
ATOM 3487 O O . GLY B 1 156 ? -2.254 6.387 18.797 1 98.38 156 GLY B O 1
ATOM 3488 N N . GLN B 1 157 ? -1.812 4.398 19.75 1 97.44 157 GLN B N 1
ATOM 3489 C CA . GLN B 1 157 ? -1.808 4.98 21.094 1 97.44 157 GLN B CA 1
ATOM 3490 C C . GLN B 1 157 ? -0.791 4.289 22 1 97.44 157 GLN B C 1
ATOM 3492 O O . GLN B 1 157 ? -0.442 3.129 21.766 1 97.44 157 GLN B O 1
ATOM 3497 N N . ASP B 1 158 ? -0.305 5.023 22.859 1 96.88 158 ASP B N 1
ATOM 3498 C CA . ASP B 1 158 ? 0.465 4.562 24 1 96.88 158 ASP B CA 1
ATOM 3499 C C . ASP B 1 158 ? -0.227 4.934 25.312 1 96.88 158 ASP B C 1
ATOM 3501 O O . ASP B 1 158 ? 0.011 6.012 25.859 1 96.88 158 ASP B O 1
ATOM 3505 N N . PRO B 1 159 ? -1.004 4.023 25.797 1 95.56 159 PRO B N 1
ATOM 3506 C CA . PRO B 1 159 ? -1.776 4.344 27 1 95.56 159 PRO B CA 1
ATOM 3507 C C . PRO B 1 159 ? -0.89 4.695 28.203 1 95.56 159 PRO B C 1
ATOM 3509 O O . PRO B 1 159 ? -1.265 5.531 29.016 1 95.56 159 PRO B O 1
ATOM 3512 N N . GLN B 1 160 ? 0.198 4.09 28.297 1 96.81 160 GLN B N 1
ATOM 3513 C CA . GLN B 1 160 ? 1.102 4.379 29.406 1 96.81 160 GLN B CA 1
ATOM 3514 C C . GLN B 1 160 ? 1.616 5.812 29.344 1 96.81 160 GLN B C 1
ATOM 3516 O O . GLN B 1 160 ? 1.681 6.508 30.359 1 96.81 160 GLN B O 1
ATOM 3521 N N . ALA B 1 161 ? 1.898 6.273 28.156 1 97.38 161 ALA B N 1
ATOM 3522 C CA . ALA B 1 161 ? 2.402 7.633 27.953 1 97.38 161 ALA B CA 1
ATOM 3523 C C . ALA B 1 161 ? 1.256 8.633 27.859 1 97.38 161 ALA B C 1
ATOM 3525 O O . ALA B 1 161 ? 1.479 9.844 27.875 1 97.38 161 ALA B O 1
ATOM 3526 N N . GLY B 1 162 ? 0.011 8.164 27.672 1 98.19 162 GLY B N 1
ATOM 3527 C CA . GLY B 1 162 ? -1.149 9.023 27.516 1 98.19 162 GLY B CA 1
ATOM 3528 C C . GLY B 1 162 ? -1.156 9.781 26.203 1 98.19 162 GLY B C 1
ATOM 3529 O O . GLY B 1 162 ? -1.514 10.961 26.156 1 98.19 162 GLY B O 1
ATOM 3530 N N . LYS B 1 163 ? -0.633 9.117 25.141 1 98.38 163 LYS B N 1
ATOM 3531 C CA . LYS B 1 163 ? -0.502 9.766 23.844 1 98.38 163 LYS B CA 1
ATOM 3532 C C . LYS B 1 163 ? -1.229 8.977 22.766 1 98.38 163 LYS B C 1
ATOM 3534 O O . LYS B 1 163 ? -1.313 7.746 22.828 1 98.38 163 LYS B O 1
ATOM 3539 N N . ALA B 1 164 ? -1.782 9.68 21.812 1 98.75 164 ALA B N 1
ATOM 3540 C CA . ALA B 1 164 ? -2.385 9.125 20.609 1 98.75 164 ALA B CA 1
ATOM 3541 C C . ALA B 1 164 ? -1.946 9.898 19.375 1 98.75 164 ALA B C 1
ATOM 3543 O O . ALA B 1 164 ? -1.574 11.07 19.469 1 98.75 164 ALA B O 1
ATOM 3544 N N . TRP B 1 165 ? -1.971 9.281 18.266 1 98.81 165 TRP B N 1
ATOM 3545 C CA . TRP B 1 165 ? -1.574 9.906 17 1 98.81 165 TRP B CA 1
ATOM 3546 C C . TRP B 1 165 ? -2.258 9.227 15.82 1 98.81 165 TRP B C 1
ATOM 3548 O O . TRP B 1 165 ? -2.721 8.086 15.938 1 98.81 165 TRP B O 1
ATOM 3558 N N . LEU B 1 166 ? -2.389 9.914 14.734 1 98.94 166 LEU B N 1
ATOM 3559 C CA . LEU B 1 166 ? -2.865 9.32 13.492 1 98.94 166 LEU B CA 1
ATOM 3560 C C . LEU B 1 166 ? -1.788 8.445 12.859 1 98.94 166 LEU B C 1
ATOM 3562 O O . LEU B 1 166 ? -0.604 8.789 12.898 1 98.94 166 LEU B O 1
ATOM 3566 N N . ALA B 1 167 ? -2.246 7.336 12.258 1 98.88 167 ALA B N 1
ATOM 3567 C CA . ALA B 1 167 ? -1.32 6.41 11.617 1 98.88 167 ALA B CA 1
ATOM 3568 C C . ALA B 1 167 ? -1.244 6.672 10.109 1 98.88 167 ALA B C 1
ATOM 3570 O O . ALA B 1 167 ? -2.258 6.969 9.477 1 98.88 167 ALA B O 1
ATOM 3571 N N . HIS B 1 168 ? -0.072 6.516 9.539 1 98.88 168 HIS B N 1
ATOM 3572 C CA . HIS B 1 168 ? 0.174 6.777 8.125 1 98.88 168 HIS B CA 1
ATOM 3573 C C . HIS B 1 168 ? -0.332 5.633 7.258 1 98.88 168 HIS B C 1
ATOM 3575 O O . HIS B 1 168 ? 0.426 5.066 6.465 1 98.88 168 HIS B O 1
ATOM 3581 N N . CYS B 1 169 ? -1.598 5.344 7.316 1 98.94 169 CYS B N 1
ATOM 3582 C CA . CYS B 1 169 ? -2.23 4.305 6.508 1 98.94 169 CYS B CA 1
ATOM 3583 C C . CYS B 1 169 ? -2.512 4.812 5.098 1 98.94 169 CYS B C 1
ATOM 3585 O O . CYS B 1 169 ? -2.463 6.02 4.844 1 98.94 169 CYS B O 1
ATOM 3587 N N . TYR B 1 170 ? -2.732 3.891 4.16 1 98.94 170 TYR B N 1
ATOM 3588 C CA . TYR B 1 170 ? -3.156 4.207 2.801 1 98.94 170 TYR B CA 1
ATOM 3589 C C . TYR B 1 170 ? -4.305 5.207 2.809 1 98.94 170 TYR B C 1
ATOM 3591 O O . TYR B 1 170 ? -5.273 5.043 3.553 1 98.94 170 TYR B O 1
ATOM 3599 N N . GLY B 1 171 ? -4.148 6.309 2.041 1 98.94 171 GLY B N 1
ATOM 3600 C CA . GLY B 1 171 ? -5.223 7.277 1.879 1 98.94 171 GLY B CA 1
ATOM 3601 C C . GLY B 1 171 ? -5.16 8.414 2.883 1 98.94 171 GLY B C 1
ATOM 3602 O O . GLY B 1 171 ? -5.906 9.391 2.773 1 98.94 171 GLY B O 1
ATOM 3603 N N . MET B 1 172 ? -4.277 8.305 3.863 1 99 172 MET B N 1
ATOM 3604 C CA . MET B 1 172 ? -4.145 9.383 4.84 1 99 172 MET B CA 1
ATOM 3605 C C . MET B 1 172 ? -3.48 10.609 4.219 1 99 172 MET B C 1
ATOM 3607 O O . MET B 1 172 ? -2.637 10.477 3.328 1 99 172 MET B O 1
ATOM 3611 N N . LEU B 1 173 ? -3.887 11.758 4.68 1 99 173 LEU B N 1
ATOM 3612 C CA . LEU B 1 173 ? -3.385 13.055 4.238 1 99 173 LEU B CA 1
ATOM 3613 C C . LEU B 1 173 ? -2.391 13.625 5.246 1 99 173 LEU B C 1
ATOM 3615 O O . LEU B 1 173 ? -2.719 13.797 6.422 1 99 173 LEU B O 1
ATOM 3619 N N . GLY B 1 174 ? -1.215 13.953 4.738 1 98.94 174 GLY B N 1
ATOM 3620 C CA . GLY B 1 174 ? -0.199 14.539 5.594 1 98.94 174 GLY B CA 1
ATOM 3621 C C . GLY B 1 174 ? 0.234 15.922 5.141 1 98.94 174 GLY B C 1
ATOM 3622 O O . GLY B 1 174 ? 0.036 16.297 3.98 1 98.94 174 GLY B O 1
ATOM 3623 N N . ALA B 1 175 ? 0.768 16.672 6.094 1 98.94 175 ALA B N 1
ATOM 3624 C CA . ALA B 1 175 ? 1.314 18 5.84 1 98.94 175 ALA B CA 1
ATOM 3625 C C . ALA B 1 175 ? 2.836 17.969 5.742 1 98.94 175 ALA B C 1
ATOM 3627 O O . ALA B 1 175 ? 3.527 17.844 6.758 1 98.94 175 ALA B O 1
ATOM 3628 N N . GLY B 1 176 ? 3.262 18.078 4.523 1 98.62 176 GLY B N 1
ATOM 3629 C CA . GLY B 1 176 ? 4.695 18 4.297 1 98.62 176 GLY B CA 1
ATOM 3630 C C . GLY B 1 176 ? 5.488 18.984 5.133 1 98.62 176 GLY B C 1
ATOM 3631 O O . GLY B 1 176 ? 5.016 20.094 5.41 1 98.62 176 GLY B O 1
ATOM 3632 N N . ARG B 1 177 ? 6.711 18.562 5.422 1 97.69 177 ARG B N 1
ATOM 3633 C CA . ARG B 1 177 ? 7.582 19.422 6.207 1 97.69 177 ARG B CA 1
ATOM 3634 C C . ARG B 1 177 ? 9.031 19.312 5.746 1 97.69 177 ARG B C 1
ATOM 3636 O O . ARG B 1 177 ? 9.383 18.375 5.023 1 97.69 177 ARG B O 1
ATOM 3643 N N . SER B 1 178 ? 9.789 20.328 6.16 1 96.69 178 SER B N 1
ATOM 3644 C CA . SER B 1 178 ? 11.242 20.25 6.074 1 96.69 178 SER B CA 1
ATOM 3645 C C . SER B 1 178 ? 11.836 19.562 7.297 1 96.69 178 SER B C 1
ATOM 3647 O O . SER B 1 178 ? 11.148 18.797 7.977 1 96.69 178 SER B O 1
ATOM 3649 N N . ASN B 1 179 ? 13.117 19.703 7.477 1 96.94 179 ASN B N 1
ATOM 3650 C CA . ASN B 1 179 ? 13.781 19.031 8.578 1 96.94 179 ASN B CA 1
ATOM 3651 C C . ASN B 1 179 ? 13.258 19.5 9.93 1 96.94 179 ASN B C 1
ATOM 3653 O O . ASN B 1 179 ? 13.148 18.719 10.875 1 96.94 179 ASN B O 1
ATOM 3657 N N . GLU B 1 180 ? 12.938 20.75 9.992 1 97.19 180 GLU B N 1
ATOM 3658 C CA . GLU B 1 180 ? 12.445 21.281 11.258 1 97.19 180 GLU B CA 1
ATOM 3659 C C . GLU B 1 180 ? 11.047 20.766 11.57 1 97.19 180 GLU B C 1
ATOM 3661 O O . GLU B 1 180 ? 10.18 20.719 10.695 1 97.19 180 GLU B O 1
ATOM 3666 N N . GLU B 1 181 ? 10.75 20.438 12.812 1 97.12 181 GLU B N 1
ATOM 3667 C CA . GLU B 1 181 ? 9.492 19.812 13.219 1 97.12 181 GLU B CA 1
ATOM 3668 C C . GLU B 1 181 ? 8.312 20.75 12.992 1 97.12 181 GLU B C 1
ATOM 3670 O O . GLU B 1 181 ? 7.195 20.297 12.727 1 97.12 181 GLU B O 1
ATOM 3675 N N . ASP B 1 182 ? 8.594 22.031 13.094 1 98.06 182 ASP B N 1
ATOM 3676 C CA . ASP B 1 182 ? 7.508 23.016 13.016 1 98.06 182 ASP B CA 1
ATOM 3677 C C . ASP B 1 182 ? 7.555 23.781 11.695 1 98.06 182 ASP B C 1
ATOM 3679 O O . ASP B 1 182 ? 7.129 24.938 11.633 1 98.06 182 ASP B O 1
ATOM 3683 N N . SER B 1 183 ? 8.039 23.125 10.68 1 97.5 183 SER B N 1
ATOM 3684 C CA . SER B 1 183 ? 8.211 23.812 9.406 1 97.5 183 SER B CA 1
ATOM 3685 C C . SER B 1 183 ? 6.938 23.75 8.57 1 97.5 183 SER B C 1
ATOM 3687 O O . SER B 1 183 ? 6.797 24.484 7.59 1 97.5 183 SER B O 1
ATOM 3689 N N . SER B 1 184 ? 6.023 22.875 8.875 1 98.44 184 SER B N 1
ATOM 3690 C CA . SER B 1 184 ? 4.809 22.719 8.078 1 98.44 184 SER B CA 1
ATOM 3691 C C . SER B 1 184 ? 3.721 23.688 8.539 1 98.44 184 SER B C 1
ATOM 3693 O O . SER B 1 184 ? 3.486 23.844 9.742 1 98.44 184 SER B O 1
ATOM 3695 N N . ILE B 1 185 ? 3.057 24.266 7.535 1 98.5 185 ILE B N 1
ATOM 3696 C CA . ILE B 1 185 ? 1.906 25.094 7.879 1 98.5 185 ILE B CA 1
ATOM 3697 C C . ILE B 1 185 ? 0.668 24.578 7.141 1 98.5 185 ILE B C 1
ATOM 3699 O O . ILE B 1 185 ? -0.348 25.281 7.07 1 98.5 185 ILE B O 1
ATOM 3703 N N . GLY B 1 186 ? 0.758 23.422 6.465 1 98.81 186 GLY B N 1
ATOM 3704 C CA . GLY B 1 186 ? -0.387 22.797 5.824 1 98.81 186 GLY B CA 1
ATOM 3705 C C . GLY B 1 186 ? -0.597 23.266 4.395 1 98.81 186 GLY B C 1
ATOM 3706 O O . GLY B 1 186 ? -1.659 23.047 3.811 1 98.81 186 GLY B O 1
ATOM 3707 N N . ALA B 1 187 ? 0.425 23.938 3.812 1 98.81 187 ALA B N 1
ATOM 3708 C CA . ALA B 1 187 ? 0.316 24.391 2.432 1 98.81 187 ALA B CA 1
ATOM 3709 C C . ALA B 1 187 ? 0.712 23.297 1.449 1 98.81 187 ALA B C 1
ATOM 3711 O O . ALA B 1 187 ? 0.176 23.219 0.342 1 98.81 187 ALA B O 1
ATOM 3712 N N . GLU B 1 188 ? 1.72 22.531 1.804 1 98.81 188 GLU B N 1
ATOM 3713 C CA . GLU B 1 188 ? 2.148 21.359 1.054 1 98.81 188 GLU B CA 1
ATOM 3714 C C . GLU B 1 188 ? 1.59 20.078 1.67 1 98.81 188 GLU B C 1
ATOM 3716 O O . GLU B 1 188 ? 1.865 19.766 2.832 1 98.81 188 GLU B O 1
ATOM 3721 N N . LEU B 1 189 ? 0.818 19.375 0.859 1 98.94 189 LEU B N 1
ATOM 3722 C CA . LEU B 1 189 ? 0.118 18.203 1.373 1 98.94 189 LEU B CA 1
ATOM 3723 C C . LEU B 1 189 ? 0.477 16.953 0.568 1 98.94 189 LEU B C 1
ATOM 3725 O O . LEU B 1 189 ? 0.946 17.062 -0.567 1 98.94 189 LEU B O 1
ATOM 3729 N N . TYR B 1 190 ? 0.334 15.773 1.146 1 98.94 190 TYR B N 1
ATOM 3730 C CA . TYR B 1 190 ? 0.542 14.516 0.445 1 98.94 190 TYR B CA 1
ATOM 3731 C C . TYR B 1 190 ? -0.47 13.469 0.895 1 98.94 190 TYR B C 1
ATOM 3733 O O . TYR B 1 190 ? -1.023 13.562 1.992 1 98.94 190 TYR B O 1
ATOM 3741 N N . VAL B 1 191 ? -0.731 12.508 0.033 1 99 191 VAL B N 1
ATOM 3742 C CA . VAL B 1 191 ? -1.576 11.359 0.327 1 99 191 VAL B CA 1
ATOM 3743 C C . VAL B 1 191 ? -0.767 10.07 0.176 1 99 191 VAL B C 1
ATOM 3745 O O . VAL B 1 191 ? -0.027 9.906 -0.797 1 99 191 VAL B O 1
ATOM 3748 N N . VAL B 1 192 ? -0.891 9.188 1.161 1 98.94 192 VAL B N 1
ATOM 3749 C CA . VAL B 1 192 ? -0.217 7.891 1.104 1 98.94 192 VAL B CA 1
ATOM 3750 C C . VAL B 1 192 ? -0.875 7.012 0.041 1 98.94 192 VAL B C 1
ATOM 3752 O O . VAL B 1 192 ? -2.084 6.773 0.086 1 98.94 192 VAL B O 1
ATOM 3755 N N . THR B 1 193 ? -0.08 6.469 -0.933 1 98.88 193 THR B N 1
ATOM 3756 C CA . THR B 1 193 ? -0.646 5.738 -2.062 1 98.88 193 THR B CA 1
ATOM 3757 C C . THR B 1 193 ? -0.031 4.348 -2.17 1 98.88 193 THR B C 1
ATOM 3759 O O . THR B 1 193 ? -0.174 3.678 -3.195 1 98.88 193 THR B O 1
ATOM 3762 N N . GLY B 1 194 ? 0.727 3.877 -1.228 1 98.5 194 GLY B N 1
ATOM 3763 C CA . GLY B 1 194 ? 1.373 2.574 -1.222 1 98.5 194 GLY B CA 1
ATOM 3764 C C . GLY B 1 194 ? 1.359 1.906 0.141 1 98.5 194 GLY B C 1
ATOM 3765 O O . GLY B 1 194 ? 0.458 2.146 0.946 1 98.5 194 GLY B O 1
ATOM 3766 N N . GLN B 1 195 ? 2.279 0.954 0.328 1 98.62 195 GLN B N 1
ATOM 3767 C CA . GLN B 1 195 ? 2.473 0.351 1.643 1 98.62 195 GLN B CA 1
ATOM 3768 C C . GLN B 1 195 ? 2.627 1.421 2.721 1 98.62 195 GLN B C 1
ATOM 3770 O O . GLN B 1 195 ? 3.389 2.375 2.551 1 98.62 195 GLN B O 1
ATOM 3775 N N . SER B 1 196 ? 1.849 1.262 3.781 1 98.69 196 SER B N 1
ATOM 3776 C CA . SER B 1 196 ? 1.794 2.264 4.84 1 98.69 196 SER B CA 1
ATOM 3777 C C . SER B 1 196 ? 3.184 2.564 5.391 1 98.69 196 SER B C 1
ATOM 3779 O O . SER B 1 196 ? 3.82 1.695 5.992 1 98.69 196 SER B O 1
ATOM 3781 N N . PRO B 1 197 ? 3.637 3.803 5.223 1 98.44 197 PRO B N 1
ATOM 3782 C CA . PRO B 1 197 ? 4.953 4.172 5.754 1 98.44 197 PRO B CA 1
ATOM 3783 C C . PRO B 1 197 ? 4.902 4.562 7.227 1 98.44 197 PRO B C 1
ATOM 3785 O O . PRO B 1 197 ? 5.176 5.715 7.574 1 98.44 197 PRO B O 1
ATOM 3788 N N . ARG B 1 198 ? 4.789 3.65 8.078 1 98 198 ARG B N 1
ATOM 3789 C CA . ARG B 1 198 ? 4.469 3.865 9.484 1 98 198 ARG B CA 1
ATOM 3790 C C . ARG B 1 198 ? 5.664 4.43 10.242 1 98 198 ARG B C 1
ATOM 3792 O O . ARG B 1 198 ? 5.523 4.918 11.359 1 98 198 ARG B O 1
ATOM 3799 N N . GLN B 1 199 ? 6.852 4.391 9.57 1 97.25 199 GLN B N 1
ATOM 3800 C CA . GLN B 1 199 ? 8.008 5.043 10.172 1 97.25 199 GLN B CA 1
ATOM 3801 C C . GLN B 1 199 ? 7.801 6.555 10.266 1 97.25 199 GLN B C 1
ATOM 3803 O O . GLN B 1 199 ? 8.523 7.242 10.984 1 97.25 199 GLN B O 1
ATOM 3808 N N . LEU B 1 200 ? 6.812 7.066 9.594 1 98.25 200 LEU B N 1
ATOM 3809 C CA . LEU B 1 200 ? 6.52 8.492 9.617 1 98.25 200 LEU B CA 1
ATOM 3810 C C . LEU B 1 200 ? 5.609 8.844 10.797 1 98.25 200 LEU B C 1
ATOM 3812 O O . LEU B 1 200 ? 5.445 10.016 11.133 1 98.25 200 LEU B O 1
ATOM 3816 N N . ASP B 1 201 ? 4.996 7.805 11.391 1 98.31 201 ASP B N 1
ATOM 3817 C CA . ASP B 1 201 ? 4.176 8.07 12.57 1 98.31 201 ASP B CA 1
ATOM 3818 C C . ASP B 1 201 ? 4.938 8.914 13.586 1 98.31 201 ASP B C 1
ATOM 3820 O O . ASP B 1 201 ? 6.109 8.656 13.867 1 98.31 201 ASP B O 1
ATOM 3824 N N . ARG B 1 202 ? 4.203 9.953 14.047 1 97.75 202 ARG B N 1
ATOM 3825 C CA . ARG B 1 202 ? 4.703 10.836 15.102 1 97.75 202 ARG B CA 1
ATOM 3826 C C . ARG B 1 202 ? 5.914 11.633 14.617 1 97.75 202 ARG B C 1
ATOM 3828 O O . ARG B 1 202 ? 6.68 12.156 15.43 1 97.75 202 ARG B O 1
ATOM 3835 N N . ASN B 1 203 ? 6.152 11.68 13.352 1 98.31 203 ASN B N 1
ATOM 3836 C CA . ASN B 1 203 ? 7.238 12.484 12.797 1 98.31 203 ASN B CA 1
ATOM 3837 C C . ASN B 1 203 ? 6.719 13.516 11.797 1 98.31 203 ASN B C 1
ATOM 3839 O O . ASN B 1 203 ? 7.43 14.453 11.438 1 98.31 203 ASN B O 1
ATOM 3843 N N . ILE B 1 204 ? 5.535 13.336 11.305 1 98.62 204 ILE B N 1
ATOM 3844 C CA . ILE B 1 204 ? 4.875 14.289 10.422 1 98.62 204 ILE B CA 1
ATOM 3845 C C . ILE B 1 204 ? 3.408 14.438 10.82 1 98.62 204 ILE B C 1
ATOM 3847 O O . ILE B 1 204 ? 2.762 13.461 11.211 1 98.62 204 ILE B O 1
ATOM 3851 N N . THR B 1 205 ? 2.918 15.656 10.703 1 98.88 205 THR B N 1
ATOM 3852 C CA . THR B 1 205 ? 1.526 15.922 11.047 1 98.88 205 THR B CA 1
ATOM 3853 C C . THR B 1 205 ? 0.585 15.352 9.992 1 98.88 205 THR B C 1
ATOM 3855 O O . THR B 1 205 ? 0.653 15.734 8.82 1 98.88 205 THR B O 1
ATOM 3858 N N . LEU B 1 206 ? -0.238 14.406 10.422 1 98.94 206 LEU B N 1
ATOM 3859 C CA . LEU B 1 206 ? -1.361 13.977 9.594 1 98.94 206 LEU B CA 1
ATOM 3860 C C . LEU B 1 206 ? -2.592 14.836 9.867 1 98.94 206 LEU B C 1
ATOM 3862 O O . LEU B 1 206 ? -2.863 15.203 11.008 1 98.94 206 LEU B O 1
ATOM 3866 N N . VAL B 1 207 ? -3.352 15.133 8.703 1 99 207 VAL B N 1
ATOM 3867 C CA . VAL B 1 207 ? -4.355 16.188 8.844 1 99 207 VAL B CA 1
ATOM 3868 C C . VAL B 1 207 ? -5.699 15.688 8.305 1 99 207 VAL B C 1
ATOM 3870 O O . VAL B 1 207 ? -6.703 16.406 8.367 1 99 207 VAL B O 1
ATOM 3873 N N . GLY B 1 208 ? -5.758 14.461 7.766 1 98.94 208 GLY B N 1
ATOM 3874 C CA . GLY B 1 208 ? -7.008 13.969 7.211 1 98.94 208 GLY B CA 1
ATOM 3875 C C . GLY B 1 208 ? -6.852 12.664 6.461 1 98.94 208 GLY B C 1
ATOM 3876 O O . GLY B 1 208 ? -5.863 11.953 6.641 1 98.94 208 GLY B O 1
ATOM 3877 N N . ARG B 1 209 ? -7.926 12.32 5.668 1 98.94 209 ARG B N 1
ATOM 3878 C CA . ARG B 1 209 ? -7.926 11.102 4.863 1 98.94 209 ARG B CA 1
ATOM 3879 C C . ARG B 1 209 ? -8.859 11.242 3.664 1 98.94 209 ARG B C 1
ATOM 3881 O O . ARG B 1 209 ? -9.859 11.961 3.727 1 98.94 209 ARG B O 1
ATOM 3888 N N . VAL B 1 210 ? -8.578 10.539 2.633 1 99 210 VAL B N 1
ATOM 3889 C CA . VAL B 1 210 ? -9.43 10.5 1.45 1 99 210 VAL B CA 1
ATOM 3890 C C . VAL B 1 210 ? -10.625 9.578 1.706 1 99 210 VAL B C 1
ATOM 3892 O O . VAL B 1 210 ? -10.461 8.461 2.195 1 99 210 VAL B O 1
ATOM 3895 N N . LEU B 1 211 ? -11.789 10.055 1.359 1 98.88 211 LEU B N 1
ATOM 3896 C CA . LEU B 1 211 ? -13.008 9.266 1.502 1 98.88 211 LEU B CA 1
ATOM 3897 C C . LEU B 1 211 ? -13.43 8.672 0.163 1 98.88 211 LEU B C 1
ATOM 3899 O O . LEU B 1 211 ? -13.992 7.578 0.115 1 98.88 211 LEU B O 1
ATOM 3903 N N . LYS B 1 212 ? -13.219 9.414 -0.829 1 98.5 212 LYS B N 1
ATOM 3904 C CA . LYS B 1 212 ? -13.641 9.047 -2.18 1 98.5 212 LYS B CA 1
ATOM 3905 C C . LYS B 1 212 ? -12.68 9.609 -3.225 1 98.5 212 LYS B C 1
ATOM 3907 O O . LYS B 1 212 ? -12.148 10.711 -3.061 1 98.5 212 LYS B O 1
ATOM 3912 N N . GLY B 1 213 ? -12.508 8.781 -4.305 1 98.5 213 GLY B N 1
ATOM 3913 C CA . GLY B 1 213 ? -11.695 9.266 -5.414 1 98.5 213 GLY B CA 1
ATOM 3914 C C . GLY B 1 213 ? -10.227 8.914 -5.281 1 98.5 213 GLY B C 1
ATOM 3915 O O . GLY B 1 213 ? -9.383 9.523 -5.934 1 98.5 213 GLY B O 1
ATOM 3916 N N . MET B 1 214 ? -9.898 7.945 -4.449 1 98.75 214 MET B N 1
ATOM 3917 C CA . MET B 1 214 ? -8.508 7.574 -4.211 1 98.75 214 MET B CA 1
ATOM 3918 C C . MET B 1 214 ? -7.824 7.16 -5.508 1 98.75 214 MET B C 1
ATOM 3920 O O . MET B 1 214 ? -6.633 7.41 -5.695 1 98.75 214 MET B O 1
ATOM 3924 N N . GLU B 1 215 ? -8.57 6.57 -6.418 1 98.25 215 GLU B N 1
ATOM 3925 C CA . GLU B 1 215 ? -8.016 6.055 -7.668 1 98.25 215 GLU B CA 1
ATOM 3926 C C . GLU B 1 215 ? -7.465 7.188 -8.531 1 98.25 215 GLU B C 1
ATOM 3928 O O . GLU B 1 215 ? -6.559 6.969 -9.336 1 98.25 215 GLU B O 1
ATOM 3933 N N . LEU B 1 216 ? -7.965 8.391 -8.383 1 98.56 216 LEU B N 1
ATOM 3934 C CA . LEU B 1 216 ? -7.484 9.555 -9.125 1 98.56 216 LEU B CA 1
ATOM 3935 C C . LEU B 1 216 ? -6.109 9.984 -8.633 1 98.56 216 LEU B C 1
ATOM 3937 O O . LEU B 1 216 ? -5.387 10.695 -9.336 1 98.56 216 LEU B O 1
ATOM 3941 N N . LEU B 1 217 ? -5.777 9.586 -7.391 1 98.88 217 LEU B N 1
ATOM 3942 C CA . LEU B 1 217 ? -4.484 9.898 -6.801 1 98.88 217 LEU B CA 1
ATOM 3943 C C . LEU B 1 217 ? -3.533 8.711 -6.906 1 98.88 217 LEU B C 1
ATOM 3945 O O . LEU B 1 217 ? -2.391 8.859 -7.344 1 98.88 217 LEU B O 1
ATOM 3949 N N . SER B 1 218 ? -3.986 7.52 -6.609 1 98.69 218 SER B N 1
ATOM 3950 C CA . SER B 1 218 ? -3.146 6.328 -6.516 1 98.69 218 SER B CA 1
ATOM 3951 C C . SER B 1 218 ? -2.662 5.883 -7.891 1 98.69 218 SER B C 1
ATOM 3953 O O . SER B 1 218 ? -1.621 5.234 -8.008 1 98.69 218 SER B O 1
ATOM 3955 N N . ALA B 1 219 ? -3.377 6.293 -8.945 1 98.12 219 ALA B N 1
ATOM 3956 C CA . ALA B 1 219 ? -3 5.879 -10.289 1 98.12 219 ALA B CA 1
ATOM 3957 C C . ALA B 1 219 ? -2.309 7.012 -11.039 1 98.12 219 ALA B C 1
ATOM 3959 O O . ALA B 1 219 ? -2.166 6.961 -12.266 1 98.12 219 ALA B O 1
ATOM 3960 N N . THR B 1 220 ? -1.905 8.055 -10.289 1 98.56 220 THR B N 1
ATOM 3961 C CA . THR B 1 220 ? -1.121 9.125 -10.898 1 98.56 220 THR B CA 1
ATOM 3962 C C . THR B 1 220 ? 0.186 8.578 -11.469 1 98.56 220 THR B C 1
ATOM 3964 O O . THR B 1 220 ? 0.887 7.812 -10.805 1 98.56 220 THR B O 1
ATOM 3967 N N . PRO B 1 221 ? 0.479 8.938 -12.766 1 97.88 221 PRO B N 1
ATOM 3968 C CA . PRO B 1 221 ? 1.78 8.508 -13.281 1 97.88 221 PRO B CA 1
ATOM 3969 C C . PRO B 1 221 ? 2.938 8.898 -12.367 1 97.88 221 PRO B C 1
ATOM 3971 O O . PRO B 1 221 ? 2.938 9.992 -11.797 1 97.88 221 PRO B O 1
ATOM 3974 N N . ARG B 1 222 ? 3.859 7.973 -12.266 1 98.5 222 ARG B N 1
ATOM 3975 C CA . ARG B 1 222 ? 4.938 8.188 -11.305 1 98.5 222 ARG B CA 1
ATOM 3976 C C . ARG B 1 222 ? 6.016 9.094 -11.883 1 98.5 222 ARG B C 1
ATOM 3978 O O . ARG B 1 222 ? 6.305 9.047 -13.078 1 98.5 222 ARG B O 1
ATOM 3985 N N . GLY B 1 223 ? 6.531 9.969 -10.984 1 98.06 223 GLY B N 1
ATOM 3986 C CA . GLY B 1 223 ? 7.719 10.727 -11.336 1 98.06 223 GLY B CA 1
ATOM 3987 C C . GLY B 1 223 ? 8.992 9.898 -11.281 1 98.06 223 GLY B C 1
ATOM 3988 O O . GLY B 1 223 ? 8.977 8.75 -10.836 1 98.06 223 GLY B O 1
ATOM 3989 N N . PRO B 1 224 ? 10.055 10.508 -11.672 1 95.5 224 PRO B N 1
ATOM 3990 C CA . PRO B 1 224 ? 11.312 9.75 -11.734 1 95.5 224 PRO B CA 1
ATOM 3991 C C . PRO B 1 224 ? 11.945 9.539 -10.359 1 95.5 224 PRO B C 1
ATOM 3993 O O . PRO B 1 224 ? 11.617 10.258 -9.406 1 95.5 224 PRO B O 1
ATOM 3996 N N . ALA B 1 225 ? 12.758 8.453 -10.289 1 90.38 225 ALA B N 1
ATOM 3997 C CA . ALA B 1 225 ? 13.609 8.266 -9.125 1 90.38 225 ALA B CA 1
ATOM 3998 C C . ALA B 1 225 ? 14.531 9.469 -8.922 1 90.38 225 ALA B C 1
ATOM 4000 O O . ALA B 1 225 ? 14.891 10.156 -9.883 1 90.38 225 ALA B O 1
ATOM 4001 N N . PRO B 1 226 ? 14.867 9.758 -7.641 1 89.75 226 PRO B N 1
ATOM 4002 C CA . PRO B 1 226 ? 14.641 8.883 -6.484 1 89.75 226 PRO B CA 1
ATOM 4003 C C . PRO B 1 226 ? 13.383 9.266 -5.703 1 89.75 226 PRO B C 1
ATOM 4005 O O . PRO B 1 226 ? 12.867 8.453 -4.922 1 89.75 226 PRO B O 1
ATOM 4008 N N . MET B 1 227 ? 12.781 10.414 -6.035 1 94.62 227 MET B N 1
ATOM 4009 C CA . MET B 1 227 ? 11.781 10.883 -5.074 1 94.62 227 MET B CA 1
ATOM 4010 C C . MET B 1 227 ? 10.445 11.117 -5.758 1 94.62 227 MET B C 1
ATOM 4012 O O . MET B 1 227 ? 9.477 11.516 -5.109 1 94.62 227 MET B O 1
ATOM 4016 N N . GLY B 1 228 ? 10.375 10.992 -7.016 1 98 228 GLY B N 1
ATOM 4017 C CA . GLY B 1 228 ? 9.102 11.047 -7.711 1 98 228 GLY B CA 1
ATOM 4018 C C . GLY B 1 228 ? 8.688 12.453 -8.102 1 98 228 GLY B C 1
ATOM 4019 O O . GLY B 1 228 ? 7.535 12.688 -8.469 1 98 228 GLY B O 1
ATOM 4020 N N . PHE B 1 229 ? 9.609 13.453 -7.98 1 98.25 229 PHE B N 1
ATOM 4021 C CA . PHE B 1 229 ? 9.312 14.812 -8.422 1 98.25 229 PHE B CA 1
ATOM 4022 C C . PHE B 1 229 ? 9.359 14.914 -9.945 1 98.25 229 PHE B C 1
ATOM 4024 O O . PHE B 1 229 ? 10.305 14.422 -10.57 1 98.25 229 PHE B O 1
ATOM 4031 N N . TYR B 1 230 ? 8.367 15.578 -10.438 1 98.06 230 TYR B N 1
ATOM 4032 C CA . TYR B 1 230 ? 8.391 15.789 -11.883 1 98.06 230 TYR B CA 1
ATOM 4033 C C . TYR B 1 230 ? 9.375 16.891 -12.258 1 98.06 230 TYR B C 1
ATOM 4035 O O . TYR B 1 230 ? 9.336 17.984 -11.688 1 98.06 230 TYR B O 1
ATOM 4043 N N . GLN B 1 231 ? 10.141 16.562 -13.227 1 95.25 231 GLN B N 1
ATOM 4044 C CA . GLN B 1 231 ? 11.094 17.547 -13.719 1 95.25 231 GLN B CA 1
ATOM 4045 C C . GLN B 1 231 ? 10.453 18.484 -14.734 1 95.25 231 GLN B C 1
ATOM 4047 O O . GLN B 1 231 ? 10.758 19.688 -14.773 1 95.25 231 GLN B O 1
ATOM 4052 N N . ASP B 1 232 ? 9.578 17.984 -15.5 1 96.75 232 ASP B N 1
ATOM 4053 C CA . ASP B 1 232 ? 8.82 18.75 -16.5 1 96.75 232 ASP B CA 1
ATOM 4054 C C . ASP B 1 232 ? 7.43 19.094 -15.977 1 96.75 232 ASP B C 1
ATOM 4056 O O . ASP B 1 232 ? 6.59 18.219 -15.781 1 96.75 232 ASP B O 1
ATOM 4060 N N . PRO B 1 233 ? 7.16 20.391 -15.789 1 96.38 233 PRO B N 1
ATOM 4061 C CA . PRO B 1 233 ? 5.863 20.812 -15.242 1 96.38 233 PRO B CA 1
ATOM 4062 C C . PRO B 1 233 ? 4.688 20.297 -16.062 1 96.38 233 PRO B C 1
ATOM 4064 O O . PRO B 1 233 ? 3.586 20.125 -15.539 1 96.38 233 PRO B O 1
ATOM 4067 N N . LYS B 1 234 ? 4.926 20 -17.312 1 97.25 234 LYS B N 1
ATOM 4068 C CA . LYS B 1 234 ? 3.85 19.531 -18.188 1 97.25 234 LYS B CA 1
ATOM 4069 C C . LYS B 1 234 ? 3.355 18.156 -17.766 1 97.25 234 LYS B C 1
ATOM 4071 O O . LYS B 1 234 ? 2.264 17.734 -18.141 1 97.25 234 LYS B O 1
ATOM 4076 N N . LEU B 1 235 ? 4.168 17.469 -16.984 1 97.19 235 LEU B N 1
ATOM 4077 C CA . LEU B 1 235 ? 3.824 16.125 -16.547 1 97.19 235 LEU B CA 1
ATOM 4078 C C . LEU B 1 235 ? 3.021 16.156 -15.25 1 97.19 235 LEU B C 1
ATOM 4080 O O . LEU B 1 235 ? 2.496 15.125 -14.812 1 97.19 235 LEU B O 1
ATOM 4084 N N . ARG B 1 236 ? 2.898 17.328 -14.688 1 98.62 236 ARG B N 1
ATOM 4085 C CA . ARG B 1 236 ? 2.156 17.438 -13.438 1 98.62 236 ARG B CA 1
ATOM 4086 C C . ARG B 1 236 ? 0.653 17.375 -13.68 1 98.62 236 ARG B C 1
ATOM 4088 O O . ARG B 1 236 ? 0.18 17.734 -14.766 1 98.62 236 ARG B O 1
ATOM 4095 N N . THR B 1 237 ? -0.079 16.875 -12.734 1 98.69 237 THR B N 1
ATOM 4096 C CA . THR B 1 237 ? -1.536 16.922 -12.789 1 98.69 237 THR B CA 1
ATOM 4097 C C . THR B 1 237 ? -2.059 18.219 -12.195 1 98.69 237 THR B C 1
ATOM 4099 O O . THR B 1 237 ? -1.88 18.484 -11.008 1 98.69 237 THR B O 1
ATOM 4102 N N . PRO B 1 238 ? -2.695 19.016 -13 1 98.69 238 PRO B N 1
ATOM 4103 C CA . PRO B 1 238 ? -3.188 20.281 -12.453 1 98.69 238 PRO B CA 1
ATOM 4104 C C . PRO B 1 238 ? -4.336 20.094 -11.469 1 98.69 238 PRO B C 1
ATOM 4106 O O . PRO B 1 238 ? -5.168 19.203 -11.641 1 98.69 238 PRO B O 1
ATOM 4109 N N . ILE B 1 239 ? -4.34 20.922 -10.477 1 98.88 239 ILE B N 1
ATOM 4110 C CA . ILE B 1 239 ? -5.469 21.031 -9.555 1 98.88 239 ILE B CA 1
ATOM 4111 C C . ILE B 1 239 ? -6.348 22.203 -9.961 1 98.88 239 ILE B C 1
ATOM 4113 O O . ILE B 1 239 ? -5.902 23.359 -9.945 1 98.88 239 ILE B O 1
ATOM 4117 N N . VAL B 1 240 ? -7.57 21.875 -10.297 1 98.81 240 VAL B N 1
ATOM 4118 C CA . VAL B 1 240 ? -8.508 22.938 -10.656 1 98.81 240 VAL B CA 1
ATOM 4119 C C . VAL B 1 240 ? -8.828 23.781 -9.422 1 98.81 240 VAL B C 1
ATOM 4121 O O . VAL B 1 240 ? -8.68 25 -9.438 1 98.81 240 VAL B O 1
ATOM 4124 N N . SER B 1 241 ? -9.219 23.094 -8.391 1 98.69 241 SER B N 1
ATOM 4125 C CA . SER B 1 241 ? -9.477 23.766 -7.125 1 98.69 241 SER B CA 1
ATOM 4126 C C . SER B 1 241 ? -9.508 22.781 -5.965 1 98.69 241 SER B C 1
ATOM 4128 O O . SER B 1 241 ? -9.68 21.578 -6.172 1 98.69 241 SER B O 1
ATOM 4130 N N . ILE B 1 242 ? -9.25 23.281 -4.816 1 98.88 242 ILE B N 1
ATOM 4131 C CA . ILE B 1 242 ? -9.57 22.641 -3.547 1 98.88 242 ILE B CA 1
ATOM 4132 C C . ILE B 1 242 ? -10.438 23.578 -2.699 1 98.88 242 ILE B C 1
ATOM 4134 O O . ILE B 1 242 ? -10.008 24.688 -2.363 1 98.88 242 ILE B O 1
ATOM 4138 N N . ARG B 1 243 ? -11.625 23.109 -2.359 1 98.62 243 ARG B N 1
ATOM 4139 C CA . ARG B 1 243 ? -12.57 23.922 -1.613 1 98.62 243 ARG B CA 1
ATOM 4140 C C . ARG B 1 243 ? -13.188 23.141 -0.464 1 98.62 243 ARG B C 1
ATOM 4142 O O . ARG B 1 243 ? -13.336 21.922 -0.55 1 98.62 243 ARG B O 1
ATOM 4149 N N . ARG B 1 244 ? -13.609 23.906 0.556 1 98.69 244 ARG B N 1
ATOM 4150 C CA . ARG B 1 244 ? -14.438 23.25 1.573 1 98.69 244 ARG B CA 1
ATOM 4151 C C . ARG B 1 244 ? -15.836 22.969 1.046 1 98.69 244 ARG B C 1
ATOM 4153 O O . ARG B 1 244 ? -16.406 23.781 0.321 1 98.69 244 ARG B O 1
ATOM 4160 N N . ALA B 1 245 ? -16.266 21.812 1.445 1 98.62 245 ALA B N 1
ATOM 4161 C CA . ALA B 1 245 ? -17.641 21.531 1.086 1 98.62 245 ALA B CA 1
ATOM 4162 C C . ALA B 1 245 ? -18.578 22.625 1.587 1 98.62 245 ALA B C 1
ATOM 4164 O O . ALA B 1 245 ? -19.578 22.953 0.933 1 98.62 245 ALA B O 1
ATOM 4165 N N . SER B 1 246 ? -18.266 23.25 2.697 1 98.44 246 SER B N 1
ATOM 4166 C CA . SER B 1 246 ? -19.109 24.297 3.271 1 98.44 246 SER B CA 1
ATOM 4167 C C . SER B 1 246 ? -19.109 25.547 2.4 1 98.44 246 SER B C 1
ATOM 4169 O O . SER B 1 246 ? -19.953 26.422 2.557 1 98.44 246 SER B O 1
ATOM 4171 N N . ASP B 1 247 ? -18.141 25.656 1.553 1 98.19 247 ASP B N 1
ATOM 4172 C CA . ASP B 1 247 ? -18.047 26.828 0.676 1 98.19 247 ASP B CA 1
ATOM 4173 C C . ASP B 1 247 ? -18.766 26.578 -0.646 1 98.19 247 ASP B C 1
ATOM 4175 O O . ASP B 1 247 ? -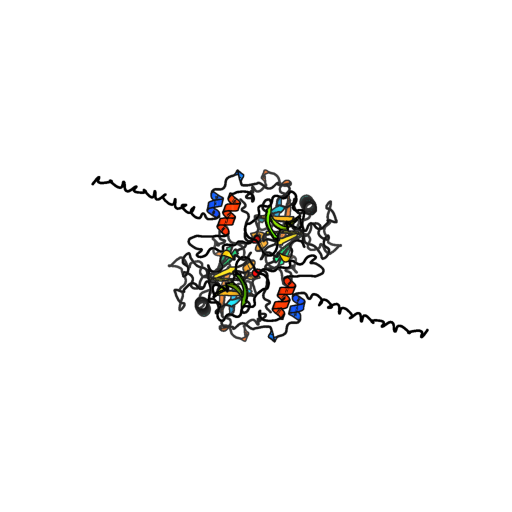18.812 27.453 -1.509 1 98.19 247 ASP B O 1
ATOM 4179 N N . VAL B 1 248 ? -19.281 25.422 -0.803 1 97.25 248 VAL B N 1
ATOM 4180 C CA . VAL B 1 248 ? -20.031 25.016 -1.99 1 97.25 248 VAL B CA 1
ATOM 4181 C C . VAL B 1 248 ? -21.516 25.031 -1.688 1 97.25 248 VAL B C 1
ATOM 4183 O O . VAL B 1 248 ? -21.953 24.625 -0.607 1 97.25 248 VAL B O 1
ATOM 4186 N N . PRO B 1 249 ? -22.344 25.531 -2.695 1 97.31 249 PRO B N 1
ATOM 4187 C CA . PRO B 1 249 ? -23.781 25.469 -2.455 1 97.31 249 PRO B CA 1
ATOM 4188 C C . PRO B 1 249 ? -24.266 24.078 -2.082 1 97.31 249 PRO B C 1
ATOM 4190 O O . PRO B 1 249 ? -23.781 23.078 -2.637 1 97.31 249 PRO B O 1
ATOM 4193 N N . ALA B 1 250 ? -25.203 24.078 -1.169 1 96.31 250 ALA B N 1
ATOM 4194 C CA . ALA B 1 250 ? -25.688 22.812 -0.603 1 96.31 250 ALA B CA 1
ATOM 4195 C C . ALA B 1 250 ? -26.125 21.844 -1.7 1 96.31 250 ALA B C 1
ATOM 4197 O O . ALA B 1 250 ? -25.875 20.641 -1.627 1 96.31 250 ALA B O 1
ATOM 4198 N N . ALA B 1 251 ? -26.688 22.359 -2.697 1 96.5 251 ALA B N 1
ATOM 4199 C CA . ALA B 1 251 ? -27.234 21.547 -3.775 1 96.5 251 ALA B CA 1
ATOM 4200 C C . ALA B 1 251 ? -26.141 20.906 -4.605 1 96.5 251 ALA B C 1
ATOM 4202 O O . ALA B 1 251 ? -26.375 19.938 -5.324 1 96.5 251 ALA B O 1
ATOM 4203 N N . GLU B 1 252 ? -24.922 21.391 -4.453 1 95.88 252 GLU B N 1
ATOM 4204 C CA . GLU B 1 252 ? -23.797 20.922 -5.25 1 95.88 252 GLU B CA 1
ATOM 4205 C C . GLU B 1 252 ? -22.891 19.984 -4.438 1 95.88 252 GLU B C 1
ATOM 4207 O O . GLU B 1 252 ? -21.922 19.453 -4.957 1 95.88 252 GLU B O 1
ATOM 4212 N N . ARG B 1 253 ? -23.297 19.812 -3.23 1 98 253 ARG B N 1
ATOM 4213 C CA . ARG B 1 253 ? -22.484 18.969 -2.369 1 98 253 ARG B CA 1
ATOM 4214 C C . ARG B 1 253 ? -22.734 17.484 -2.664 1 98 253 ARG B C 1
ATOM 4216 O O . ARG B 1 253 ? -23.859 17.094 -2.961 1 98 253 ARG B O 1
ATOM 4223 N N . THR B 1 254 ? -21.688 16.719 -2.662 1 97.44 254 THR B N 1
ATOM 4224 C CA . THR B 1 254 ? -21.781 15.273 -2.842 1 97.44 254 THR B CA 1
ATOM 4225 C C . THR B 1 254 ? -22.266 14.602 -1.561 1 97.44 254 THR B C 1
ATOM 4227 O O . THR B 1 254 ? -21.625 14.727 -0.512 1 97.44 254 THR B O 1
ATOM 4230 N N . PRO B 1 255 ? -23.422 13.945 -1.618 1 97.44 255 PRO B N 1
ATOM 4231 C CA . PRO B 1 255 ? -23.797 13.172 -0.433 1 97.44 255 PRO B CA 1
ATOM 4232 C C . PRO B 1 255 ? -22.766 12.102 -0.071 1 97.44 255 PRO B C 1
ATOM 4234 O O . PRO B 1 255 ? -22.266 11.398 -0.951 1 97.44 255 PRO B O 1
ATOM 4237 N N . ILE B 1 256 ? -22.406 12.078 1.227 1 98.5 256 ILE B N 1
ATOM 4238 C CA . ILE B 1 256 ? -21.391 11.125 1.656 1 98.5 256 ILE B CA 1
ATOM 4239 C C . ILE B 1 256 ? -21.594 10.797 3.135 1 98.5 256 ILE B C 1
ATOM 4241 O O . ILE B 1 256 ? -21.906 11.68 3.938 1 98.5 256 ILE B O 1
ATOM 4245 N N . GLN B 1 257 ? -21.484 9.516 3.455 1 98.75 257 GLN B N 1
ATOM 4246 C CA . GLN B 1 257 ? -21.516 9.055 4.84 1 98.75 257 GLN B CA 1
ATOM 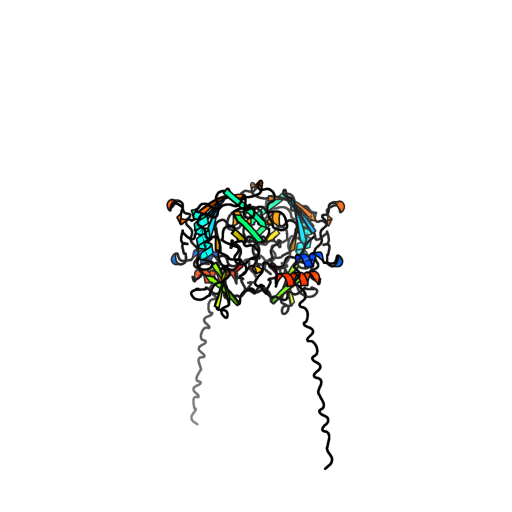4247 C C . GLN B 1 257 ? -20.375 8.078 5.117 1 98.75 257 GLN B C 1
ATOM 4249 O O . GLN B 1 257 ? -19.859 7.449 4.199 1 98.75 257 GLN B O 1
ATOM 4254 N N . VAL B 1 258 ? -20 8.039 6.332 1 98.88 258 VAL B N 1
ATOM 4255 C CA . VAL B 1 258 ? -18.922 7.172 6.809 1 98.88 258 VAL B CA 1
ATOM 4256 C C . VAL B 1 258 ? -19.453 6.27 7.926 1 98.88 258 VAL B C 1
ATOM 4258 O O . VAL B 1 258 ? -20.156 6.734 8.828 1 98.88 258 VAL B O 1
ATOM 4261 N N . LEU B 1 259 ? -19.125 5.012 7.848 1 98.88 259 LEU B N 1
ATOM 4262 C CA . LEU B 1 259 ? -19.531 4.109 8.922 1 98.88 259 LEU B CA 1
ATOM 4263 C C . LEU B 1 259 ? -18.859 4.504 10.234 1 98.88 259 LEU B C 1
ATOM 4265 O O . LEU B 1 259 ? -17.656 4.766 10.273 1 98.88 259 LEU B O 1
ATOM 4269 N N . ARG B 1 260 ? -19.688 4.551 11.281 1 98.81 260 ARG B N 1
ATOM 4270 C CA . ARG B 1 260 ? -19.141 4.828 12.602 1 98.81 260 ARG B CA 1
ATOM 4271 C C . ARG B 1 260 ? -18.234 3.693 13.078 1 98.81 260 ARG B C 1
ATOM 4273 O O . ARG B 1 260 ? -18.656 2.533 13.102 1 98.81 260 ARG B O 1
ATOM 4280 N N . THR B 1 261 ? -17.078 4.066 13.477 1 98.69 261 THR B N 1
ATOM 4281 C CA . THR B 1 261 ? -16.109 3.039 13.859 1 98.69 261 THR B CA 1
ATOM 4282 C C . THR B 1 261 ? -16.359 2.576 15.289 1 98.69 261 THR B C 1
ATOM 4284 O O . THR B 1 261 ? -15.695 1.646 15.766 1 98.69 261 THR B O 1
ATOM 4287 N N . ASP B 1 262 ? -17.266 3.213 15.992 1 98.19 262 ASP B N 1
ATOM 4288 C CA . ASP B 1 262 ? -17.672 2.74 17.312 1 98.19 262 ASP B CA 1
ATOM 4289 C C . ASP B 1 262 ? -18.953 1.896 17.234 1 98.19 262 ASP B C 1
ATOM 4291 O O . ASP B 1 262 ? -19.531 1.533 18.266 1 98.19 262 ASP B O 1
ATOM 4295 N N . SER B 1 263 ? -19.406 1.552 16.078 1 98.5 263 SER B N 1
ATOM 4296 C CA . SER B 1 263 ? -20.609 0.771 15.875 1 98.5 263 SER B CA 1
ATOM 4297 C C . SER B 1 263 ? -20.328 -0.725 15.945 1 98.5 263 SER B C 1
ATOM 4299 O O . SER B 1 263 ? -19.188 -1.155 15.742 1 98.5 263 SER B O 1
ATOM 4301 N N . LYS B 1 264 ? -21.375 -1.467 16.234 1 97.69 264 LYS B N 1
ATOM 4302 C CA . LYS B 1 264 ? -21.281 -2.924 16.203 1 97.69 264 LYS B CA 1
ATOM 4303 C C . LYS B 1 264 ? -21 -3.426 14.781 1 97.69 264 LYS B C 1
ATOM 4305 O O . LYS B 1 264 ? -20.25 -4.387 14.594 1 97.69 264 LYS B O 1
ATOM 4310 N N . THR B 1 265 ? -21.609 -2.766 13.844 1 98.5 265 THR B N 1
ATOM 4311 C CA . THR B 1 265 ? -21.391 -3.148 12.453 1 98.5 265 THR B CA 1
ATOM 4312 C C . THR B 1 265 ? -19.906 -3.086 12.102 1 98.5 265 THR B C 1
ATOM 4314 O O . THR B 1 265 ? -19.375 -4.008 11.477 1 98.5 265 THR B O 1
ATOM 4317 N N . PHE B 1 266 ? -19.281 -2.043 12.523 1 98.69 266 PHE B N 1
ATOM 4318 C CA . PHE B 1 266 ? -17.859 -1.914 12.242 1 98.69 266 PHE B CA 1
ATOM 4319 C C . PHE B 1 266 ? -17.062 -3.023 12.922 1 98.69 266 PHE B C 1
ATOM 4321 O O . PHE B 1 266 ? -16.219 -3.672 12.297 1 98.69 266 PHE B O 1
ATOM 4328 N N . ALA B 1 267 ? -17.312 -3.264 14.125 1 98.19 267 ALA B N 1
ATOM 4329 C CA . ALA B 1 267 ? -16.625 -4.316 14.867 1 98.19 267 ALA B CA 1
ATOM 4330 C C . ALA B 1 267 ? -16.812 -5.672 14.195 1 98.19 267 ALA B C 1
ATOM 4332 O O . ALA B 1 267 ? -15.867 -6.449 14.078 1 98.19 267 ALA B O 1
ATOM 4333 N N . ASP B 1 268 ? -18.031 -5.926 13.789 1 97.75 268 ASP B N 1
ATOM 4334 C CA . ASP B 1 268 ? -18.344 -7.195 13.133 1 97.75 268 ASP B CA 1
ATOM 4335 C C . ASP B 1 268 ? -17.609 -7.316 11.797 1 97.75 268 ASP B C 1
ATOM 4337 O O . ASP B 1 268 ? -17.156 -8.398 11.438 1 97.75 268 ASP B O 1
ATOM 4341 N N . THR B 1 269 ? -17.547 -6.203 11.07 1 97.75 269 THR B N 1
ATOM 4342 C CA . THR B 1 269 ? -16.844 -6.223 9.789 1 97.75 269 THR B CA 1
ATOM 4343 C C . THR B 1 269 ? -15.359 -6.488 9.992 1 97.75 269 THR B C 1
ATOM 4345 O O . THR B 1 269 ? -14.75 -7.25 9.234 1 97.75 269 THR B O 1
ATOM 4348 N N . VAL B 1 270 ? -14.758 -5.875 11 1 97.94 270 VAL B N 1
ATOM 4349 C CA . VAL B 1 270 ? -13.352 -6.082 11.312 1 97.94 270 VAL B CA 1
ATOM 4350 C C . VAL B 1 270 ? -13.102 -7.551 11.648 1 97.94 270 VAL B C 1
ATOM 4352 O O . VAL B 1 270 ? -12.156 -8.164 11.141 1 97.94 270 VAL B O 1
ATOM 4355 N N . GLU B 1 271 ? -13.969 -8.102 12.461 1 97 271 GLU B N 1
ATOM 4356 C CA . GLU B 1 271 ? -13.82 -9.508 12.836 1 97 271 GLU B CA 1
ATOM 4357 C C . GLU B 1 271 ? -13.953 -10.422 11.617 1 97 271 GLU B C 1
ATOM 4359 O O . GLU B 1 271 ? -13.211 -11.391 11.484 1 97 271 GLU B O 1
ATOM 4364 N N . ALA B 1 272 ? -14.891 -10.102 10.789 1 96.75 272 ALA B N 1
ATOM 4365 C CA . ALA B 1 272 ? -15.086 -10.891 9.578 1 96.75 272 ALA B CA 1
ATOM 4366 C C . ALA B 1 272 ? -13.836 -10.859 8.695 1 96.75 272 ALA B C 1
ATOM 4368 O O . ALA B 1 272 ? -13.477 -11.859 8.078 1 96.75 272 ALA B O 1
ATOM 4369 N N . ARG B 1 273 ? -13.18 -9.727 8.656 1 96.38 273 ARG B N 1
ATOM 4370 C CA . ARG B 1 273 ? -11.969 -9.586 7.848 1 96.38 273 ARG B CA 1
ATOM 4371 C C . ARG B 1 273 ? -10.789 -10.289 8.5 1 96.38 273 ARG B C 1
ATOM 4373 O O . ARG B 1 273 ? -9.938 -10.859 7.816 1 96.38 273 ARG B O 1
ATOM 4380 N N . ARG B 1 274 ? -10.734 -10.266 9.758 1 95.25 274 ARG B N 1
ATOM 4381 C CA . ARG B 1 274 ? -9.68 -10.898 10.547 1 95.25 274 ARG B CA 1
ATOM 4382 C C . ARG B 1 274 ? -9.695 -12.406 10.375 1 95.25 274 ARG B C 1
ATOM 4384 O O . ARG B 1 274 ? -8.641 -13.047 10.352 1 95.25 274 ARG B O 1
ATOM 4391 N N . ASN B 1 275 ? -10.891 -12.891 10.219 1 93.38 275 ASN B N 1
ATOM 4392 C CA . ASN B 1 275 ? -11.086 -14.344 10.203 1 93.38 275 ASN B CA 1
ATOM 4393 C C . ASN B 1 275 ? -11.992 -14.773 9.055 1 93.38 275 ASN B C 1
ATOM 4395 O O . ASN B 1 275 ? -13 -15.453 9.273 1 93.38 275 ASN B O 1
ATOM 4399 N N . ARG B 1 276 ? -11.562 -14.469 7.902 1 91.19 276 ARG B N 1
ATOM 4400 C CA . ARG B 1 276 ? -12.359 -14.797 6.73 1 91.19 276 ARG B CA 1
ATOM 4401 C C . ARG B 1 276 ? -12.539 -16.312 6.594 1 91.19 276 ARG B C 1
ATOM 4403 O O . ARG B 1 276 ? -11.562 -17.062 6.691 1 91.19 276 ARG B O 1
ATOM 4410 N N . VAL B 1 277 ? -13.758 -16.625 6.484 1 86.56 277 VAL B N 1
ATOM 4411 C CA . VAL B 1 277 ? -14.102 -18.031 6.223 1 86.56 277 VAL B CA 1
ATOM 4412 C C . VAL B 1 277 ? -15.195 -18.094 5.156 1 86.56 277 VAL B C 1
ATOM 4414 O O . VAL B 1 277 ? -16.344 -17.703 5.406 1 86.56 277 VAL B O 1
ATOM 4417 N N . ASP B 1 278 ? -14.789 -18.484 4.039 1 89.81 278 ASP B N 1
ATOM 4418 C CA . ASP B 1 278 ? -15.727 -18.703 2.941 1 89.81 278 ASP B CA 1
ATOM 4419 C C . ASP B 1 278 ? -15.203 -19.734 1.954 1 89.81 278 ASP B C 1
ATOM 4421 O O . ASP B 1 278 ? -14.352 -20.562 2.303 1 89.81 278 ASP B O 1
ATOM 4425 N N . ASP B 1 279 ? -15.836 -19.812 0.825 1 91.94 279 ASP B N 1
ATOM 4426 C CA . ASP B 1 279 ? -15.469 -20.859 -0.132 1 91.94 279 ASP B CA 1
ATOM 4427 C C . ASP B 1 279 ? -14.039 -20.656 -0.638 1 91.94 279 ASP B C 1
ATOM 4429 O O . ASP B 1 279 ? -13.367 -21.625 -1.009 1 91.94 279 ASP B O 1
ATOM 4433 N N . PHE B 1 280 ? -13.57 -19.516 -0.539 1 94.81 280 PHE B N 1
ATOM 4434 C CA . PHE B 1 280 ? -12.273 -19.172 -1.113 1 94.81 280 PHE B CA 1
ATOM 4435 C C . PHE B 1 280 ? -11.164 -19.359 -0.088 1 94.81 280 PHE B C 1
ATOM 4437 O O . PHE B 1 280 ? -10.141 -19.984 -0.377 1 94.81 280 PHE B O 1
ATOM 4444 N N . TYR B 1 281 ? -11.367 -18.828 1.104 1 95.25 281 TYR B N 1
ATOM 4445 C CA . TYR B 1 281 ? -10.352 -18.891 2.15 1 95.25 281 TYR B CA 1
ATOM 4446 C C . TYR B 1 281 ? -10.359 -20.25 2.838 1 95.25 281 TYR B C 1
ATOM 4448 O O . TYR B 1 281 ? -11.352 -20.625 3.473 1 95.25 281 TYR B O 1
ATOM 4456 N N . LYS B 1 282 ? -9.188 -20.859 2.787 1 93.25 282 LYS B N 1
ATOM 4457 C CA . LYS B 1 282 ? -9.039 -22.172 3.406 1 93.25 282 LYS B CA 1
ATOM 4458 C C . LYS B 1 282 ? -8.445 -22.047 4.809 1 93.25 282 LYS B C 1
ATOM 4460 O O . LYS B 1 282 ? -8.594 -22.969 5.629 1 93.25 282 LYS B O 1
ATOM 4465 N N . ARG B 1 283 ? -7.812 -20.984 5.008 1 93.5 283 ARG B N 1
ATOM 4466 C CA . ARG B 1 283 ? -7.172 -20.688 6.281 1 93.5 283 ARG B CA 1
ATOM 4467 C C . ARG B 1 283 ? -7.422 -19.234 6.691 1 93.5 283 ARG B C 1
ATOM 4469 O O . ARG B 1 283 ? -7.059 -18.312 5.965 1 93.5 283 ARG B O 1
ATOM 4476 N N . PRO B 1 284 ? -8.031 -19.094 7.871 1 93.62 284 PRO B N 1
ATOM 4477 C CA . PRO B 1 284 ? -8.133 -17.719 8.344 1 93.62 284 PRO B CA 1
ATOM 4478 C C . PRO B 1 284 ? -6.781 -17.125 8.742 1 93.62 284 PRO B C 1
ATOM 4480 O O . PRO B 1 284 ? -5.914 -17.844 9.242 1 93.62 284 PRO B O 1
ATOM 4483 N N . ALA B 1 285 ? -6.59 -15.867 8.547 1 93.69 285 ALA B N 1
ATOM 4484 C CA . ALA B 1 285 ? -5.344 -15.203 8.93 1 93.69 285 ALA B CA 1
ATOM 4485 C C . ALA B 1 285 ? -5.215 -15.117 10.445 1 93.69 285 ALA B C 1
ATOM 4487 O O . ALA B 1 285 ? -4.117 -15.234 10.992 1 93.69 285 ALA B O 1
ATOM 4488 N N . GLY B 1 286 ? -6.441 -14.906 11.109 1 94.88 286 GLY B N 1
ATOM 4489 C CA . GLY B 1 286 ? -6.449 -14.781 12.555 1 94.88 286 GLY B CA 1
ATOM 4490 C C . GLY B 1 286 ? -5.844 -13.477 13.047 1 94.88 286 GLY B C 1
ATOM 4491 O O . GLY B 1 286 ? -5.539 -13.336 14.227 1 94.88 286 GLY B O 1
ATOM 4492 N N . HIS B 1 287 ? -5.551 -12.625 12.141 1 96.38 287 HIS B N 1
ATOM 4493 C CA . HIS B 1 287 ? -4.918 -11.344 12.43 1 96.38 287 HIS B CA 1
ATOM 4494 C C . HIS B 1 287 ? -5.266 -10.305 11.367 1 96.38 287 HIS B C 1
ATOM 4496 O O . HIS B 1 287 ? -5.465 -10.648 10.195 1 96.38 287 HIS B O 1
ATOM 4502 N N . ILE B 1 288 ? -5.352 -9.062 11.789 1 96.62 288 ILE B N 1
ATOM 4503 C CA . ILE B 1 288 ? -5.492 -7.961 10.844 1 96.62 288 ILE B CA 1
ATOM 4504 C C . ILE B 1 288 ? -4.801 -6.719 11.398 1 96.62 288 ILE B C 1
ATOM 4506 O O . ILE B 1 288 ? -4.969 -6.375 12.57 1 96.62 288 ILE B O 1
ATOM 4510 N N . ASP B 1 289 ? -3.975 -6.125 10.562 1 96.94 289 ASP B N 1
ATOM 4511 C CA . ASP B 1 289 ? -3.305 -4.891 10.961 1 96.94 289 ASP B CA 1
ATOM 4512 C C . ASP B 1 289 ? -4.227 -3.686 10.797 1 96.94 289 ASP B C 1
ATOM 4514 O O . ASP B 1 289 ? -5.113 -3.688 9.938 1 96.94 289 ASP B O 1
ATOM 4518 N N . LEU B 1 290 ? -3.902 -2.654 11.539 1 98.38 290 LEU B N 1
ATOM 4519 C CA . LEU B 1 290 ? -4.637 -1.395 11.516 1 98.38 290 LEU B CA 1
ATOM 4520 C C . LEU B 1 290 ? -4.855 -0.915 10.086 1 98.38 290 LEU B C 1
ATOM 4522 O O . LEU B 1 290 ? -5.988 -0.624 9.688 1 98.38 290 LEU B O 1
ATOM 4526 N N . CYS B 1 291 ? -3.807 -0.891 9.289 1 98.56 291 CYS B N 1
ATOM 4527 C CA . CYS B 1 291 ? -3.85 -0.233 7.988 1 98.56 291 CYS B CA 1
ATOM 4528 C C . CYS B 1 291 ? -4.422 -1.163 6.926 1 98.56 291 CYS B C 1
ATOM 4530 O O . CYS B 1 291 ? -4.523 -0.789 5.758 1 98.56 291 CYS B O 1
ATOM 4532 N N . ASN B 1 292 ? -4.824 -2.359 7.289 1 98.12 292 ASN B N 1
ATOM 4533 C CA . ASN B 1 292 ? -5.52 -3.27 6.387 1 98.12 292 ASN B CA 1
ATOM 4534 C C . ASN B 1 292 ? -7.031 -3.195 6.57 1 98.12 292 ASN B C 1
ATOM 4536 O O . ASN B 1 292 ? -7.777 -3.93 5.918 1 98.12 292 ASN B O 1
ATOM 4540 N N . ILE B 1 293 ? -7.496 -2.318 7.418 1 98.25 293 ILE B N 1
ATOM 4541 C CA . ILE B 1 293 ? -8.922 -2.211 7.719 1 98.25 293 ILE B CA 1
ATOM 4542 C C . ILE B 1 293 ? -9.5 -0.972 7.039 1 98.25 293 ILE B C 1
ATOM 4544 O O . ILE B 1 293 ? -9.25 0.155 7.473 1 98.25 293 ILE B O 1
ATOM 4548 N N . PRO B 1 294 ? -10.273 -1.142 6 1 97.31 294 PRO B N 1
ATOM 4549 C CA . PRO B 1 294 ? -10.953 0.014 5.414 1 97.31 294 PRO B CA 1
ATOM 4550 C C . PRO B 1 294 ? -12.125 0.499 6.258 1 97.31 294 PRO B C 1
ATOM 4552 O O . PRO B 1 294 ? -12.805 -0.309 6.902 1 97.31 294 PRO B O 1
ATOM 4555 N N . VAL B 1 295 ? -12.328 1.72 6.289 1 98.69 295 VAL B N 1
ATOM 4556 C CA . VAL B 1 295 ? -13.539 2.289 6.859 1 98.69 295 VAL B CA 1
ATOM 4557 C C . VAL B 1 295 ? -14.555 2.553 5.75 1 98.69 295 VAL B C 1
ATOM 4559 O O . VAL B 1 295 ? -14.328 3.4 4.879 1 98.69 295 VAL B O 1
ATOM 4562 N N . PRO B 1 296 ? -15.703 1.888 5.781 1 98.56 296 PRO B N 1
ATOM 4563 C CA . PRO B 1 296 ? -16.672 1.987 4.691 1 98.56 296 PRO B CA 1
ATOM 4564 C C . PRO B 1 296 ? -17.25 3.396 4.535 1 98.56 296 PRO B C 1
ATOM 4566 O O . PRO B 1 296 ? -17.5 4.078 5.531 1 98.56 296 PRO B O 1
ATOM 4569 N N . VAL B 1 297 ? -17.391 3.791 3.293 1 98.44 297 VAL B N 1
ATOM 4570 C CA . VAL B 1 297 ? -17.969 5.066 2.887 1 98.44 297 VAL B CA 1
ATOM 4571 C C . VAL B 1 297 ? -19.094 4.824 1.886 1 98.44 297 VAL B C 1
ATOM 4573 O O . VAL B 1 297 ? -18.984 3.949 1.021 1 98.44 297 VAL B O 1
ATOM 4576 N N . ARG B 1 298 ? -20.172 5.551 1.988 1 97.31 298 ARG B N 1
ATOM 4577 C CA . ARG B 1 298 ? -21.266 5.434 1.023 1 97.31 298 ARG B CA 1
ATOM 4578 C C . ARG B 1 298 ? -21.828 6.805 0.66 1 97.31 298 ARG B C 1
ATOM 4580 O O . ARG B 1 298 ? -21.656 7.77 1.404 1 97.31 298 ARG B O 1
#

Radius of gyration: 28.85 Å; Cα contacts (8 Å, |Δi|>4): 1305; chains: 2; bounding box: 96×99×100 Å